Protein 7QRH (pdb70)

Solvent-accessible surface area: 18931 Å² total; per-residue (Å²): 139,45,12,0,0,19,1,6,27,69,1,6,172,54,1,129,95,0,0,56,51,2,78,116,12,132,56,62,0,0,0,0,0,0,21,9,91,71,40,105,65,6,107,91,85,76,102,185,72,153,49,36,70,88,20,0,11,69,61,30,0,71,14,4,21,72,2,0,83,71,1,18,138,51,27,66,6,108,46,9,57,9,0,6,40,1,67,90,31,9,131,137,63,45,10,0,0,0,21,0,10,50,0,1,14,0,0,8,30,12,81,19,42,83,56,9,64,11,28,0,6,0,0,8,0,0,28,5,13,157,5,120,29,0,0,10,0,29,69,67,39,6,26,100,30,110,145,126,186,21,163,25,35,85,83,10,62,27,82,52,6,176,78,25,117,98,32,13,110,32,9,13,138,18,3,27,118,74,49,7,86,0,12,12,0,11,1,56,83,28,80,40,0,64,26,14,11,66,141,74,102,52,50,31,0,64,4,52,148,107,99,45,18,0,0,18,0,6,28,68,1,6,171,55,1,137,69,0,1,57,84,1,76,120,17,134,60,54,0,0,0,0,0,3,20,9,94,68,54,124,63,4,115,88,85,65,87,185,78,150,46,38,72,80,22,1,12,68,61,24,0,75,13,4,25,68,2,0,85,70,0,20,139,49,28,65,7,108,47,9,58,8,0,6,40,0,64,85,30,8,135,130,63,49,12,0,0,0,23,0,8,50,0,3,12,0,1,16,42,18,90,25,34,71,52,19,50,6,2,2,6,0,0,6,0,0,55,1,9,121,4,122,27,0,0,2,0,9,68,53,38,1,0,51,45,113,159,79,164,22,135,66,48,120,57,14,60,63,43,40,5,177,20,97,28,91,1,8,71,76,0,1,91,28,4,49,136,28,54,10,101,2,16,0,0,11,0,49,84,12,89,43,0,78,29,11,15,67,139,73,106,52,48,44,0,83,1,70,78,180

Foldseek 3Di:
DEAEEEEELQCLVVLLVLLVLVQVDQAQYEYFYFLNPCLVVLVCPCVVHPQHFLNSLLVRLQSRLVSLVVSCVSRVAAEDQDVVVVVVSCVPGRYYYHSQNSVCVVCVPDPRGPLQTSLVSSLVVCLVVLNQEYEYAHQDAEDFDQDPVGHHAQEDELVRCPPHPPHSNSNSCSCAVSNHWYWYGHSSCSVCVVCVRVVHDDGTYIYGD/DAEAEEEEDLQCLVVLLVLLQLVQVFQAQYEYFYFLNPCLVVLVCDPVVDPQDLLNSLLVRLQSRLVSLVVSCVSRVAAEDQDVVVVVVSCVPGRYYYHSPNCVCVVVVPDPSGPLCTSLVSSLVVCLVSLHQHYEYAHQDAEFFQEPDPTDAAAEAQDCADNGDDPHRRRSLVSNAVRNHKYWYGHSSDSVQVVCVVVVHDDGTHIYDHD

Structure (mmCIF, N/CA/C/O backbone):
data_7QRH
#
_entry.id   7QRH
#
_cell.length_a   86.147
_cell.length_b   86.147
_cell.length_c   234.105
_cell.angle_alpha   90.000
_cell.angle_beta   90.000
_cell.angle_gamma   120.000
#
_symmetry.space_group_name_H-M   'P 65 2 2'
#
loop_
_entity.id
_entity.type
_entity.pdbx_description
1 polymer 'Aspartate/glutamate/uridylate kinase'
2 non-polymer 'SULFATE ION'
3 water water
#
loop_
_atom_site.group_PDB
_atom_site.id
_atom_site.type_symbol
_atom_site.label_atom_id
_atom_site.label_alt_id
_atom_site.label_comp_id
_atom_site.label_asym_id
_atom_site.label_entity_id
_atom_site.label_seq_id
_atom_site.pdbx_PDB_ins_code
_atom_site.Cartn_x
_atom_site.Cartn_y
_atom_site.Cartn_z
_atom_site.occupancy
_atom_site.B_iso_or_equiv
_atom_site.auth_seq_id
_atom_site.auth_comp_id
_atom_site.auth_asym_id
_atom_site.auth_atom_id
_atom_site.pdbx_PDB_model_num
ATOM 1 N N . PRO A 1 19 ? -11.276 16.806 -1.088 1.000 106.470 0 PRO AAA N 1
ATOM 2 C CA . PRO A 1 19 ? -11.658 16.350 -2.446 1.000 104.930 0 PRO AAA CA 1
ATOM 3 C C . PRO A 1 19 ? -13.061 16.845 -2.849 1.000 108.470 0 PRO AAA C 1
ATOM 4 O O . PRO A 1 19 ? -13.916 17.016 -1.984 1.000 114.850 0 PRO AAA O 1
ATOM 15 N N . MET A 1 20 ? -13.277 17.050 -4.146 1.000 97.380 1 MET AAA N 1
ATOM 16 C CA . MET A 1 20 ? -14.547 17.612 -4.674 1.000 94.980 1 MET AAA CA 1
ATOM 17 C C . MET A 1 20 ? -15.449 16.492 -5.202 1.000 84.070 1 MET AAA C 1
ATOM 18 O O . MET A 1 20 ? -14.942 15.554 -5.857 1.000 78.820 1 MET AAA O 1
ATOM 32 N N . HIS A 1 21 ? -16.745 16.633 -4.935 1.000 79.730 2 HIS AAA N 1
ATOM 33 C CA . HIS A 1 21 ? -17.826 15.729 -5.394 1.000 83.120 2 HIS AAA CA 1
ATOM 34 C C . HIS A 1 21 ? -18.782 16.523 -6.273 1.000 76.840 2 HIS AAA C 1
ATOM 35 O O . HIS A 1 21 ? -19.275 17.561 -5.802 1.000 75.730 2 HIS AAA O 1
ATOM 50 N N . VAL A 1 22 ? -19.060 16.027 -7.475 1.000 67.060 3 VAL AAA N 1
ATOM 51 C CA . VAL A 1 22 ? -20.062 16.643 -8.376 1.000 65.330 3 VAL AAA CA 1
ATOM 52 C C . VAL A 1 22 ? -21.400 15.930 -8.167 1.000 73.350 3 VAL AAA C 1
ATOM 53 O O . VAL A 1 22 ? -21.442 14.720 -8.346 1.000 81.820 3 VAL AAA O 1
ATOM 66 N N . ILE A 1 23 ? -22.444 16.656 -7.763 1.000 81.820 4 ILE AAA N 1
ATOM 67 C CA . ILE A 1 23 ? -23.841 16.132 -7.661 1.000 80.610 4 ILE AAA CA 1
ATOM 68 C C . ILE A 1 23 ? -24.741 16.874 -8.666 1.000 78.350 4 ILE AAA C 1
ATOM 69 O O . ILE A 1 23 ? -24.851 18.119 -8.576 1.000 70.400 4 ILE AAA O 1
ATOM 85 N N . LYS A 1 24 ? -25.391 16.124 -9.553 1.000 65.230 5 LYS AAA N 1
ATOM 86 C CA . LYS A 1 24 ? -26.356 16.630 -10.544 1.000 67.210 5 LYS AAA CA 1
ATOM 87 C C . LYS A 1 24 ? -27.782 16.378 -10.029 1.000 72.760 5 LYS AAA C 1
ATOM 88 O O . LYS A 1 24 ? -28.112 15.248 -9.681 1.000 62.540 5 LYS AAA O 1
ATOM 107 N N . ILE A 1 25 ? -28.631 17.392 -10.047 1.000 78.010 6 ILE AAA N 1
ATOM 108 C CA . ILE A 1 25 ? -30.058 17.260 -9.634 1.000 75.190 6 ILE AAA CA 1
ATOM 109 C C . ILE A 1 25 ? -30.959 17.253 -10.877 1.000 76.310 6 ILE AAA C 1
ATOM 110 O O . ILE A 1 25 ? -30.996 18.255 -11.605 1.000 77.310 6 ILE AAA O 1
ATOM 126 N N . GLY A 1 26 ? -31.641 16.127 -11.108 1.000 81.910 7 GLY AAA N 1
ATOM 127 C CA . GLY A 1 26 ? -32.605 15.932 -12.208 1.000 79.120 7 GLY AAA CA 1
ATOM 128 C C . GLY A 1 26 ? -33.823 16.837 -12.081 1.000 88.000 7 GLY AAA C 1
ATOM 129 O O . GLY A 1 26 ? -34.145 17.298 -10.930 1.000 89.790 7 GLY AAA O 1
ATOM 133 N N . GLY A 1 27 ? -34.464 17.103 -13.229 1.000 78.340 8 GLY AAA N 1
ATOM 134 C CA . GLY A 1 27 ? -35.694 17.911 -13.353 1.000 73.070 8 GLY AAA CA 1
ATOM 135 C C . GLY A 1 27 ? -36.839 17.250 -12.609 1.000 68.030 8 GLY AAA C 1
ATOM 136 O O . GLY A 1 27 ? -37.672 17.955 -12.044 1.000 75.290 8 GLY AAA O 1
ATOM 140 N N . SER A 1 28 ? -36.836 15.920 -12.562 1.000 68.650 9 SER AAA N 1
ATOM 141 C CA . SER A 1 28 ? -37.809 15.081 -11.821 1.000 74.020 9 SER AAA CA 1
ATOM 142 C C . SER A 1 28 ? -37.865 15.475 -10.336 1.000 71.730 9 SER AAA C 1
ATOM 143 O O . SER A 1 28 ? -38.875 15.181 -9.720 1.000 71.400 9 SER AAA O 1
ATOM 151 N N . LEU A 1 29 ? -36.827 16.115 -9.789 1.000 74.310 10 LEU AAA N 1
ATOM 152 C CA . LEU A 1 29 ? -36.695 16.418 -8.336 1.000 70.750 10 LEU AAA CA 1
ATOM 153 C C . LEU A 1 29 ? -36.937 17.907 -8.087 1.000 71.490 10 LEU AAA C 1
ATOM 154 O O . LEU A 1 29 ? -36.752 18.359 -6.955 1.000 68.790 10 LEU AAA O 1
ATOM 170 N N . THR A 1 30 ? -37.295 18.657 -9.117 1.000 69.580 11 THR AAA N 1
ATOM 171 C CA . THR A 1 30 ? -37.434 20.135 -9.052 1.000 76.430 11 THR AAA CA 1
ATOM 172 C C . THR A 1 30 ? -38.226 20.531 -7.801 1.000 71.810 11 THR AAA C 1
ATOM 173 O O . THR A 1 30 ? -37.741 21.417 -7.045 1.000 67.890 11 THR AAA O 1
ATOM 184 N N . PHE A 1 31 ? -39.383 19.899 -7.586 1.000 75.160 12 PHE AAA N 1
ATOM 185 C CA . PHE A 1 31 ? -40.390 20.284 -6.559 1.000 76.470 12 PHE AAA CA 1
ATOM 186 C C . PHE A 1 31 ? -40.123 19.570 -5.227 1.000 73.480 12 PHE AAA C 1
ATOM 187 O O . PHE A 1 31 ? -40.884 19.796 -4.280 1.000 89.820 12 PHE AAA O 1
ATOM 204 N N . ASN A 1 32 ? -39.057 18.772 -5.155 1.000 78.400 13 ASN AAA N 1
ATOM 205 C CA . ASN A 1 32 ? -38.587 18.173 -3.886 1.000 88.910 13 ASN AAA CA 1
ATOM 206 C C . ASN A 1 32 ? -37.099 18.478 -3.718 1.000 80.500 13 ASN AAA C 1
ATOM 207 O O . ASN A 1 32 ? -36.369 17.613 -3.260 1.000 85.570 13 ASN AAA O 1
ATOM 218 N N . SER A 1 33 ? -36.713 19.707 -4.040 1.000 81.720 14 SER AAA N 1
ATOM 219 C CA . SER A 1 33 ? -35.313 20.166 -4.142 1.000 82.330 14 SER AAA CA 1
ATOM 220 C C . SER A 1 33 ? -34.883 20.850 -2.841 1.000 89.170 14 SER AAA C 1
ATOM 221 O O . SER A 1 33 ? -33.676 20.759 -2.497 1.000 90.220 14 SER AAA O 1
ATOM 229 N N . LYS A 1 34 ? -35.800 21.570 -2.187 1.000 87.990 15 LYS AAA N 1
ATOM 230 C CA . LYS A 1 34 ? -35.471 22.327 -0.951 1.000 89.280 15 LYS AAA CA 1
ATOM 231 C C . LYS A 1 34 ? -34.921 21.346 0.091 1.000 90.380 15 LYS AAA C 1
ATOM 232 O O . LYS A 1 34 ? -33.850 21.651 0.630 1.000 91.710 15 LYS AAA O 1
ATOM 251 N N . ASN A 1 35 ? -35.590 20.210 0.329 1.000 87.170 16 ASN AAA N 1
ATOM 252 C CA . ASN A 1 35 ? -35.122 19.207 1.325 1.000 94.030 16 ASN AAA CA 1
ATOM 253 C C . ASN A 1 35 ? -33.737 18.717 0.924 1.000 92.120 16 ASN AAA C 1
ATOM 254 O O . ASN A 1 35 ? -32.848 18.822 1.772 1.000 94.740 16 ASN AAA O 1
ATOM 265 N N . LEU A 1 36 ? -33.534 18.266 -0.317 1.000 82.560 17 LEU AAA N 1
ATOM 266 C CA . LEU A 1 36 ? -32.222 17.711 -0.751 1.000 82.220 17 LEU AAA CA 1
ATOM 267 C C . LEU A 1 36 ? -31.114 18.757 -0.531 1.000 84.080 17 LEU AAA C 1
ATOM 268 O O . LEU A 1 36 ? -30.027 18.382 -0.046 1.000 83.000 17 LEU AAA O 1
ATOM 284 N N . LEU A 1 37 ? -31.381 20.022 -0.860 1.000 88.360 18 LEU AAA N 1
ATOM 285 C CA . LEU A 1 37 ? -30.387 21.122 -0.748 1.000 86.200 18 LEU AAA CA 1
ATOM 286 C C . LEU A 1 37 ? -30.082 21.404 0.732 1.000 92.130 18 LEU AAA C 1
ATOM 287 O O . LEU A 1 37 ? -28.880 21.564 1.061 1.000 87.520 18 LEU AAA O 1
ATOM 303 N N . SER A 1 38 ? -31.121 21.463 1.575 1.000 81.130 19 SER AAA N 1
ATOM 304 C CA . SER A 1 38 ? -31.037 21.578 3.058 1.000 85.000 19 SER AAA CA 1
ATOM 305 C C . SER A 1 38 ? -30.033 20.552 3.585 1.000 75.980 19 SER AAA C 1
ATOM 306 O O . SER A 1 38 ? -29.072 20.964 4.267 1.000 74.820 19 SER AAA O 1
ATOM 314 N N . LYS A 1 39 ? -30.190 19.284 3.208 1.000 85.390 20 LYS AAA N 1
ATOM 315 C CA . LYS A 1 39 ? -29.370 18.174 3.768 1.000 91.520 20 LYS AAA CA 1
ATOM 316 C C . LYS A 1 39 ? -27.928 18.279 3.249 1.000 81.610 20 LYS AAA C 1
ATOM 317 O O . LYS A 1 39 ? -27.016 17.947 4.001 1.000 102.450 20 LYS AAA O 1
ATOM 336 N N . LEU A 1 40 ? -27.703 18.745 2.028 1.000 83.450 21 LEU AAA N 1
ATOM 337 C CA . LEU A 1 40 ? -26.326 18.809 1.460 1.000 87.230 21 LEU AAA CA 1
ATOM 338 C C . LEU A 1 40 ? -25.512 19.911 2.154 1.000 83.520 21 LEU AAA C 1
ATOM 339 O O . LEU A 1 40 ? -24.286 19.723 2.325 1.000 80.160 21 LEU AAA O 1
ATOM 355 N N . ILE A 1 41 ? -26.169 21.012 2.533 1.000 77.350 22 ILE AAA N 1
ATOM 356 C CA . ILE A 1 41 ? -25.549 22.149 3.276 1.000 88.110 22 ILE AAA CA 1
ATOM 357 C C . ILE A 1 41 ? -24.961 21.613 4.596 1.000 92.340 22 ILE AAA C 1
ATOM 358 O O . ILE A 1 41 ? -23.823 21.992 4.931 1.000 88.350 22 ILE AAA O 1
ATOM 374 N N . GLU A 1 42 ? -25.678 20.710 5.279 1.000 97.600 23 GLU AAA N 1
ATOM 375 C CA . GLU A 1 42 ? -25.299 20.110 6.594 1.000 92.550 23 GLU AAA CA 1
ATOM 376 C C . GLU A 1 42 ? -23.976 19.328 6.488 1.000 96.030 23 GLU AAA C 1
ATOM 377 O O . GLU A 1 42 ? -23.273 19.249 7.501 1.000 108.740 23 GLU AAA O 1
ATOM 389 N N . LEU A 1 43 ? -23.639 18.767 5.326 1.000 83.890 24 LEU AAA N 1
ATOM 390 C CA . LEU A 1 43 ? -22.480 17.850 5.196 1.000 90.120 24 LEU AAA CA 1
ATOM 391 C C . LEU A 1 43 ? -21.197 18.677 5.176 1.000 87.560 24 LEU AAA C 1
ATOM 392 O O . LEU A 1 43 ? -21.219 19.777 4.637 1.000 99.300 24 LEU AAA O 1
ATOM 408 N N . ASN A 1 44 ? -20.117 18.148 5.739 1.000 94.970 25 ASN AAA N 1
ATOM 409 C CA . ASN A 1 44 ? -18.782 18.796 5.715 1.000 100.320 25 ASN AAA CA 1
ATOM 410 C C . ASN A 1 44 ? -18.029 18.173 4.547 1.000 100.210 25 ASN AAA C 1
ATOM 411 O O . ASN A 1 44 ? -17.019 17.498 4.785 1.000 92.240 25 ASN AAA O 1
ATOM 422 N N . LYS A 1 45 ? -18.528 18.411 3.333 1.000 105.120 26 LYS AAA N 1
ATOM 423 C CA . LYS A 1 45 ? -17.931 17.881 2.084 1.000 96.000 26 LYS AAA CA 1
ATOM 424 C C . LYS A 1 45 ? -17.915 18.987 1.027 1.000 88.170 26 LYS AAA C 1
ATOM 425 O O . LYS A 1 45 ? -18.889 19.755 0.973 1.000 82.190 26 LYS AAA O 1
ATOM 444 N N . LYS A 1 46 ? -16.860 19.037 0.217 1.000 76.750 27 LYS AAA N 1
ATOM 445 C CA . LYS A 1 46 ? -16.793 19.934 -0.961 1.000 72.490 27 LYS AAA CA 1
ATOM 446 C C . LYS A 1 46 ? -17.788 19.385 -1.999 1.000 74.370 27 LYS AAA C 1
ATOM 447 O O . LYS A 1 46 ? -17.524 18.295 -2.551 1.000 80.970 27 LYS AAA O 1
ATOM 466 N N . ILE A 1 47 ? -18.881 20.105 -2.259 1.000 70.870 28 ILE AAA N 1
ATOM 467 C CA . ILE A 1 47 ? -19.957 19.698 -3.217 1.000 71.220 28 ILE AAA CA 1
ATOM 468 C C . ILE A 1 47 ? -20.127 20.735 -4.335 1.000 68.340 28 ILE AAA C 1
ATOM 469 O O . ILE A 1 47 ? -20.310 21.980 -4.064 1.000 68.140 28 ILE AAA O 1
ATOM 485 N N . VAL A 1 48 ? -20.133 20.247 -5.563 1.000 72.410 29 VAL AAA N 1
ATOM 486 C CA . VAL A 1 48 ? -20.411 21.066 -6.779 1.000 69.750 29 VAL AAA CA 1
ATOM 487 C C . VAL A 1 48 ? -21.770 20.652 -7.325 1.000 62.870 29 VAL AAA C 1
ATOM 488 O O . VAL A 1 48 ? -21.864 19.535 -7.864 1.000 63.210 29 VAL AAA O 1
ATOM 501 N N . LEU A 1 49 ? -22.782 21.503 -7.173 1.000 63.200 30 LEU AAA N 1
ATOM 502 C CA . LEU A 1 49 ? -24.146 21.167 -7.653 1.000 68.650 30 LEU AAA CA 1
ATOM 503 C C . LEU A 1 49 ? -24.263 21.567 -9.118 1.000 69.150 30 LEU AAA C 1
ATOM 504 O O . LEU A 1 49 ? -23.983 22.733 -9.434 1.000 79.240 30 LEU AAA O 1
ATOM 520 N N . VAL A 1 50 ? -24.670 20.621 -9.952 1.000 67.500 31 VAL AAA N 1
ATOM 521 C CA . VAL A 1 50 ? -24.980 20.820 -11.396 1.000 72.140 31 VAL AAA CA 1
ATOM 522 C C . VAL A 1 50 ? -26.481 20.643 -11.610 1.000 69.830 31 VAL AAA C 1
ATOM 523 O O . VAL A 1 50 ? -27.037 19.569 -11.395 1.000 71.260 31 VAL AAA O 1
ATOM 536 N N . PRO A 1 51 ? -27.185 21.684 -12.084 1.000 60.800 32 PRO AAA N 1
ATOM 537 C CA . PRO A 1 51 ? -28.604 21.567 -12.375 1.000 62.390 32 PRO AAA CA 1
ATOM 538 C C . PRO A 1 51 ? -28.914 20.910 -13.722 1.000 64.230 32 PRO AAA C 1
ATOM 539 O O . PRO A 1 51 ? -28.106 20.977 -14.619 1.000 70.250 32 PRO AAA O 1
ATOM 550 N N . GLY A 1 52 ? -30.088 20.302 -13.816 1.000 70.760 33 GLY AAA N 1
ATOM 551 C CA . GLY A 1 52 ? -30.702 19.856 -15.080 1.000 71.590 33 GLY AAA CA 1
ATOM 552 C C . GLY A 1 52 ? -31.698 20.874 -15.621 1.000 77.310 33 GLY AAA C 1
ATOM 553 O O . GLY A 1 52 ? -31.616 22.063 -15.240 1.000 78.800 33 GLY AAA O 1
ATOM 557 N N . GLY A 1 53 ? -32.623 20.424 -16.471 1.000 77.340 34 GLY AAA N 1
ATOM 558 C CA . GLY A 1 53 ? -33.591 21.289 -17.163 1.000 75.380 34 GLY AAA CA 1
ATOM 559 C C . GLY A 1 53 ? -34.801 21.616 -16.313 1.000 71.620 34 GLY AAA C 1
ATOM 560 O O . GLY A 1 53 ? -35.783 22.167 -16.875 1.000 83.070 34 GLY AAA O 1
ATOM 564 N N . GLY A 1 54 ? -34.735 21.342 -15.006 1.000 78.280 35 GLY AAA N 1
ATOM 565 C CA . GLY A 1 54 ? -35.850 21.567 -14.059 1.000 78.490 35 GLY AAA CA 1
ATOM 566 C C . GLY A 1 54 ? -37.208 21.318 -14.715 1.000 75.110 35 GLY AAA C 1
ATOM 567 O O . GLY A 1 54 ? -37.395 20.274 -15.351 1.000 79.300 35 GLY AAA O 1
ATOM 571 N N . ASN A 1 55 ? -38.107 22.300 -14.648 1.000 76.220 36 ASN AAA N 1
ATOM 572 C CA . ASN A 1 55 ? -39.472 22.193 -15.224 1.000 71.600 36 ASN AAA CA 1
ATOM 573 C C . ASN A 1 55 ? -39.533 22.940 -16.558 1.000 76.350 36 ASN AAA C 1
ATOM 574 O O . ASN A 1 55 ? -40.646 23.340 -16.930 1.000 73.100 36 ASN AAA O 1
ATOM 585 N N . PHE A 1 56 ? -38.396 23.090 -17.260 1.000 79.570 37 PHE AAA N 1
ATOM 586 C CA . PHE A 1 56 ? -38.273 23.854 -18.535 1.000 69.770 37 PHE AAA CA 1
ATOM 587 C C . PHE A 1 56 ? -38.105 22.939 -19.744 1.000 72.550 37 PHE AAA C 1
ATOM 588 O O . PHE A 1 56 ? -38.273 23.419 -20.880 1.000 78.180 37 PHE AAA O 1
ATOM 605 N N . ALA A 1 57 ? -37.755 21.677 -19.510 1.000 78.110 38 ALA AAA N 1
ATOM 606 C CA . ALA A 1 57 ? -37.433 20.692 -20.564 1.000 78.480 38 ALA AAA CA 1
ATOM 607 C C . ALA A 1 57 ? -38.617 20.568 -21.526 1.000 70.590 38 ALA AAA C 1
ATOM 608 O O . ALA A 1 57 ? -38.386 20.647 -22.713 1.000 78.980 38 ALA AAA O 1
ATOM 615 N N . ASP A 1 58 ? -39.833 20.382 -21.029 1.000 74.300 39 ASP AAA N 1
ATOM 616 C CA . ASP A 1 58 ? -41.029 20.248 -21.899 1.000 78.570 39 ASP AAA CA 1
ATOM 617 C C . ASP A 1 58 ? -41.057 21.390 -22.927 1.000 79.750 39 ASP AAA C 1
ATOM 618 O O . ASP A 1 58 ? -41.322 21.134 -24.104 1.000 86.790 39 ASP AAA O 1
ATOM 627 N N . SER A 1 59 ? -40.734 22.600 -22.494 1.000 77.340 40 SER AAA N 1
ATOM 628 C CA . SER A 1 59 ? -40.864 23.841 -23.283 1.000 70.150 40 SER AAA CA 1
ATOM 629 C C . SER A 1 59 ? -39.847 23.850 -24.407 1.000 66.320 40 SER AAA C 1
ATOM 630 O O . SER A 1 59 ? -40.208 24.259 -25.524 1.000 70.480 40 SER AAA O 1
ATOM 638 N N . VAL A 1 60 ? -38.630 23.424 -24.113 1.000 66.310 41 VAL AAA N 1
ATOM 639 C CA . VAL A 1 60 ? -37.554 23.341 -25.135 1.000 77.850 41 VAL AAA CA 1
ATOM 640 C C . VAL A 1 60 ? -37.967 22.305 -26.177 1.000 77.170 41 VAL AAA C 1
ATOM 641 O O . VAL A 1 60 ? -37.807 22.588 -27.359 1.000 81.150 41 VAL AAA O 1
ATOM 654 N N . ARG A 1 61 ? -38.492 21.172 -25.724 1.000 79.980 42 ARG AAA N 1
ATOM 655 C CA . ARG A 1 61 ? -38.921 20.030 -26.567 1.000 79.130 42 ARG AAA CA 1
ATOM 656 C C . ARG A 1 61 ? -40.071 20.526 -27.435 1.000 81.080 42 ARG AAA C 1
ATOM 657 O O . ARG A 1 61 ? -40.127 20.171 -28.632 1.000 77.380 42 ARG AAA O 1
ATOM 678 N N . GLU A 1 62 ? -40.935 21.357 -26.857 1.000 75.410 43 GLU AAA N 1
ATOM 679 C CA . GLU A 1 62 ? -42.124 21.892 -27.566 1.000 73.800 43 GLU AAA CA 1
ATOM 680 C C . GLU A 1 62 ? -41.660 22.792 -28.721 1.000 76.310 43 GLU AAA C 1
ATOM 681 O O . GLU A 1 62 ? -42.244 22.692 -29.799 1.000 72.950 43 GLU AAA O 1
ATOM 693 N N . LEU A 1 63 ? -40.604 23.590 -28.520 1.000 69.840 44 LEU AAA N 1
ATOM 694 C CA . LEU A 1 63 ? -40.036 24.454 -29.582 1.000 68.250 44 LEU AAA CA 1
ATOM 695 C C . LEU A 1 63 ? -39.423 23.560 -30.678 1.000 76.320 44 LEU AAA C 1
ATOM 696 O O . LEU A 1 63 ? -39.713 23.789 -31.846 1.000 72.140 44 LEU AAA O 1
ATOM 712 N N . TYR A 1 64 ? -38.628 22.549 -30.325 1.000 74.840 45 TYR AAA N 1
ATOM 713 C CA . TYR A 1 64 ? -37.920 21.672 -31.300 1.000 71.150 45 TYR AAA CA 1
ATOM 714 C C . TYR A 1 64 ? -38.932 20.946 -32.193 1.000 62.870 45 TYR AAA C 1
ATOM 715 O O . TYR A 1 64 ? -38.751 20.970 -33.416 1.000 87.640 45 TYR AAA O 1
ATOM 733 N N . ASP A 1 65 ? -39.995 20.425 -31.576 1.000 79.930 46 ASP AAA N 1
ATOM 734 C CA . ASP A 1 65 ? -41.019 19.526 -32.173 1.000 75.840 46 ASP AAA CA 1
ATOM 735 C C . ASP A 1 65 ? -41.919 20.309 -33.114 1.000 79.370 46 ASP AAA C 1
ATOM 736 O O . ASP A 1 65 ? -42.297 19.736 -34.161 1.000 80.280 46 ASP AAA O 1
ATOM 745 N N . ARG A 1 66 ? -42.290 21.531 -32.720 1.000 80.820 47 ARG AAA N 1
ATOM 746 C CA . ARG A 1 66 ? -43.431 22.276 -33.320 1.000 72.760 47 ARG AAA CA 1
ATOM 747 C C . ARG A 1 66 ? -42.929 23.405 -34.220 1.000 74.950 47 ARG AAA C 1
ATOM 748 O O . ARG A 1 66 ? -43.793 24.058 -34.875 1.000 84.780 47 ARG AAA O 1
ATOM 769 N N . THR A 1 67 ? -41.613 23.649 -34.265 1.000 72.540 48 THR AAA N 1
ATOM 770 C CA . THR A 1 67 ? -41.019 24.725 -35.105 1.000 77.890 48 THR AAA CA 1
ATOM 771 C C . THR A 1 67 ? -39.663 24.330 -35.711 1.000 72.550 48 THR AAA C 1
ATOM 772 O O . THR A 1 67 ? -39.121 23.233 -35.435 1.000 82.950 48 THR AAA O 1
ATOM 783 N N . ASP A 1 68 ? -39.124 25.254 -36.497 1.000 78.690 49 ASP AAA N 1
ATOM 784 C CA . ASP A 1 68 ? -37.924 25.025 -37.332 1.000 87.790 49 ASP AAA CA 1
ATOM 785 C C . ASP A 1 68 ? -36.669 25.211 -36.490 1.000 77.820 49 ASP AAA C 1
ATOM 786 O O . ASP A 1 68 ? -35.579 25.080 -37.046 1.000 88.110 49 ASP AAA O 1
ATOM 795 N N . LEU A 1 69 ? -36.803 25.491 -35.197 1.000 83.450 50 LEU AAA N 1
ATOM 796 C CA . LEU A 1 69 ? -35.639 25.405 -34.284 1.000 71.030 50 LEU AAA CA 1
ATOM 797 C C . LEU A 1 69 ? -35.079 23.997 -34.481 1.000 76.520 50 LEU AAA C 1
ATOM 798 O O . LEU A 1 69 ? -35.910 22.984 -34.463 1.000 82.320 50 LEU AAA O 1
ATOM 814 N N . GLY A 1 70 ? -33.781 23.930 -34.763 1.000 67.300 51 GLY AAA N 1
ATOM 815 C CA . GLY A 1 70 ? -33.062 22.658 -34.966 1.000 65.180 51 GLY AAA CA 1
ATOM 816 C C . GLY A 1 70 ? -32.145 22.336 -33.795 1.000 82.960 51 GLY AAA C 1
ATOM 817 O O . GLY A 1 70 ? -32.144 23.058 -32.778 1.000 86.080 51 GLY AAA O 1
ATOM 821 N N . GLU A 1 71 ? -31.370 21.273 -33.954 1.000 89.520 52 GLU AAA N 1
ATOM 822 C CA . GLU A 1 71 ? -30.741 20.532 -32.841 1.000 81.480 52 GLU AAA CA 1
ATOM 823 C C . GLU A 1 71 ? -29.768 21.463 -32.122 1.000 82.720 52 GLU AAA C 1
ATOM 824 O O . GLU A 1 71 ? -29.715 21.426 -30.860 1.000 81.490 52 GLU AAA O 1
ATOM 836 N N . LEU A 1 72 ? -29.001 22.251 -32.864 1.000 79.020 53 LEU AAA N 1
ATOM 837 C CA . LEU A 1 72 ? -27.978 23.135 -32.247 1.000 90.100 53 LEU AAA CA 1
ATOM 838 C C . LEU A 1 72 ? -28.678 24.247 -31.454 1.000 93.910 53 LEU AAA C 1
ATOM 839 O O . LEU A 1 72 ? -28.178 24.584 -30.352 1.000 108.760 53 LEU AAA O 1
ATOM 855 N N . GLY A 1 73 ? -29.786 24.787 -31.974 1.000 89.070 54 GLY AAA N 1
ATOM 856 C CA . GLY A 1 73 ? -30.549 25.841 -31.282 1.000 93.270 54 GLY AAA CA 1
ATOM 857 C C . GLY A 1 73 ? -31.148 25.328 -29.979 1.000 77.450 54 GLY AAA C 1
ATOM 858 O O . GLY A 1 73 ? -30.959 25.960 -28.917 1.000 75.000 54 GLY AAA O 1
ATOM 862 N N . ALA A 1 74 ? -31.854 24.212 -30.074 1.000 64.320 55 ALA AAA N 1
ATOM 863 C CA . ALA A 1 74 ? -32.483 23.504 -28.948 1.000 71.770 55 ALA AAA CA 1
ATOM 864 C C . ALA A 1 74 ? -31.434 23.161 -27.883 1.000 75.360 55 ALA AAA C 1
ATOM 865 O O . ALA A 1 74 ? -31.741 23.235 -26.698 1.000 89.220 55 ALA AAA O 1
ATOM 872 N N . HIS A 1 75 ? -30.207 22.854 -28.286 1.000 85.070 56 HIS AAA N 1
ATOM 873 C CA . HIS A 1 75 ? -29.105 22.530 -27.354 1.000 77.560 56 HIS AAA CA 1
ATOM 874 C C . HIS A 1 75 ? -28.647 23.811 -26.652 1.000 82.150 56 HIS AAA C 1
ATOM 875 O O . HIS A 1 75 ? -28.430 23.759 -25.410 1.000 80.780 56 HIS AAA O 1
ATOM 890 N N . LYS A 1 76 ? -28.442 24.905 -27.395 1.000 80.380 57 LYS AAA N 1
ATOM 891 C CA . LYS A 1 76 ? -28.033 26.207 -26.799 1.000 73.430 57 LYS AAA CA 1
ATOM 892 C C . LYS A 1 76 ? -29.075 26.560 -25.734 1.000 78.980 57 LYS AAA C 1
ATOM 893 O O . LYS A 1 76 ? -28.700 26.855 -24.597 1.000 79.940 57 LYS AAA O 1
ATOM 912 N N . ILE A 1 77 ? -30.349 26.447 -26.093 1.000 70.300 58 ILE AAA N 1
ATOM 913 C CA . ILE A 1 77 ? -31.493 26.889 -25.262 1.000 67.840 58 ILE AAA CA 1
ATOM 914 C C . ILE A 1 77 ? -31.624 25.961 -24.044 1.000 74.310 58 ILE AAA C 1
ATOM 915 O O . ILE A 1 77 ? -31.856 26.473 -22.923 1.000 64.150 58 ILE AAA O 1
ATOM 931 N N . ALA A 1 78 ? -31.529 24.648 -24.243 1.000 70.920 59 ALA AAA N 1
ATOM 932 C CA . ALA A 1 78 ? -31.637 23.654 -23.149 1.000 71.240 59 ALA AAA CA 1
ATOM 933 C C . ALA A 1 78 ? -30.522 23.941 -22.145 1.000 69.220 59 ALA AAA C 1
ATOM 934 O O . ALA A 1 78 ? -30.748 23.915 -20.911 1.000 72.580 59 ALA AAA O 1
ATOM 941 N N . THR A 1 79 ? -29.358 24.271 -22.673 1.000 70.910 60 THR AAA N 1
ATOM 942 C CA . THR A 1 79 ? -28.142 24.529 -21.876 1.000 72.610 60 THR AAA CA 1
ATOM 943 C C . THR A 1 79 ? -28.405 25.688 -20.929 1.000 70.730 60 THR AAA C 1
ATOM 944 O O . THR A 1 79 ? -28.082 25.577 -19.730 1.000 78.180 60 THR AAA O 1
ATOM 955 N N . ILE A 1 80 ? -28.979 26.762 -21.458 1.000 73.180 61 ILE AAA N 1
ATOM 956 C CA . ILE A 1 80 ? -29.247 28.004 -20.683 1.000 72.080 61 ILE AAA CA 1
ATOM 957 C C . ILE A 1 80 ? -30.369 27.715 -19.679 1.000 73.850 61 ILE AAA C 1
ATOM 958 O O . ILE A 1 80 ? -30.368 28.331 -18.587 1.000 77.570 61 ILE AAA O 1
ATOM 974 N N . CYS A 1 81 ? -31.273 26.783 -19.993 1.000 71.210 62 CYS AAA N 1
ATOM 975 C CA . CYS A 1 81 ? -32.308 26.325 -19.027 1.000 70.960 62 CYS AAA CA 1
ATOM 976 C C . CYS A 1 81 ? -31.660 25.699 -17.785 1.000 65.900 62 CYS AAA C 1
ATOM 977 O O . CYS A 1 81 ? -32.261 25.826 -16.722 1.000 74.850 62 CYS AAA O 1
ATOM 985 N N . THR A 1 82 ? -30.479 25.079 -17.889 1.000 62.270 63 THR AAA N 1
ATOM 986 C CA . THR A 1 82 ? -29.813 24.544 -16.681 1.000 64.690 63 THR AAA CA 1
ATOM 987 C C . THR A 1 82 ? -29.431 25.714 -15.774 1.000 63.240 63 THR AAA C 1
ATOM 988 O O . THR A 1 82 ? -29.604 25.563 -14.548 1.000 65.420 63 THR AAA O 1
ATOM 999 N N . ASP A 1 83 ? -28.992 26.844 -16.338 1.000 61.780 64 ASP AAA N 1
ATOM 1000 C CA . ASP A 1 83 ? -28.561 28.014 -15.527 1.000 67.550 64 ASP AAA CA 1
ATOM 1001 C C . ASP A 1 83 ? -29.762 28.470 -14.699 1.000 66.410 64 ASP AAA C 1
ATOM 1002 O O . ASP A 1 83 ? -29.633 28.710 -13.495 1.000 66.500 64 ASP AAA O 1
ATOM 1011 N N . ILE A 1 84 ? -30.917 28.515 -15.330 1.000 67.080 65 ILE AAA N 1
ATOM 1012 C CA . ILE A 1 84 ? -32.160 29.012 -14.696 1.000 68.600 65 ILE AAA CA 1
ATOM 1013 C C . ILE A 1 84 ? -32.465 28.116 -13.498 1.000 68.780 65 ILE AAA C 1
ATOM 1014 O O . ILE A 1 84 ? -32.784 28.659 -12.419 1.000 65.240 65 ILE AAA O 1
ATOM 1030 N N . THR A 1 85 ? -32.460 26.801 -13.704 1.000 61.280 66 THR AAA N 1
ATOM 1031 C CA . THR A 1 85 ? -32.705 25.810 -12.634 1.000 58.920 66 THR AAA CA 1
ATOM 1032 C C . THR A 1 85 ? -31.687 26.071 -11.507 1.000 68.920 66 THR AAA C 1
ATOM 1033 O O . THR A 1 85 ? -32.081 26.098 -10.334 1.000 72.070 66 THR AAA O 1
ATOM 1044 N N . GLY A 1 86 ? -30.419 26.284 -11.865 1.000 64.750 67 GLY AAA N 1
ATOM 1045 C CA . GLY A 1 86 ? -29.362 26.665 -10.920 1.000 64.590 67 GLY AAA CA 1
ATOM 1046 C C . GLY A 1 86 ? -29.775 27.865 -10.083 1.000 69.550 67 GLY AAA C 1
ATOM 1047 O O . GLY A 1 86 ? -29.582 27.845 -8.851 1.000 71.210 67 GLY AAA O 1
ATOM 1051 N N . ILE A 1 87 ? -30.318 28.893 -10.724 1.000 64.830 68 ILE AAA N 1
ATOM 1052 C CA . ILE A 1 87 ? -30.683 30.161 -10.043 1.000 73.310 68 ILE AAA CA 1
ATOM 1053 C C . ILE A 1 87 ? -31.829 29.845 -9.066 1.000 80.170 68 ILE AAA C 1
ATOM 1054 O O . ILE A 1 87 ? -31.743 30.256 -7.888 1.000 77.820 68 ILE AAA O 1
ATOM 1070 N N . TYR A 1 88 ? -32.809 29.057 -9.509 1.000 73.070 69 TYR AAA N 1
ATOM 1071 C CA . TYR A 1 88 ? -33.881 28.509 -8.642 1.000 72.010 69 TYR AAA CA 1
ATOM 1072 C C . TYR A 1 88 ? -33.259 27.828 -7.412 1.000 73.090 69 TYR AAA C 1
ATOM 1073 O O . TYR A 1 88 ? -33.664 28.175 -6.296 1.000 73.280 69 TYR AAA O 1
ATOM 1091 N N . PHE A 1 89 ? -32.323 26.891 -7.587 1.000 65.330 70 PHE AAA N 1
ATOM 1092 C CA . PHE A 1 89 ? -31.714 26.146 -6.452 1.000 68.310 70 PHE AAA CA 1
ATOM 1093 C C . PHE A 1 89 ? -31.128 27.172 -5.462 1.000 67.090 70 PHE AAA C 1
ATOM 1094 O O . PHE A 1 89 ? -31.459 27.151 -4.277 1.000 70.140 70 PHE AAA O 1
ATOM 1111 N N . SER A 1 90 ? -30.343 28.111 -5.983 1.000 67.760 71 SER AAA N 1
ATOM 1112 C CA . SER A 1 90 ? -29.701 29.210 -5.225 1.000 79.180 71 SER AAA CA 1
ATOM 1113 C C . SER A 1 90 ? -30.742 29.977 -4.399 1.000 82.820 71 SER AAA C 1
ATOM 1114 O O . SER A 1 90 ? -30.496 30.222 -3.209 1.000 85.300 71 SER AAA O 1
ATOM 1122 N N . GLU A 1 91 ? -31.864 30.330 -5.010 1.000 79.800 72 GLU AAA N 1
ATOM 1123 C CA . GLU A 1 91 ? -32.876 31.225 -4.399 1.000 80.660 72 GLU AAA CA 1
ATOM 1124 C C . GLU A 1 91 ? -33.540 30.512 -3.221 1.000 76.280 72 GLU AAA C 1
ATOM 1125 O O . GLU A 1 91 ? -33.776 31.153 -2.220 1.000 85.430 72 GLU AAA O 1
ATOM 1137 N N . ILE A 1 92 ? -33.814 29.220 -3.318 1.000 74.770 73 ILE AAA N 1
ATOM 1138 C CA . ILE A 1 92 ? -34.557 28.500 -2.241 1.000 76.520 73 ILE AAA CA 1
ATOM 1139 C C . ILE A 1 92 ? -33.588 28.008 -1.155 1.000 74.150 73 ILE AAA C 1
ATOM 1140 O O . ILE A 1 92 ? -34.080 27.556 -0.132 1.000 93.750 73 ILE AAA O 1
ATOM 1156 N N . SER A 1 93 ? -32.272 28.050 -1.380 1.000 76.660 74 SER AAA N 1
ATOM 1157 C CA . SER A 1 93 ? -31.246 27.355 -0.555 1.000 74.790 74 SER AAA CA 1
ATOM 1158 C C . SER A 1 93 ? -30.266 28.347 0.084 1.000 82.020 74 SER AAA C 1
ATOM 1159 O O . SER A 1 93 ? -29.706 28.013 1.149 1.000 80.740 74 SER AAA O 1
ATOM 1167 N N . GLY A 1 94 ? -29.975 29.460 -0.600 1.000 71.680 75 GLY AAA N 1
ATOM 1168 C CA . GLY A 1 94 ? -28.951 30.438 -0.186 1.000 64.220 75 GLY AAA CA 1
ATOM 1169 C C . GLY A 1 94 ? -27.550 30.032 -0.608 1.000 67.810 75 GLY AAA C 1
ATOM 1170 O O . GLY A 1 94 ? -26.630 30.785 -0.321 1.000 69.930 75 GLY AAA O 1
ATOM 1174 N N . ILE A 1 95 ? -27.380 28.881 -1.266 1.000 76.260 76 ILE AAA N 1
ATOM 1175 C CA . ILE A 1 95 ? -26.073 28.453 -1.861 1.000 69.140 76 ILE AAA CA 1
ATOM 1176 C C . ILE A 1 95 ? -25.724 29.443 -2.989 1.000 77.870 76 ILE AAA C 1
ATOM 1177 O O . ILE A 1 95 ? -26.626 29.831 -3.768 1.000 74.570 76 ILE AAA O 1
ATOM 1193 N N . LYS A 1 96 ? -24.467 29.867 -3.040 1.000 74.230 77 LYS AAA N 1
ATOM 1194 C CA . LYS A 1 96 ? -23.926 30.781 -4.063 1.000 74.640 77 LYS AAA CA 1
ATOM 1195 C C . LYS A 1 96 ? -23.793 30.036 -5.401 1.000 79.220 77 LYS AAA C 1
ATOM 1196 O O . LYS A 1 96 ? -23.571 28.807 -5.386 1.000 73.670 77 LYS AAA O 1
ATOM 1215 N N . THR A 1 97 ? -23.921 30.780 -6.507 1.000 81.420 78 THR AAA N 1
ATOM 1216 C CA . THR A 1 97 ? -23.711 30.328 -7.902 1.000 73.570 78 THR AAA CA 1
ATOM 1217 C C . THR A 1 97 ? -22.348 30.832 -8.392 1.000 72.180 78 THR AAA C 1
ATOM 1218 O O . THR A 1 97 ? -21.782 31.762 -7.814 1.000 77.390 78 THR AAA O 1
ATOM 1229 N N . ALA A 1 98 ? -21.865 30.192 -9.433 1.000 69.930 79 ALA AAA N 1
ATOM 1230 C CA . ALA A 1 98 ? -20.666 30.539 -10.206 1.000 67.430 79 ALA AAA CA 1
ATOM 1231 C C . ALA A 1 98 ? -20.901 30.016 -11.622 1.000 69.390 79 ALA AAA C 1
ATOM 1232 O O . ALA A 1 98 ? -21.459 28.892 -11.764 1.000 62.470 79 ALA AAA O 1
ATOM 1239 N N . ASN A 1 99 ? -20.527 30.795 -12.632 1.000 73.200 80 ASN AAA N 1
ATOM 1240 C CA . ASN A 1 99 ? -20.703 30.397 -14.057 1.000 70.020 80 ASN AAA CA 1
ATOM 1241 C C . ASN A 1 99 ? -19.344 30.014 -14.650 1.000 64.490 80 ASN AAA C 1
ATOM 1242 O O . ASN A 1 99 ? -19.256 29.819 -15.855 1.000 73.520 80 ASN AAA O 1
ATOM 1253 N N . ASN A 1 100 ? -18.317 29.939 -13.811 1.000 68.220 81 ASN AAA N 1
ATOM 1254 C CA . ASN A 1 100 ? -16.923 29.646 -14.215 1.000 68.130 81 ASN AAA CA 1
ATOM 1255 C C . ASN A 1 100 ? -16.291 28.864 -13.060 1.000 67.910 81 ASN AAA C 1
ATOM 1256 O O . ASN A 1 100 ? -16.653 29.139 -11.925 1.000 69.240 81 ASN AAA O 1
ATOM 1267 N N . LEU A 1 101 ? -15.450 27.871 -13.345 1.000 67.920 82 LEU AAA N 1
ATOM 1268 C CA . LEU A 1 101 ? -14.899 26.984 -12.290 1.000 78.550 82 LEU AAA CA 1
ATOM 1269 C C . LEU A 1 101 ? -13.882 27.744 -11.429 1.000 75.710 82 LEU AAA C 1
ATOM 1270 O O . LEU A 1 101 ? -13.816 27.435 -10.228 1.000 74.500 82 LEU AAA O 1
ATOM 1286 N N . PHE A 1 102 ? -13.139 28.694 -12.011 1.000 75.960 83 PHE AAA N 1
ATOM 1287 C CA . PHE A 1 102 ? -12.191 29.582 -11.286 1.000 74.180 83 PHE AAA CA 1
ATOM 1288 C C . PHE A 1 102 ? -12.923 30.190 -10.085 1.000 79.790 83 PHE AAA C 1
ATOM 1289 O O . PHE A 1 102 ? -12.412 30.064 -8.975 1.000 76.370 83 PHE AAA O 1
ATOM 1306 N N . ASP A 1 103 ? -14.098 30.795 -10.281 1.000 74.950 84 ASP AAA N 1
ATOM 1307 C CA . ASP A 1 103 ? -14.821 31.459 -9.162 1.000 79.010 84 ASP AAA CA 1
ATOM 1308 C C . ASP A 1 103 ? -15.441 30.396 -8.260 1.000 79.540 84 ASP AAA C 1
ATOM 1309 O O . ASP A 1 103 ? -15.556 30.669 -7.047 1.000 80.050 84 ASP AAA O 1
ATOM 1318 N N . ALA A 1 104 ? -15.825 29.246 -8.823 1.000 69.250 85 ALA AAA N 1
ATOM 1319 C CA . ALA A 1 104 ? -16.415 28.108 -8.084 1.000 70.450 85 ALA AAA CA 1
ATOM 1320 C C . ALA A 1 104 ? -15.395 27.618 -7.053 1.000 70.230 85 ALA AAA C 1
ATOM 1321 O O . ALA A 1 104 ? -15.770 27.381 -5.891 1.000 74.350 85 ALA AAA O 1
ATOM 1328 N N . LYS A 1 105 ? -14.139 27.470 -7.463 1.000 68.660 86 LYS AAA N 1
ATOM 1329 C CA . LYS A 1 105 ? -13.051 27.031 -6.550 1.000 73.030 86 LYS AAA CA 1
ATOM 1330 C C . LYS A 1 105 ? -12.846 28.068 -5.423 1.000 76.220 86 LYS AAA C 1
ATOM 1331 O O . LYS A 1 105 ? -12.681 27.665 -4.276 1.000 74.250 86 LYS AAA O 1
ATOM 1350 N N . LYS A 1 106 ? -12.845 29.363 -5.737 1.000 77.920 87 LYS AAA N 1
ATOM 1351 C CA . LYS A 1 106 ? -12.704 30.455 -4.737 1.000 87.600 87 LYS AAA CA 1
ATOM 1352 C C . LYS A 1 106 ? -13.824 30.317 -3.700 1.000 80.130 87 LYS AAA C 1
ATOM 1353 O O . LYS A 1 106 ? -13.513 30.349 -2.516 1.000 78.840 87 LYS AAA O 1
ATOM 1372 N N . ILE A 1 107 ? -15.075 30.141 -4.133 1.000 81.450 88 ILE AAA N 1
ATOM 1373 C CA . ILE A 1 107 ? -16.239 29.960 -3.218 1.000 75.280 88 ILE AAA CA 1
ATOM 1374 C C . ILE A 1 107 ? -16.000 28.723 -2.339 1.000 82.580 88 ILE AAA C 1
ATOM 1375 O O . ILE A 1 107 ? -16.326 28.790 -1.142 1.000 87.410 88 ILE AAA O 1
ATOM 1391 N N . LEU A 1 108 ? -15.437 27.643 -2.883 1.000 83.070 89 LEU AAA N 1
ATOM 1392 C CA . LEU A 1 108 ? -15.251 26.359 -2.140 1.000 87.160 89 LEU AAA CA 1
ATOM 1393 C C . LEU A 1 108 ? -14.068 26.437 -1.166 1.000 93.860 89 LEU AAA C 1
ATOM 1394 O O . LEU A 1 108 ? -13.947 25.532 -0.318 1.000 104.370 89 LEU AAA O 1
ATOM 1410 N N . GLU A 1 109 ? -13.204 27.443 -1.273 1.000 95.020 90 GLU AAA N 1
ATOM 1411 C CA . GLU A 1 109 ? -12.060 27.558 -0.335 1.000 101.270 90 GLU AAA CA 1
ATOM 1412 C C . GLU A 1 109 ? -12.570 28.280 0.921 1.000 98.580 90 GLU AAA C 1
ATOM 1413 O O . GLU A 1 109 ? -11.780 28.429 1.850 1.000 106.370 90 GLU AAA O 1
ATOM 1425 N N . ASN A 1 110 ? -13.867 28.611 0.984 1.000 94.650 91 ASN AAA N 1
ATOM 1426 C CA . ASN A 1 110 ? -14.466 29.380 2.106 1.000 97.050 91 ASN AAA CA 1
ATOM 1427 C C . ASN A 1 110 ? -15.811 28.804 2.550 1.000 94.060 91 ASN AAA C 1
ATOM 1428 O O . ASN A 1 110 ? -16.104 28.917 3.736 1.000 103.010 91 ASN AAA O 1
ATOM 1439 N N . GLU A 1 111 ? -16.638 28.317 1.625 1.000 99.890 92 GLU AAA N 1
ATOM 1440 C CA . GLU A 1 111 ? -17.882 27.549 1.929 1.000 90.180 92 GLU AAA CA 1
ATOM 1441 C C . GLU A 1 111 ? -17.668 26.129 1.411 1.000 81.250 92 GLU AAA C 1
ATOM 1442 O O . GLU A 1 111 ? -16.617 25.892 0.781 1.000 80.140 92 GLU AAA O 1
ATOM 1454 N N . ASN A 1 112 ? -18.626 25.230 1.636 1.000 81.100 93 ASN AAA N 1
ATOM 1455 C CA . ASN A 1 112 ? -18.474 23.788 1.288 1.000 88.740 93 ASN AAA CA 1
ATOM 1456 C C . ASN A 1 112 ? -19.174 23.454 -0.038 1.000 91.780 93 ASN AAA C 1
ATOM 1457 O O . ASN A 1 112 ? -18.976 22.352 -0.569 1.000 86.350 93 ASN AAA O 1
ATOM 1468 N N . ILE A 1 113 ? -19.981 24.363 -0.568 1.000 83.870 94 ILE AAA N 1
ATOM 1469 C CA . ILE A 1 113 ? -20.965 24.002 -1.613 1.000 84.470 94 ILE AAA CA 1
ATOM 1470 C C . ILE A 1 113 ? -21.223 25.194 -2.540 1.000 81.030 94 ILE AAA C 1
ATOM 1471 O O . ILE A 1 113 ? -21.327 26.342 -2.072 1.000 76.200 94 ILE AAA O 1
ATOM 1487 N N . VAL A 1 114 ? -21.304 24.912 -3.832 1.000 86.190 95 VAL AAA N 1
ATOM 1488 C CA . VAL A 1 114 ? -21.563 25.930 -4.886 1.000 73.690 95 VAL AAA CA 1
ATOM 1489 C C . VAL A 1 114 ? -22.439 25.293 -5.959 1.000 72.770 95 VAL AAA C 1
ATOM 1490 O O . VAL A 1 114 ? -22.271 24.074 -6.223 1.000 72.820 95 VAL AAA O 1
ATOM 1503 N N . ILE A 1 115 ? -23.325 26.098 -6.547 1.000 66.750 96 ILE AAA N 1
ATOM 1504 C CA . ILE A 1 115 ? -24.129 25.735 -7.742 1.000 63.720 96 ILE AAA CA 1
ATOM 1505 C C . ILE A 1 115 ? -23.399 26.258 -8.972 1.000 68.510 96 ILE AAA C 1
ATOM 1506 O O . ILE A 1 115 ? -23.135 27.479 -9.011 1.000 69.150 96 ILE AAA O 1
ATOM 1522 N N . ILE A 1 116 ? -23.084 25.375 -9.925 1.000 67.730 97 ILE AAA N 1
ATOM 1523 C CA . ILE A 1 116 ? -22.568 25.775 -11.266 1.000 66.940 97 ILE AAA CA 1
ATOM 1524 C C . ILE A 1 116 ? -23.760 26.127 -12.154 1.000 68.400 97 ILE AAA C 1
ATOM 1525 O O . ILE A 1 116 ? -24.744 25.348 -12.214 1.000 66.690 97 ILE AAA O 1
ATOM 1541 N N . LEU A 1 117 ? -23.681 27.291 -12.781 1.000 68.640 98 LEU AAA N 1
ATOM 1542 C CA . LEU A 1 117 ? -24.520 27.685 -13.933 1.000 61.300 98 LEU AAA CA 1
ATOM 1543 C C . LEU A 1 117 ? -23.729 27.229 -15.149 1.000 58.020 98 LEU AAA C 1
ATOM 1544 O O . LEU A 1 117 ? -22.799 27.921 -15.561 1.000 70.660 98 LEU AAA O 1
ATOM 1560 N N . PRO A 1 118 ? -24.046 26.035 -15.712 1.000 61.430 99 PRO AAA N 1
ATOM 1561 C CA . PRO A 1 118 ? -23.161 25.333 -16.646 1.000 62.990 99 PRO AAA CA 1
ATOM 1562 C C . PRO A 1 118 ? -22.993 25.921 -18.057 1.000 60.960 99 PRO AAA C 1
ATOM 1563 O O . PRO A 1 118 ? -22.027 25.583 -18.723 1.000 67.330 99 PRO AAA O 1
ATOM 1574 N N . SER A 1 119 ? -23.923 26.766 -18.496 1.000 57.920 100 SER AAA N 1
ATOM 1575 C CA . SER A 1 119 ? -24.022 27.139 -19.937 1.000 61.940 100 SER AAA CA 1
ATOM 1576 C C . SER A 1 119 ? -22.709 27.781 -20.413 1.000 60.790 100 SER AAA C 1
ATOM 1577 O O . SER A 1 119 ? -22.235 27.409 -21.470 1.000 73.190 100 SER AAA O 1
ATOM 1585 N N . LYS A 1 120 ? -22.179 28.742 -19.668 1.000 66.410 101 LYS AAA N 1
ATOM 1586 C CA . LYS A 1 120 ? -20.944 29.496 -19.981 1.000 70.120 101 LYS AAA CA 1
ATOM 1587 C C . LYS A 1 120 ? -19.835 28.466 -20.279 1.000 70.330 101 LYS AAA C 1
ATOM 1588 O O . LYS A 1 120 ? -19.204 28.541 -21.348 1.000 77.290 101 LYS AAA O 1
ATOM 1607 N N . ILE A 1 121 ? -19.682 27.458 -19.427 1.000 72.480 102 ILE AAA N 1
ATOM 1608 C CA . ILE A 1 121 ? -18.624 26.419 -19.572 1.000 62.780 102 ILE AAA CA 1
ATOM 1609 C C . ILE A 1 121 ? -18.902 25.612 -20.836 1.000 72.790 102 ILE AAA C 1
ATOM 1610 O O . ILE A 1 121 ? -17.948 25.375 -21.613 1.000 68.180 102 ILE AAA O 1
ATOM 1626 N N . ILE A 1 122 ? -20.136 25.117 -20.988 1.000 68.240 103 ILE AAA N 1
ATOM 1627 C CA . ILE A 1 122 ? -20.497 24.160 -22.078 1.000 64.300 103 ILE AAA CA 1
ATOM 1628 C C . ILE A 1 122 ? -20.318 24.821 -23.450 1.000 68.900 103 ILE AAA C 1
ATOM 1629 O O . ILE A 1 122 ? -19.793 24.144 -24.340 1.000 78.770 103 ILE AAA O 1
ATOM 1645 N N . LEU A 1 123 ? -20.765 26.069 -23.607 1.000 64.740 104 LEU AAA N 1
ATOM 1646 C CA . LEU A 1 123 ? -20.710 26.814 -24.879 1.000 66.960 104 LEU AAA CA 1
ATOM 1647 C C . LEU A 1 123 ? -19.300 27.357 -25.125 1.000 69.930 104 LEU AAA C 1
ATOM 1648 O O . LEU A 1 123 ? -18.911 27.469 -26.309 1.000 73.950 104 LEU AAA O 1
ATOM 1664 N N . SER A 1 124 ? -18.607 27.767 -24.063 1.000 69.370 105 SER AAA N 1
ATOM 1665 C CA . SER A 1 124 ? -17.170 28.143 -24.102 1.000 78.310 105 SER AAA CA 1
ATOM 1666 C C . SER A 1 124 ? -16.350 27.069 -24.839 1.000 71.470 105 SER AAA C 1
ATOM 1667 O O . SER A 1 124 ? -15.674 27.423 -25.809 1.000 69.190 105 SER AAA O 1
ATOM 1675 N N . THR A 1 125 ? -16.434 25.811 -24.396 1.000 70.590 106 THR AAA N 1
ATOM 1676 C CA . THR A 1 125 ? -15.576 24.691 -24.853 1.000 74.150 106 THR AAA CA 1
ATOM 1677 C C . THR A 1 125 ? -16.154 24.074 -26.128 1.000 79.110 106 THR AAA C 1
ATOM 1678 O O . THR A 1 125 ? -15.433 24.068 -27.148 1.000 93.220 106 THR AAA O 1
ATOM 1689 N N . ASP A 1 126 ? -17.401 23.599 -26.063 1.000 72.210 107 ASP AAA N 1
ATOM 1690 C CA . ASP A 1 126 ? -18.168 23.015 -27.201 1.000 72.560 107 ASP AAA CA 1
ATOM 1691 C C . ASP A 1 126 ? -17.519 21.707 -27.670 1.000 72.700 107 ASP AAA C 1
ATOM 1692 O O . ASP A 1 126 ? -17.526 21.436 -28.873 1.000 76.900 107 ASP AAA O 1
ATOM 1701 N N . GLU A 1 127 ? -16.956 20.940 -26.743 1.000 86.630 108 GLU AAA N 1
ATOM 1702 C CA . GLU A 1 127 ? -16.036 19.809 -27.036 1.000 89.790 108 GLU AAA CA 1
ATOM 1703 C C . GLU A 1 127 ? -16.815 18.519 -27.308 1.000 94.700 108 GLU AAA C 1
ATOM 1704 O O . GLU A 1 127 ? -16.307 17.651 -28.027 1.000 111.900 108 GLU AAA O 1
ATOM 1716 N N . LEU A 1 128 ? -17.963 18.372 -26.671 1.000 100.540 109 LEU AAA N 1
ATOM 1717 C CA . LEU A 1 128 ? -18.883 17.214 -26.847 1.000 130.890 109 LEU AAA CA 1
ATOM 1718 C C . LEU A 1 128 ? -19.839 17.506 -28.010 1.000 153.960 109 LEU AAA C 1
ATOM 1719 O O . LEU A 1 128 ? -20.231 18.660 -28.198 1.000 136.760 109 LEU AAA O 1
ATOM 1735 N N . PRO A 1 129 ? -20.201 16.499 -28.847 1.000 157.030 110 PRO AAA N 1
ATOM 1736 C CA . PRO A 1 129 ? -21.184 16.699 -29.919 1.000 143.680 110 PRO AAA CA 1
ATOM 1737 C C . PRO A 1 129 ? -22.497 17.339 -29.428 1.000 130.530 110 PRO AAA C 1
ATOM 1738 O O . PRO A 1 129 ? -23.155 16.747 -28.607 1.000 121.950 110 PRO AAA O 1
ATOM 1749 N N . CYS A 1 130 ? -22.801 18.544 -29.929 1.000 128.800 111 CYS AAA N 1
ATOM 1750 C CA . CYS A 1 130 ? -23.914 19.429 -29.488 1.000 140.580 111 CYS AAA CA 1
ATOM 1751 C C . CYS A 1 130 ? -25.216 18.977 -30.163 1.000 142.410 111 CYS AAA C 1
ATOM 1752 O O . CYS A 1 130 ? -25.588 19.562 -31.214 1.000 129.090 111 CYS AAA O 1
ATOM 1760 N N . SER A 1 131 ? -25.884 17.988 -29.569 1.000 131.660 112 SER AAA N 1
ATOM 1761 C CA . SER A 1 131 ? -27.079 17.304 -30.128 1.000 132.080 112 SER AAA CA 1
ATOM 1762 C C . SER A 1 131 ? -27.886 16.715 -28.971 1.000 130.520 112 SER AAA C 1
ATOM 1763 O O . SER A 1 131 ? -27.241 16.289 -27.999 1.000 117.770 112 SER AAA O 1
ATOM 1771 N N . TRP A 1 132 ? -29.224 16.667 -29.091 1.000 147.430 113 TRP AAA N 1
ATOM 1772 C CA . TRP A 1 132 ? -30.133 15.886 -28.196 1.000 152.490 113 TRP AAA CA 1
ATOM 1773 C C . TRP A 1 132 ? -29.495 14.522 -27.933 1.000 166.580 113 TRP AAA C 1
ATOM 1774 O O . TRP A 1 132 ? -28.938 13.955 -28.882 1.000 193.650 113 TRP AAA O 1
ATOM 1795 N N . SER A 1 133 ? -29.572 14.031 -26.694 1.000 159.880 114 SER AAA N 1
ATOM 1796 C CA . SER A 1 133 ? -28.851 12.834 -26.174 1.000 155.050 114 SER AAA CA 1
ATOM 1797 C C . SER A 1 133 ? -27.430 13.225 -25.717 1.000 146.480 114 SER AAA C 1
ATOM 1798 O O . SER A 1 133 ? -26.620 12.309 -25.450 1.000 163.620 114 SER AAA O 1
ATOM 1806 N N . VAL A 1 134 ? -27.147 14.534 -25.629 1.000 111.770 115 VAL AAA N 1
ATOM 1807 C CA . VAL A 1 134 ? -26.142 15.122 -24.686 1.000 108.390 115 VAL AAA CA 1
ATOM 1808 C C . VAL A 1 134 ? -26.893 15.982 -23.659 1.000 97.760 115 VAL AAA C 1
ATOM 1809 O O . VAL A 1 134 ? -27.249 17.118 -24.004 1.000 108.650 115 VAL AAA O 1
ATOM 1822 N N . THR A 1 135 ? -27.145 15.461 -22.459 1.000 85.040 116 THR AAA N 1
ATOM 1823 C CA . THR A 1 135 ? -27.944 16.151 -21.411 1.000 97.390 116 THR AAA CA 1
ATOM 1824 C C . THR A 1 135 ? -27.043 16.562 -20.246 1.000 80.770 116 THR AAA C 1
ATOM 1825 O O . THR A 1 135 ? -25.821 16.394 -20.335 1.000 81.910 116 THR AAA O 1
ATOM 1836 N N . SER A 1 136 ? -27.659 17.135 -19.220 1.000 75.660 117 SER AAA N 1
ATOM 1837 C CA . SER A 1 136 ? -27.001 17.683 -18.009 1.000 81.390 117 SER AAA CA 1
ATOM 1838 C C . SER A 1 136 ? -26.205 16.597 -17.284 1.000 76.610 117 SER AAA C 1
ATOM 1839 O O . SER A 1 136 ? -25.236 16.966 -16.561 1.000 81.310 117 SER AAA O 1
ATOM 1847 N N . ASP A 1 137 ? -26.589 15.319 -17.446 1.000 76.050 118 ASP AAA N 1
ATOM 1848 C CA . ASP A 1 137 ? -25.796 14.170 -16.931 1.000 77.410 118 ASP AAA CA 1
ATOM 1849 C C . ASP A 1 137 ? -24.384 14.247 -17.517 1.000 82.310 118 ASP AAA C 1
ATOM 1850 O O . ASP A 1 137 ? -23.444 14.225 -16.727 1.000 76.810 118 ASP AAA O 1
ATOM 1859 N N . SER A 1 138 ? -24.251 14.361 -18.843 1.000 79.250 119 SER AAA N 1
ATOM 1860 C CA . SER A 1 138 ? -22.947 14.558 -19.530 1.000 84.400 119 SER AAA CA 1
ATOM 1861 C C . SER A 1 138 ? -22.305 15.892 -19.106 1.000 80.920 119 SER AAA C 1
ATOM 1862 O O . SER A 1 138 ? -21.082 15.913 -18.899 1.000 74.950 119 SER AAA O 1
ATOM 1870 N N . PHE A 1 139 ? -23.082 16.963 -18.951 1.000 75.750 120 PHE AAA N 1
ATOM 1871 C CA . PHE A 1 139 ? -22.553 18.271 -18.489 1.000 72.490 120 PHE AAA CA 1
ATOM 1872 C C . PHE A 1 139 ? -21.911 18.075 -17.117 1.000 74.740 120 PHE AAA C 1
ATOM 1873 O O . PHE A 1 139 ? -20.791 18.618 -16.898 1.000 72.000 120 PHE AAA O 1
ATOM 1890 N N . ALA A 1 140 ? -22.578 17.336 -16.228 1.000 64.360 121 ALA AAA N 1
ATOM 1891 C CA . ALA A 1 140 ? -22.060 17.100 -14.857 1.000 73.530 121 ALA AAA CA 1
ATOM 1892 C C . ALA A 1 140 ? -20.735 16.306 -14.930 1.000 77.740 121 ALA AAA C 1
ATOM 1893 O O . ALA A 1 140 ? -19.777 16.619 -14.172 1.000 77.800 121 ALA AAA O 1
ATOM 1900 N N . ALA A 1 141 ? -20.662 15.322 -15.829 1.000 72.420 122 ALA AAA N 1
ATOM 1901 C CA . ALA A 1 141 ? -19.488 14.437 -15.978 1.000 71.970 122 ALA AAA CA 1
ATOM 1902 C C . ALA A 1 141 ? -18.338 15.265 -16.523 1.000 74.920 122 ALA AAA C 1
ATOM 1903 O O . ALA A 1 141 ? -17.262 15.251 -15.886 1.000 73.170 122 ALA AAA O 1
ATOM 1910 N N . TYR A 1 142 ? -18.598 16.001 -17.609 1.000 69.510 123 TYR AAA N 1
ATOM 1911 C CA . TYR A 1 142 ? -17.657 16.980 -18.220 1.000 71.580 123 TYR AAA CA 1
ATOM 1912 C C . TYR A 1 142 ? -17.083 17.882 -17.125 1.000 69.770 123 TYR AAA C 1
ATOM 1913 O O . TYR A 1 142 ? -15.834 17.959 -17.013 1.000 64.520 123 TYR AAA O 1
ATOM 1931 N N . ILE A 1 143 ? -17.944 18.465 -16.286 1.000 72.690 124 ILE AAA N 1
ATOM 1932 C CA . ILE A 1 143 ? -17.529 19.411 -15.207 1.000 67.680 124 ILE AAA CA 1
ATOM 1933 C C . ILE A 1 143 ? -16.674 18.646 -14.204 1.000 76.160 124 ILE AAA C 1
ATOM 1934 O O . ILE A 1 143 ? -15.693 19.247 -13.688 1.000 70.820 124 ILE AAA O 1
ATOM 1950 N N . ALA A 1 144 ? -17.004 17.376 -13.940 1.000 77.840 125 ALA AAA N 1
ATOM 1951 C CA . ALA A 1 144 ? -16.202 16.552 -13.007 1.000 74.110 125 ALA AAA CA 1
ATOM 1952 C C . ALA A 1 144 ? -14.796 16.389 -13.607 1.000 72.970 125 ALA AAA C 1
ATOM 1953 O O . ALA A 1 144 ? -13.818 16.565 -12.878 1.000 63.970 125 ALA AAA O 1
ATOM 1960 N N . LYS A 1 145 ? -14.701 16.123 -14.908 1.000 73.150 126 LYS AAA N 1
ATOM 1961 C CA . LYS A 1 145 ? -13.397 15.962 -15.601 1.000 79.260 126 LYS AAA CA 1
ATOM 1962 C C . LYS A 1 145 ? -12.604 17.278 -15.490 1.000 78.530 126 LYS AAA C 1
ATOM 1963 O O . LYS A 1 145 ? -11.403 17.198 -15.235 1.000 76.100 126 LYS AAA O 1
ATOM 1982 N N . LEU A 1 146 ? -13.248 18.436 -15.656 1.000 74.190 127 LEU AAA N 1
ATOM 1983 C CA . LEU A 1 146 ? -12.576 19.772 -15.628 1.000 72.420 127 LEU AAA CA 1
ATOM 1984 C C . LEU A 1 146 ? -11.988 19.994 -14.244 1.000 71.690 127 LEU AAA C 1
ATOM 1985 O O . LEU A 1 146 ? -10.887 20.523 -14.151 1.000 81.950 127 LEU AAA O 1
ATOM 2001 N N . LEU A 1 147 ? -12.719 19.591 -13.216 1.000 73.900 128 LEU AAA N 1
ATOM 2002 C CA . LEU A 1 147 ? -12.329 19.755 -11.796 1.000 73.680 128 LEU AAA CA 1
ATOM 2003 C C . LEU A 1 147 ? -11.373 18.642 -11.350 1.000 77.300 128 LEU AAA C 1
ATOM 2004 O O . LEU A 1 147 ? -10.877 18.737 -10.211 1.000 79.340 128 LEU AAA O 1
ATOM 2020 N N . LYS A 1 148 ? -11.153 17.602 -12.172 1.000 87.490 129 LYS AAA N 1
ATOM 2021 C CA . LYS A 1 148 ? -10.423 16.373 -11.758 1.000 89.580 129 LYS AAA CA 1
ATOM 2022 C C . LYS A 1 148 ? -11.134 15.737 -10.548 1.000 82.910 129 LYS AAA C 1
ATOM 2023 O O . LYS A 1 148 ? -10.449 15.163 -9.707 1.000 76.640 129 LYS AAA O 1
ATOM 2042 N N . SER A 1 149 ? -12.459 15.869 -10.449 1.000 86.100 130 SER AAA N 1
ATOM 2043 C CA . SER A 1 149 ? -13.319 15.131 -9.484 1.000 80.720 130 SER AAA CA 1
ATOM 2044 C C . SER A 1 149 ? -13.380 13.662 -9.906 1.000 76.600 130 SER AAA C 1
ATOM 2045 O O . SER A 1 149 ? -13.319 13.387 -11.132 1.000 83.850 130 SER AAA O 1
ATOM 2053 N N . LYS A 1 150 ? -13.399 12.760 -8.923 1.000 88.890 131 LYS AAA N 1
ATOM 2054 C CA . LYS A 1 150 ? -13.428 11.286 -9.118 1.000 97.040 131 LYS AAA CA 1
ATOM 2055 C C . LYS A 1 150 ? -14.805 10.750 -8.718 1.000 88.810 131 LYS AAA C 1
ATOM 2056 O O . LYS A 1 150 ? -15.074 9.578 -9.041 1.000 85.470 131 LYS AAA O 1
ATOM 2075 N N . VAL A 1 151 ? -15.646 11.573 -8.083 1.000 78.950 132 VAL AAA N 1
ATOM 2076 C CA . VAL A 1 151 ? -17.032 11.188 -7.687 1.000 84.300 132 VAL AAA CA 1
ATOM 2077 C C . VAL A 1 151 ? -18.074 12.055 -8.397 1.000 79.990 132 VAL AAA C 1
ATOM 2078 O O . VAL A 1 151 ? -18.116 13.266 -8.123 1.000 82.800 132 VAL AAA O 1
ATOM 2091 N N . LEU A 1 152 ? -18.915 11.424 -9.216 1.000 75.620 133 LEU AAA N 1
ATOM 2092 C CA . LEU A 1 152 ? -20.133 12.022 -9.819 1.000 65.760 133 LEU AAA CA 1
ATOM 2093 C C . LEU A 1 152 ? -21.383 11.354 -9.234 1.000 75.190 133 LEU AAA C 1
ATOM 2094 O O . LEU A 1 152 ? -21.570 10.181 -9.496 1.000 76.240 133 LEU AAA O 1
ATOM 2110 N N . ILE A 1 153 ? -22.264 12.101 -8.571 1.000 72.590 134 ILE AAA N 1
ATOM 2111 C CA . ILE A 1 153 ? -23.595 11.592 -8.130 1.000 68.220 134 ILE AAA CA 1
ATOM 2112 C C . ILE A 1 153 ? -24.705 12.189 -9.003 1.000 68.690 134 ILE AAA C 1
ATOM 2113 O O . ILE A 1 153 ? -24.818 13.404 -9.047 1.000 69.400 134 ILE AAA O 1
ATOM 2129 N N . ILE A 1 154 ? -25.543 11.343 -9.584 1.000 67.730 135 ILE AAA N 1
ATOM 2130 C CA . ILE A 1 154 ? -26.731 11.728 -10.388 1.000 72.510 135 ILE AAA CA 1
ATOM 2131 C C . ILE A 1 154 ? -27.987 11.443 -9.563 1.000 71.880 135 ILE AAA C 1
ATOM 2132 O O . ILE A 1 154 ? -28.337 10.254 -9.348 1.000 62.530 135 ILE AAA O 1
ATOM 2148 N N . ALA A 1 155 ? -28.618 12.510 -9.087 1.000 72.760 136 ALA AAA N 1
ATOM 2149 C CA . ALA A 1 155 ? -29.812 12.434 -8.224 1.000 76.090 136 ALA AAA CA 1
ATOM 2150 C C . ALA A 1 155 ? -31.032 12.451 -9.137 1.000 68.600 136 ALA AAA C 1
ATOM 2151 O O . ALA A 1 155 ? -31.235 13.465 -9.819 1.000 75.080 136 ALA AAA O 1
ATOM 2158 N N . THR A 1 156 ? -31.805 11.368 -9.122 1.000 69.300 137 THR AAA N 1
ATOM 2159 C CA . THR A 1 156 ? -33.024 11.169 -9.946 1.000 75.300 137 THR AAA CA 1
ATOM 2160 C C . THR A 1 156 ? -34.200 10.860 -9.008 1.000 74.930 137 THR AAA C 1
ATOM 2161 O O . THR A 1 156 ? -34.007 10.963 -7.769 1.000 80.290 137 THR AAA O 1
ATOM 2172 N N . ASP A 1 157 ? -35.363 10.497 -9.557 1.000 79.070 138 ASP AAA N 1
ATOM 2173 C CA . ASP A 1 157 ? -36.626 10.350 -8.776 1.000 92.280 138 ASP AAA CA 1
ATOM 2174 C C . ASP A 1 157 ? -36.903 8.865 -8.526 1.000 81.840 138 ASP AAA C 1
ATOM 2175 O O . ASP A 1 157 ? -37.954 8.564 -7.947 1.000 84.930 138 ASP AAA O 1
ATOM 2184 N N . VAL A 1 158 ? -35.956 7.991 -8.886 1.000 81.880 139 VAL AAA N 1
ATOM 2185 C CA . VAL A 1 158 ? -36.024 6.513 -8.662 1.000 82.880 139 VAL AAA CA 1
ATOM 2186 C C . VAL A 1 158 ? -34.731 6.037 -7.987 1.000 83.070 139 VAL AAA C 1
ATOM 2187 O O . VAL A 1 158 ? -33.828 6.854 -7.797 1.000 86.300 139 VAL AAA O 1
ATOM 2200 N N . ASP A 1 159 ? -34.654 4.754 -7.626 1.000 84.900 140 ASP AAA N 1
ATOM 2201 C CA . ASP A 1 159 ? -33.599 4.186 -6.747 1.000 79.720 140 ASP AAA CA 1
ATOM 2202 C C . ASP A 1 159 ? -32.281 3.990 -7.513 1.000 81.090 140 ASP AAA C 1
ATOM 2203 O O . ASP A 1 159 ? -31.215 3.799 -6.841 1.000 72.710 140 ASP AAA O 1
ATOM 2212 N N . GLY A 1 160 ? -32.354 4.022 -8.846 1.000 67.230 141 GLY AAA N 1
ATOM 2213 C CA . GLY A 1 160 ? -31.204 3.873 -9.749 1.000 77.610 141 GLY AAA CA 1
ATOM 2214 C C . GLY A 1 160 ? -31.639 3.497 -11.163 1.000 85.220 141 GLY AAA C 1
ATOM 2215 O O . GLY A 1 160 ? -32.759 3.914 -11.582 1.000 79.880 141 GLY AAA O 1
ATOM 2219 N N . ILE A 1 161 ? -30.807 2.698 -11.849 1.000 74.520 142 ILE AAA N 1
ATOM 2220 C CA . ILE A 1 161 ? -31.085 2.146 -13.207 1.000 81.590 142 ILE AAA CA 1
ATOM 2221 C C . ILE A 1 161 ? -31.678 0.733 -13.080 1.000 85.350 142 ILE AAA C 1
ATOM 2222 O O . ILE A 1 161 ? -31.044 -0.108 -12.409 1.000 77.000 142 ILE AAA O 1
ATOM 2238 N N . TYR A 1 162 ? -32.818 0.494 -13.739 1.000 89.960 143 TYR AAA N 1
ATOM 2239 C CA . TYR A 1 162 ? -33.551 -0.798 -13.764 1.000 84.590 143 TYR AAA CA 1
ATOM 2240 C C . TYR A 1 162 ? -33.166 -1.581 -15.025 1.000 92.770 143 TYR AAA C 1
ATOM 2241 O O . TYR A 1 162 ? -32.772 -0.961 -16.040 1.000 89.540 143 TYR AAA O 1
ATOM 2259 N N . ASP A 1 163 ? -33.259 -2.909 -14.932 1.000 94.190 144 ASP AAA N 1
ATOM 2260 C CA . ASP A 1 163 ? -32.676 -3.868 -15.905 1.000 107.310 144 ASP AAA CA 1
ATOM 2261 C C . ASP A 1 163 ? -33.381 -3.725 -17.252 1.000 115.560 144 ASP AAA C 1
ATOM 2262 O O . ASP A 1 163 ? -34.586 -3.351 -17.271 1.000 101.170 144 ASP AAA O 1
ATOM 2271 N N . LYS A 1 164 ? -32.627 -3.991 -18.324 1.000 133.290 145 LYS AAA N 1
ATOM 2272 C CA . LYS A 1 164 ? -32.982 -3.677 -19.739 1.000 141.610 145 LYS AAA CA 1
ATOM 2273 C C . LYS A 1 164 ? -34.297 -4.372 -20.133 1.000 137.690 145 LYS AAA C 1
ATOM 2274 O O . LYS A 1 164 ? -35.113 -3.689 -20.786 1.000 137.230 145 LYS AAA O 1
ATOM 2293 N N . TYR A 1 165 ? -34.527 -5.637 -19.741 1.000 171.520 146 TYR AAA N 1
ATOM 2294 C CA . TYR A 1 165 ? -35.754 -6.404 -20.108 1.000 185.040 146 TYR AAA CA 1
ATOM 2295 C C . TYR A 1 165 ? -36.951 -5.792 -19.381 1.000 190.370 146 TYR AAA C 1
ATOM 2296 O O . TYR A 1 165 ? -36.771 -5.137 -18.350 1.000 149.160 146 TYR AAA O 1
ATOM 2314 N N . PRO A 1 166 ? -38.201 -6.026 -19.862 1.000 188.610 147 PRO AAA N 1
ATOM 2315 C CA . PRO A 1 166 ? -39.390 -5.419 -19.258 1.000 178.180 147 PRO AAA CA 1
ATOM 2316 C C . PRO A 1 166 ? -39.607 -6.004 -17.853 1.000 161.050 147 PRO AAA C 1
ATOM 2317 O O . PRO A 1 166 ? -39.134 -7.108 -17.602 1.000 135.930 147 PRO AAA O 1
ATOM 2328 N N . GLU A 1 167 ? -40.196 -5.209 -16.951 1.000 154.860 148 GLU AAA N 1
ATOM 2329 C CA . GLU A 1 167 ? -40.252 -5.477 -15.485 1.000 149.660 148 GLU AAA CA 1
ATOM 2330 C C . GLU A 1 167 ? -38.857 -5.851 -14.944 1.000 145.480 148 GLU AAA C 1
ATOM 2331 O O . GLU A 1 167 ? -38.776 -6.721 -14.043 1.000 113.130 148 GLU AAA O 1
ATOM 2343 N N . GLY A 1 168 ? -37.792 -5.228 -15.467 1.000 141.930 149 GLY AAA N 1
ATOM 2344 C CA . GLY A 1 168 ? -36.412 -5.428 -14.985 1.000 118.710 149 GLY AAA CA 1
ATOM 2345 C C . GLY A 1 168 ? -36.267 -4.963 -13.548 1.000 106.850 149 GLY AAA C 1
ATOM 2346 O O . GLY A 1 168 ? -37.035 -4.088 -13.146 1.000 112.560 149 GLY AAA O 1
ATOM 2350 N N . LYS A 1 169 ? -35.339 -5.559 -12.801 1.000 110.330 150 LYS AAA N 1
ATOM 2351 C CA . LYS A 1 169 ? -35.023 -5.234 -11.384 1.000 101.620 150 LYS AAA CA 1
ATOM 2352 C C . LYS A 1 169 ? -33.993 -4.080 -11.330 1.000 96.000 150 LYS AAA C 1
ATOM 2353 O O . LYS A 1 169 ? -33.409 -3.723 -12.380 1.000 98.270 150 LYS AAA O 1
ATOM 2372 N N . LEU A 1 170 ? -33.796 -3.481 -10.156 1.000 88.460 151 LEU AAA N 1
ATOM 2373 C CA . LEU A 1 170 ? -32.755 -2.456 -9.895 1.000 85.890 151 LEU AAA CA 1
ATOM 2374 C C . LEU A 1 170 ? -31.376 -3.078 -10.123 1.000 91.120 151 LEU AAA C 1
ATOM 2375 O O . LEU A 1 170 ? -31.084 -4.143 -9.544 1.000 88.750 151 LEU AAA O 1
ATOM 2391 N N . LEU A 1 171 ? -30.552 -2.464 -10.960 1.000 86.490 152 LEU AAA N 1
ATOM 2392 C CA . LEU A 1 171 ? -29.132 -2.870 -11.091 1.000 85.370 152 LEU AAA CA 1
ATOM 2393 C C . LEU A 1 171 ? -28.320 -2.103 -10.049 1.000 83.780 152 LEU AAA C 1
ATOM 2394 O O . LEU A 1 171 ? -28.341 -0.888 -10.138 1.000 92.480 152 LEU AAA O 1
ATOM 2410 N N . ASN A 1 172 ? -27.652 -2.761 -9.101 1.000 88.150 153 ASN AAA N 1
ATOM 2411 C CA . ASN A 1 172 ? -26.807 -2.068 -8.090 1.000 87.520 153 ASN AAA CA 1
ATOM 2412 C C . ASN A 1 172 ? -25.480 -1.667 -8.727 1.000 89.890 153 ASN AAA C 1
ATOM 2413 O O . ASN A 1 172 ? -24.854 -0.719 -8.225 1.000 84.480 153 ASN AAA O 1
ATOM 2424 N N . THR A 1 173 ? -25.111 -2.370 -9.800 1.000 91.630 154 THR AAA N 1
ATOM 2425 C CA . THR A 1 173 ? -23.857 -2.215 -10.573 1.000 87.980 154 THR AAA CA 1
ATOM 2426 C C . THR A 1 173 ? -24.202 -2.403 -12.043 1.000 94.500 154 THR AAA C 1
ATOM 2427 O O . THR A 1 173 ? -25.068 -3.242 -12.354 1.000 88.600 154 THR AAA O 1
ATOM 2438 N N . ILE A 1 174 ? -23.577 -1.597 -12.887 1.000 101.350 155 ILE AAA N 1
ATOM 2439 C CA . ILE A 1 174 ? -23.592 -1.747 -14.363 1.000 108.000 155 ILE AAA CA 1
ATOM 2440 C C . ILE A 1 174 ? -22.230 -1.223 -14.801 1.000 100.170 155 ILE AAA C 1
ATOM 2441 O O . ILE A 1 174 ? -21.787 -0.251 -14.185 1.000 90.740 155 ILE AAA O 1
ATOM 2457 N N . ASN A 1 175 ? -21.532 -1.920 -15.693 1.000 110.460 156 ASN AAA N 1
ATOM 2458 C CA . ASN A 1 175 ? -20.187 -1.488 -16.151 1.000 127.560 156 ASN AAA CA 1
ATOM 2459 C C . ASN A 1 175 ? -20.353 -0.855 -17.535 1.000 126.530 156 ASN AAA C 1
ATOM 2460 O O . ASN A 1 175 ? -21.364 -1.136 -18.197 1.000 128.540 156 ASN AAA O 1
ATOM 2471 N N . THR A 1 176 ? -19.409 0.005 -17.900 1.000 131.960 157 THR AAA N 1
ATOM 2472 C CA . THR A 1 176 ? -19.410 0.870 -19.107 1.000 140.180 157 THR AAA CA 1
ATOM 2473 C C . THR A 1 176 ? -19.901 0.116 -20.353 1.000 144.170 157 THR AAA C 1
ATOM 2474 O O . THR A 1 176 ? -20.743 0.693 -21.064 1.000 134.960 157 THR AAA O 1
ATOM 2485 N N . LYS A 1 177 ? -19.390 -1.095 -20.617 1.000 149.530 158 LYS AAA N 1
ATOM 2486 C CA . LYS A 1 177 ? -19.705 -1.908 -21.823 1.000 151.620 158 LYS AAA CA 1
ATOM 2487 C C . LYS A 1 177 ? -21.180 -2.359 -21.806 1.000 151.050 158 LYS AAA C 1
ATOM 2488 O O . LYS A 1 177 ? -21.805 -2.386 -22.896 1.000 133.820 158 LYS AAA O 1
ATOM 2494 N N . THR A 1 178 ? -21.725 -2.691 -20.628 1.000 148.920 159 THR AAA N 1
ATOM 2495 C CA . THR A 1 178 ? -23.092 -3.265 -20.476 1.000 138.410 159 THR AAA CA 1
ATOM 2496 C C . THR A 1 178 ? -24.124 -2.208 -20.873 1.000 141.790 159 THR AAA C 1
ATOM 2497 O O . THR A 1 178 ? -25.057 -2.554 -21.624 1.000 150.720 159 THR AAA O 1
ATOM 2508 N N . ILE A 1 179 ? -23.913 -0.964 -20.427 1.000 152.020 160 ILE AAA N 1
ATOM 2509 C CA . ILE A 1 179 ? -24.874 0.180 -20.524 1.000 170.220 160 ILE AAA CA 1
ATOM 2510 C C . ILE A 1 179 ? -25.012 0.665 -21.980 1.000 156.130 160 ILE AAA C 1
ATOM 2511 O O . ILE A 1 179 ? -25.827 1.573 -22.215 1.000 147.790 160 ILE AAA O 1
ATOM 2527 N N . LYS A 1 180 ? -24.266 0.077 -22.921 1.000 149.000 161 LYS AAA N 1
ATOM 2528 C CA . LYS A 1 180 ? -24.534 0.178 -24.383 1.000 149.790 161 LYS AAA CA 1
ATOM 2529 C C . LYS A 1 180 ? -25.882 -0.501 -24.687 1.000 147.600 161 LYS AAA C 1
ATOM 2530 O O . LYS A 1 180 ? -26.207 -1.512 -24.020 1.000 145.400 161 LYS AAA O 1
ATOM 2549 N N . G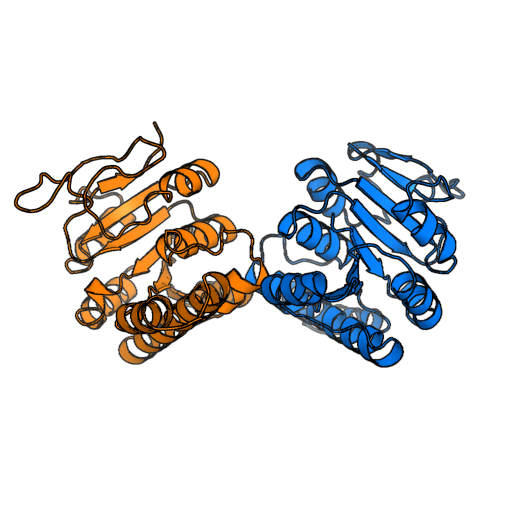LY A 1 181 ? -26.659 0.075 -25.613 1.000 150.130 162 GLY AAA N 1
ATOM 2550 C CA . GLY A 1 181 ? -27.990 -0.402 -26.046 1.000 151.200 162 GLY AAA CA 1
ATOM 2551 C C . GLY A 1 181 ? -29.067 -0.247 -24.979 1.000 163.220 162 GLY AAA C 1
ATOM 2552 O O . GLY A 1 181 ? -29.999 -1.081 -24.971 1.000 167.150 162 GLY AAA O 1
ATOM 2556 N N . PHE A 1 182 ? -28.962 0.781 -24.122 1.000 170.500 163 PHE AAA N 1
ATOM 2557 C CA . PHE A 1 182 ? -29.955 1.136 -23.064 1.000 166.790 163 PHE AAA CA 1
ATOM 2558 C C . PHE A 1 182 ? -30.760 2.379 -23.486 1.000 163.650 163 PHE AAA C 1
ATOM 2559 O O . PHE A 1 182 ? -30.169 3.485 -23.593 1.000 130.730 163 PHE AAA O 1
ATOM 2576 N N . THR A 1 183 ? -32.076 2.211 -23.695 1.000 165.350 164 THR AAA N 1
ATOM 2577 C CA . THR A 1 183 ? -33.029 3.291 -24.075 1.000 169.000 164 THR AAA CA 1
ATOM 2578 C C . THR A 1 183 ? -32.815 4.496 -23.149 1.000 174.450 164 THR AAA C 1
ATOM 2579 O O . THR A 1 183 ? -32.678 5.612 -23.669 1.000 185.370 164 THR AAA O 1
ATOM 2584 N N . SER A 1 184 ? -32.767 4.260 -21.834 1.000 168.110 165 SER AAA N 1
ATOM 2585 C CA . SER A 1 184 ? -32.815 5.300 -20.773 1.000 166.350 165 SER AAA CA 1
ATOM 2586 C C . SER A 1 184 ? -31.403 5.716 -20.324 1.000 169.930 165 SER AAA C 1
ATOM 2587 O O . SER A 1 184 ? -31.186 5.775 -19.090 1.000 159.650 165 SER AAA O 1
ATOM 2595 N N . VAL A 1 185 ? -30.476 6.028 -21.245 1.000 164.890 166 VAL AAA N 1
ATOM 2596 C CA . VAL A 1 185 ? -29.058 6.371 -20.886 1.000 167.230 166 VAL AAA CA 1
ATOM 2597 C C . VAL A 1 185 ? -28.474 7.402 -21.870 1.000 159.170 166 VAL AAA C 1
ATOM 2598 O O . VAL A 1 185 ? -28.776 7.305 -23.073 1.000 145.550 166 VAL AAA O 1
ATOM 2611 N N . ASP A 1 186 ? -27.638 8.323 -21.358 1.000 156.570 167 ASP AAA N 1
ATOM 2612 C CA . ASP A 1 186 ? -27.132 9.533 -22.070 1.000 157.530 167 ASP AAA CA 1
ATOM 2613 C C . ASP A 1 186 ? -26.184 9.136 -23.208 1.000 154.010 167 ASP AAA C 1
ATOM 2614 O O . ASP A 1 186 ? -25.983 9.988 -24.082 1.000 167.170 167 ASP AAA O 1
ATOM 2623 N N . LYS A 1 187 ? -25.560 7.953 -23.170 1.000 141.590 168 LYS AAA N 1
ATOM 2624 C CA . LYS A 1 187 ? -24.837 7.348 -24.327 1.000 137.710 168 LYS AAA CA 1
ATOM 2625 C C . LYS A 1 187 ? -23.517 8.099 -24.579 1.000 128.390 168 LYS AAA C 1
ATOM 2626 O O . LYS A 1 187 ? -22.597 7.463 -25.119 1.000 124.290 168 LYS AAA O 1
ATOM 2645 N N . HIS A 1 188 ? -23.406 9.383 -24.222 1.000 127.670 169 HIS AAA N 1
ATOM 2646 C CA . HIS A 1 188 ? -22.122 10.139 -24.143 1.000 127.610 169 HIS AAA CA 1
ATOM 2647 C C . HIS A 1 188 ? -21.464 9.921 -22.775 1.000 109.230 169 HIS AAA C 1
ATOM 2648 O O . HIS A 1 188 ? -20.226 10.011 -22.661 1.000 118.500 169 HIS AAA O 1
ATOM 2663 N N . LEU A 1 189 ? -22.296 9.644 -21.779 1.000 108.330 170 LEU AAA N 1
ATOM 2664 C CA . LEU A 1 189 ? -21.916 9.630 -20.339 1.000 109.200 170 LEU AAA CA 1
ATOM 2665 C C . LEU A 1 189 ? -20.882 8.529 -20.068 1.000 107.630 170 LEU AAA C 1
ATOM 2666 O O . LEU A 1 189 ? -19.865 8.814 -19.427 1.000 90.580 170 LEU AAA O 1
ATOM 2682 N N . PRO A 1 190 ? -21.085 7.256 -20.521 1.000 107.250 171 PRO AAA N 1
ATOM 2683 C CA . PRO A 1 190 ? -20.146 6.174 -20.196 1.000 106.130 171 PRO AAA CA 1
ATOM 2684 C C . PRO A 1 190 ? -18.715 6.424 -20.722 1.000 95.660 171 PRO AAA C 1
ATOM 2685 O O . PRO A 1 190 ? -17.747 6.099 -20.031 1.000 87.160 171 PRO AAA O 1
ATOM 2696 N N . LYS A 1 191 ? -18.594 7.056 -21.892 1.000 95.440 172 LYS AAA N 1
ATOM 2697 C CA . LYS A 1 191 ? -17.272 7.416 -22.471 1.000 112.090 172 LYS AAA CA 1
ATOM 2698 C C . LYS A 1 191 ? -16.524 8.294 -21.462 1.000 111.900 172 LYS AAA C 1
ATOM 2699 O O . LYS A 1 191 ? -15.338 7.998 -21.196 1.000 110.470 172 LYS AAA O 1
ATOM 2718 N N . LEU A 1 192 ? -17.190 9.309 -20.898 1.000 112.870 173 LEU AAA N 1
ATOM 2719 C CA . LEU A 1 192 ? -16.549 10.268 -19.957 1.000 101.850 173 LEU AAA CA 1
ATOM 2720 C C . LEU A 1 192 ? -16.186 9.551 -18.649 1.000 104.190 173 LEU AAA C 1
ATOM 2721 O O . LEU A 1 192 ? -15.025 9.771 -18.161 1.000 107.930 173 LEU AAA O 1
ATOM 2737 N N . ILE A 1 193 ? -17.108 8.724 -18.122 1.000 101.140 174 ILE AAA N 1
ATOM 2738 C CA . ILE A 1 193 ? -16.943 8.043 -16.804 1.000 107.250 174 ILE AAA CA 1
ATOM 2739 C C . ILE A 1 193 ? -15.676 7.198 -16.877 1.000 101.560 174 ILE AAA C 1
ATOM 2740 O O . ILE A 1 193 ? -14.827 7.334 -15.943 1.000 87.860 174 ILE AAA O 1
ATOM 2756 N N . SER A 1 194 ? -15.576 6.381 -17.938 1.000 87.240 175 SER AAA N 1
ATOM 2757 C CA . SER A 1 194 ? -14.453 5.431 -18.177 1.000 109.260 175 SER AAA CA 1
ATOM 2758 C C . SER A 1 194 ? -13.171 6.231 -18.428 1.000 104.890 175 SER AAA C 1
ATOM 2759 O O . SER A 1 194 ? -12.209 6.077 -17.617 1.000 101.760 175 SER AAA O 1
ATOM 2767 N N . GLU A 1 195 ? -13.191 7.071 -19.473 1.000 101.630 176 GLU AAA N 1
ATOM 2768 C CA . GLU A 1 195 ? -12.053 7.904 -19.943 1.000 105.420 176 GLU AAA CA 1
ATOM 2769 C C . GLU A 1 195 ? -11.407 8.600 -18.739 1.000 113.040 176 GLU AAA C 1
ATOM 2770 O O . GLU A 1 195 ? -10.163 8.570 -18.662 1.000 106.580 176 GLU AAA O 1
ATOM 2782 N N . TYR A 1 196 ? -12.193 9.174 -17.817 1.000 102.920 177 TYR AAA N 1
ATOM 2783 C CA . TYR A 1 196 ? -11.629 10.090 -16.789 1.000 102.640 177 TYR AAA CA 1
ATOM 2784 C C . TYR A 1 196 ? -11.704 9.467 -15.403 1.000 97.860 177 TYR AAA C 1
ATOM 2785 O O . TYR A 1 196 ? -11.407 10.219 -14.444 1.000 97.220 177 TYR AAA O 1
ATOM 2803 N N . GLY A 1 197 ? -11.952 8.157 -15.306 1.000 94.990 178 GLY AAA N 1
ATOM 2804 C CA . GLY A 1 197 ? -11.787 7.418 -14.037 1.000 97.600 178 GLY AAA CA 1
ATOM 2805 C C . GLY A 1 197 ? -12.688 7.973 -12.940 1.000 94.180 178 GLY AAA C 1
ATOM 2806 O O . GLY A 1 197 ? -12.204 8.202 -11.802 1.000 108.180 178 GLY AAA O 1
ATOM 2810 N N . ILE A 1 198 ? -13.963 8.190 -13.274 1.000 88.590 179 ILE AAA N 1
ATOM 2811 C CA . ILE A 1 198 ? -14.974 8.782 -12.353 1.000 95.800 179 ILE AAA CA 1
ATOM 2812 C C . ILE A 1 198 ? -15.864 7.663 -11.800 1.000 78.310 179 ILE AAA C 1
ATOM 2813 O O . ILE A 1 198 ? -16.442 6.901 -12.589 1.000 71.880 179 ILE AAA O 1
ATOM 2829 N N . GLU A 1 199 ? -15.980 7.607 -10.477 1.000 78.940 180 GLU AAA N 1
ATOM 2830 C CA . GLU A 1 199 ? -16.997 6.794 -9.767 1.000 86.780 180 GLU AAA CA 1
ATOM 2831 C C . GLU A 1 199 ? -18.344 7.505 -9.943 1.000 87.850 180 GLU AAA C 1
ATOM 2832 O O . GLU A 1 199 ? -18.475 8.641 -9.475 1.000 78.980 180 GLU AAA O 1
ATOM 2844 N N . CYS A 1 200 ? -19.307 6.853 -10.577 1.000 84.840 181 CYS AAA N 1
ATOM 2845 C CA . CYS A 1 200 ? -20.648 7.417 -10.839 1.000 80.130 181 CYS AAA CA 1
ATOM 2846 C C . CYS A 1 200 ? -21.750 6.638 -10.100 1.000 69.390 181 CYS AAA C 1
ATOM 2847 O O . CYS A 1 200 ? -21.777 5.424 -10.161 1.000 77.850 181 CYS AAA O 1
ATOM 2855 N N . PHE A 1 201 ? -22.635 7.356 -9.426 1.000 76.810 182 PHE AAA N 1
ATOM 2856 C CA . PHE A 1 201 ? -23.739 6.849 -8.577 1.000 78.750 182 PHE AAA CA 1
ATOM 2857 C C . PHE A 1 201 ? -25.055 7.430 -9.081 1.000 75.090 182 PHE AAA C 1
ATOM 2858 O O . PHE A 1 201 ? -25.127 8.634 -9.221 1.000 73.480 182 PHE AAA O 1
ATOM 2875 N N . VAL A 1 202 ? -26.048 6.583 -9.319 1.000 71.760 183 VAL AAA N 1
ATOM 2876 C CA . VAL A 1 202 ? -27.437 7.014 -9.621 1.000 68.310 183 VAL AAA CA 1
ATOM 2877 C C . VAL A 1 202 ? -28.295 6.634 -8.421 1.000 67.570 183 VAL AAA C 1
ATOM 2878 O O . VAL A 1 202 ? -28.383 5.450 -8.104 1.000 73.580 183 VAL AAA O 1
ATOM 2891 N N . VAL A 1 203 ? -28.880 7.628 -7.772 1.000 74.110 184 VAL AAA N 1
ATOM 2892 C CA . VAL A 1 203 ? -29.479 7.508 -6.416 1.000 66.960 184 VAL AAA CA 1
ATOM 2893 C C . VAL A 1 203 ? -30.769 8.315 -6.438 1.000 75.980 184 VAL AAA C 1
ATOM 2894 O O . VAL A 1 203 ? -30.902 9.222 -7.299 1.000 71.630 184 VAL AAA O 1
ATOM 2907 N N . ASN A 1 204 ? -31.671 7.977 -5.527 1.000 77.530 185 ASN AAA N 1
ATOM 2908 C CA . ASN A 1 204 ? -32.982 8.633 -5.371 1.000 73.650 185 ASN AAA CA 1
ATOM 2909 C C . ASN A 1 204 ? -32.794 9.892 -4.523 1.000 75.920 185 ASN AAA C 1
ATOM 2910 O O . ASN A 1 204 ? -32.620 9.767 -3.286 1.000 75.600 185 ASN AAA O 1
ATOM 2921 N N . GLY A 1 205 ? -32.905 11.061 -5.165 1.000 75.990 186 GLY AAA N 1
ATOM 2922 C CA . GLY A 1 205 ? -32.777 12.384 -4.529 1.000 78.100 186 GLY AAA CA 1
ATOM 2923 C C . GLY A 1 205 ? -33.932 12.710 -3.596 1.000 80.040 186 GLY AAA C 1
ATOM 2924 O O . GLY A 1 205 ? -33.777 13.665 -2.779 1.000 73.020 186 GLY AAA O 1
ATOM 2928 N N . ASN A 1 206 ? -35.031 11.951 -3.690 1.000 76.200 187 ASN AAA N 1
ATOM 2929 C CA . ASN A 1 206 ? -36.152 12.041 -2.724 1.000 77.730 187 ASN AAA CA 1
ATOM 2930 C C . ASN A 1 206 ? -35.703 11.473 -1.377 1.000 75.820 187 ASN AAA C 1
ATOM 2931 O O . ASN A 1 206 ? -36.479 11.607 -0.465 1.000 73.910 187 ASN AAA O 1
ATOM 2942 N N . HIS A 1 207 ? -34.534 10.815 -1.295 1.000 77.750 188 HIS AAA N 1
ATOM 2943 C CA . HIS A 1 207 ? -33.965 10.197 -0.065 1.000 78.220 188 HIS AAA CA 1
ATOM 2944 C C . HIS A 1 207 ? -32.567 10.771 0.154 1.000 78.770 188 HIS AAA C 1
ATOM 2945 O O . HIS A 1 207 ? -31.548 10.101 -0.030 1.000 73.730 188 HIS AAA O 1
ATOM 2960 N N . PRO A 1 208 ? -32.504 12.045 0.590 1.000 78.180 189 PRO AAA N 1
ATOM 2961 C CA . PRO A 1 208 ? -31.241 12.736 0.823 1.000 83.810 189 PRO AAA CA 1
ATOM 2962 C C . PRO A 1 208 ? -30.202 11.994 1.662 1.000 83.530 189 PRO AAA C 1
ATOM 2963 O O . PRO A 1 208 ? -29.031 12.248 1.483 1.000 93.380 189 PRO AAA O 1
ATOM 2974 N N . GLU A 1 209 ? -30.660 11.151 2.585 1.000 89.210 190 GLU AAA N 1
ATOM 2975 C CA . GLU A 1 209 ? -29.773 10.373 3.488 1.000 88.650 190 GLU AAA CA 1
ATOM 2976 C C . GLU A 1 209 ? -28.843 9.500 2.624 1.000 81.230 190 GLU AAA C 1
ATOM 2977 O O . GLU A 1 209 ? -27.646 9.321 2.970 1.000 91.760 190 GLU AAA O 1
ATOM 2989 N N . ARG A 1 210 ? -29.347 8.998 1.504 1.000 74.920 191 ARG AAA N 1
ATOM 2990 C CA . ARG A 1 210 ? -28.578 8.075 0.644 1.000 75.850 191 ARG AAA CA 1
ATOM 2991 C C . ARG A 1 210 ? -27.350 8.838 0.120 1.000 83.830 191 ARG AAA C 1
ATOM 2992 O O . ARG A 1 210 ? -26.243 8.238 0.063 1.000 80.730 191 ARG AAA O 1
ATOM 3013 N N . ILE A 1 211 ? -27.518 10.125 -0.213 1.000 74.580 192 ILE AAA N 1
ATOM 3014 C CA . ILE A 1 211 ? -26.429 10.960 -0.794 1.000 75.010 192 ILE AAA CA 1
ATOM 3015 C C . ILE A 1 211 ? -25.432 11.308 0.330 1.000 75.830 192 ILE AAA C 1
ATOM 3016 O O . ILE A 1 211 ? -24.205 11.107 0.114 1.000 74.230 192 ILE AAA O 1
ATOM 3032 N N . LYS A 1 212 ? -25.912 11.724 1.511 1.000 71.990 193 LYS AAA N 1
ATOM 3033 C CA . LYS A 1 212 ? -25.061 11.769 2.741 1.000 79.340 193 LYS AAA CA 1
ATOM 3034 C C . LYS A 1 212 ? -24.188 10.499 2.847 1.000 82.730 193 LYS AAA C 1
ATOM 3035 O O . LYS A 1 212 ? -22.961 10.647 3.100 1.000 84.670 193 LYS AAA O 1
ATOM 3054 N N . ASN A 1 213 ? -24.785 9.308 2.673 1.000 77.580 194 ASN AAA N 1
ATOM 3055 C CA . ASN A 1 213 ? -24.097 7.999 2.841 1.000 75.750 194 ASN AAA CA 1
ATOM 3056 C C . ASN A 1 213 ? -23.065 7.806 1.730 1.000 72.130 194 ASN AAA C 1
ATOM 3057 O O . ASN A 1 213 ? -21.912 7.456 2.054 1.000 83.690 194 ASN AAA O 1
ATOM 3068 N N . ILE A 1 214 ? -23.416 8.066 0.476 1.000 67.900 195 ILE AAA N 1
ATOM 3069 C CA . ILE A 1 214 ? -22.409 7.958 -0.618 1.000 70.880 195 ILE AAA CA 1
ATOM 3070 C C . ILE A 1 214 ? -21.174 8.798 -0.252 1.000 81.370 195 ILE AAA C 1
ATOM 3071 O O . ILE A 1 214 ? -20.055 8.299 -0.417 1.000 75.900 195 ILE AAA O 1
ATOM 3087 N N . LEU A 1 215 ? -21.380 10.037 0.212 1.000 89.590 196 LEU AAA N 1
ATOM 3088 C CA . LEU A 1 215 ? -20.304 11.025 0.479 1.000 84.950 196 LEU AAA CA 1
ATOM 3089 C C . LEU A 1 215 ? -19.500 10.629 1.721 1.000 92.560 196 LEU AAA C 1
ATOM 3090 O O . LEU A 1 215 ? -18.300 10.968 1.750 1.000 85.990 196 LEU AAA O 1
ATOM 3106 N N . ASN A 1 216 ? -20.120 9.941 2.690 1.000 91.110 197 ASN AAA N 1
ATOM 3107 C CA . ASN A 1 216 ? -19.450 9.464 3.932 1.000 82.800 197 ASN AAA CA 1
ATOM 3108 C C . ASN A 1 216 ? -18.948 8.030 3.748 1.000 82.560 197 ASN AAA C 1
ATOM 3109 O O . ASN A 1 216 ? -18.586 7.432 4.759 1.000 82.090 197 ASN AAA O 1
ATOM 3120 N N . ASP A 1 217 ? -18.930 7.520 2.505 1.000 85.360 198 ASP AAA N 1
ATOM 3121 C CA . ASP A 1 217 ? -18.502 6.147 2.112 1.000 88.680 198 ASP AAA CA 1
ATOM 3122 C C . ASP A 1 217 ? -19.223 5.090 2.955 1.000 86.620 198 ASP AAA C 1
ATOM 3123 O O . ASP A 1 217 ? -18.554 4.187 3.475 1.000 93.210 198 ASP AAA O 1
ATOM 3132 N N . VAL A 1 218 ? -20.541 5.222 3.075 1.000 84.340 199 VAL AAA N 1
ATOM 3133 C CA . VAL A 1 218 ? -21.465 4.297 3.785 1.000 75.480 199 VAL AAA CA 1
ATOM 3134 C C . VAL A 1 218 ? -22.352 3.662 2.712 1.000 74.650 199 VAL AAA C 1
ATOM 3135 O O . VAL A 1 218 ? -22.763 4.377 1.766 1.000 76.020 199 VAL AAA O 1
ATOM 3148 N N . SER A 1 219 ? -22.562 2.347 2.773 1.000 75.830 200 SER AAA N 1
ATOM 3149 C CA . SER A 1 219 ? -23.349 1.640 1.732 1.000 76.940 200 SER AAA CA 1
ATOM 3150 C C . SER A 1 219 ? -24.789 2.161 1.772 1.000 74.200 200 SER AAA C 1
ATOM 3151 O O . SER A 1 219 ? -25.287 2.546 2.849 1.000 68.250 200 SER AAA O 1
ATOM 3159 N N . ASP A 1 220 ? -25.448 2.185 0.625 1.000 65.480 201 ASP AAA N 1
ATOM 3160 C CA . ASP A 1 220 ? -26.907 2.449 0.579 1.000 72.970 201 ASP AAA CA 1
ATOM 3161 C C . ASP A 1 220 ? -27.452 1.927 -0.755 1.000 73.570 201 ASP AAA C 1
ATOM 3162 O O . ASP A 1 220 ? -26.710 1.228 -1.462 1.000 77.930 201 ASP AAA O 1
ATOM 3171 N N . THR A 1 221 ? -28.703 2.249 -1.079 1.000 78.730 202 THR AAA N 1
ATOM 3172 C CA . THR A 1 221 ? -29.347 1.793 -2.328 1.000 78.920 202 THR AAA CA 1
ATOM 3173 C C . THR A 1 221 ? -29.053 2.801 -3.430 1.000 71.730 202 THR AAA C 1
ATOM 3174 O O . THR A 1 221 ? -29.347 4.008 -3.263 1.000 92.640 202 THR AAA O 1
ATOM 3185 N N . TYR A 1 222 ? -28.549 2.286 -4.538 1.000 69.410 203 TYR AAA N 1
ATOM 3186 C CA . TYR A 1 222 ? -28.199 3.058 -5.749 1.000 71.440 203 TYR AAA CA 1
ATOM 3187 C C . TYR A 1 222 ? -27.606 2.095 -6.775 1.000 73.140 203 TYR AAA C 1
ATOM 3188 O O . TYR A 1 222 ? -27.423 0.924 -6.497 1.000 84.390 203 TYR AAA O 1
ATOM 3206 N N . THR A 1 223 ? -27.353 2.625 -7.958 1.000 79.590 204 THR AAA N 1
ATOM 3207 C CA . THR A 1 223 ? -26.593 1.999 -9.056 1.000 84.190 204 THR AAA CA 1
ATOM 3208 C C . THR A 1 223 ? -25.222 2.668 -9.143 1.000 83.720 204 THR AAA C 1
ATOM 3209 O O . THR A 1 223 ? -25.191 3.923 -9.193 1.000 75.720 204 THR AAA O 1
ATOM 3220 N N . LYS A 1 224 ? -24.154 1.869 -9.101 1.000 85.150 205 LYS AAA N 1
ATOM 3221 C CA . LYS A 1 224 ? -22.770 2.350 -9.334 1.000 92.630 205 LYS AAA CA 1
ATOM 3222 C C . LYS A 1 224 ? -22.454 1.985 -10.787 1.000 84.320 205 LYS AAA C 1
ATOM 3223 O O . LYS A 1 224 ? -22.716 0.850 -11.192 1.000 81.200 205 LYS AAA O 1
ATOM 3242 N N . ILE A 1 225 ? -21.995 2.963 -11.566 1.000 92.970 206 ILE AAA N 1
ATOM 3243 C CA . ILE A 1 225 ? -21.523 2.779 -12.965 1.000 98.490 206 ILE AAA CA 1
ATOM 3244 C C . ILE A 1 225 ? -19.997 2.834 -12.945 1.000 92.620 206 ILE AAA C 1
ATOM 3245 O O . ILE A 1 225 ? -19.436 3.909 -12.665 1.000 94.630 206 ILE AAA O 1
ATOM 3261 N N . THR A 1 226 ? -19.360 1.701 -13.239 1.000 114.940 207 THR AAA N 1
ATOM 3262 C CA . THR A 1 226 ? -17.901 1.476 -13.067 1.000 116.030 207 THR AAA CA 1
ATOM 3263 C C . THR A 1 226 ? -17.275 1.086 -14.420 1.000 119.980 207 THR AAA C 1
ATOM 3264 O O . THR A 1 226 ? -18.045 0.868 -15.371 1.000 120.620 207 THR AAA O 1
ATOM 3275 N N . LEU A 1 227 ? -15.939 1.066 -14.532 1.000 134.780 208 LEU AAA N 1
ATOM 3276 C CA . LEU A 1 227 ? -15.221 0.581 -15.751 1.000 128.930 208 LEU AAA CA 1
ATOM 3277 C C . LEU A 1 227 ? -15.367 -0.953 -15.833 1.000 126.800 208 LEU AAA C 1
ATOM 3278 O O . LEU A 1 227 ? -15.829 -1.533 -16.833 1.000 121.520 208 LEU AAA O 1
ATOM 3294 N N . GLY B 1 18 ? -13.792 22.721 -43.865 1.000 102.640 -1 GLY BBB N 1
ATOM 3295 C CA . GLY B 1 18 ? -12.322 22.969 -43.825 1.000 112.240 -1 GLY BBB CA 1
ATOM 3296 C C . GLY B 1 18 ? -11.699 22.394 -42.550 1.000 124.400 -1 GLY BBB C 1
ATOM 3297 O O . GLY B 1 18 ? -12.406 21.810 -41.725 1.000 116.340 -1 GLY BBB O 1
ATOM 3301 N N . PRO B 1 19 ? -10.352 22.456 -42.396 1.000 114.550 0 PRO BBB N 1
ATOM 3302 C CA . PRO B 1 19 ? -9.690 22.310 -41.095 1.000 101.740 0 PRO BBB CA 1
ATOM 3303 C C . PRO B 1 19 ? -9.315 23.675 -40.493 1.000 104.090 0 PRO BBB C 1
ATOM 3304 O O . PRO B 1 19 ? -9.076 24.643 -41.248 1.000 86.570 0 PRO BBB O 1
ATOM 3315 N N . MET B 1 20 ? -9.251 23.750 -39.161 1.000 89.470 1 MET BBB N 1
ATOM 3316 C CA . MET B 1 20 ? -9.013 25.028 -38.445 1.000 85.400 1 MET BBB CA 1
ATOM 3317 C C . MET B 1 20 ? -7.545 25.157 -38.017 1.000 80.660 1 MET BBB C 1
ATOM 3318 O O . MET B 1 20 ? -6.975 24.167 -37.568 1.000 72.580 1 MET BBB O 1
ATOM 3332 N N . HIS B 1 21 ? -6.987 26.364 -38.147 1.000 75.890 2 HIS BBB N 1
ATOM 3333 C CA . HIS B 1 21 ? -5.611 26.751 -37.743 1.000 77.720 2 HIS BBB CA 1
ATOM 3334 C C . HIS B 1 21 ? -5.690 27.841 -36.675 1.000 73.160 2 HIS BBB C 1
ATOM 3335 O O . HIS B 1 21 ? -6.368 28.838 -36.925 1.000 68.190 2 HIS BBB O 1
ATOM 3350 N N . VAL B 1 22 ? -5.017 27.650 -35.543 1.000 69.150 3 VAL BBB N 1
ATOM 3351 C CA . VAL B 1 22 ? -4.955 28.649 -34.443 1.000 66.520 3 VAL BBB CA 1
ATOM 3352 C C . VAL B 1 22 ? -3.681 29.478 -34.614 1.000 65.600 3 VAL BBB C 1
ATOM 3353 O O . VAL B 1 22 ? -2.590 28.900 -34.653 1.000 67.890 3 VAL BBB O 1
ATOM 3366 N N . ILE B 1 23 ? -3.829 30.786 -34.774 1.000 65.100 4 ILE BBB N 1
ATOM 3367 C CA . ILE B 1 23 ? -2.698 31.760 -34.794 1.000 64.230 4 ILE BBB CA 1
ATOM 3368 C C . ILE B 1 23 ? -2.783 32.668 -33.564 1.000 65.230 4 ILE BBB C 1
ATOM 3369 O O . ILE B 1 23 ? -3.810 33.329 -33.390 1.000 62.270 4 ILE BBB O 1
ATOM 3385 N N . LYS B 1 24 ? -1.715 32.688 -32.760 1.000 60.860 5 LYS BBB N 1
ATOM 3386 C CA . LYS B 1 24 ? -1.571 33.551 -31.582 1.000 58.290 5 LYS BBB CA 1
ATOM 3387 C C . LYS B 1 24 ? -0.721 34.765 -31.962 1.000 64.400 5 LYS BBB C 1
ATOM 3388 O O . LYS B 1 24 ? 0.390 34.586 -32.487 1.000 61.760 5 LYS BBB O 1
ATOM 3407 N N . ILE B 1 25 ? -1.211 35.972 -31.676 1.000 62.100 6 ILE BBB N 1
ATOM 3408 C CA . ILE B 1 25 ? -0.458 37.212 -32.000 1.000 69.680 6 ILE BBB CA 1
ATOM 3409 C C . ILE B 1 25 ? 0.128 37.799 -30.715 1.000 66.470 6 ILE BBB C 1
ATOM 3410 O O . ILE B 1 25 ? -0.641 38.224 -29.846 1.000 82.980 6 ILE BBB O 1
ATOM 3426 N N . GLY B 1 26 ? 1.456 37.811 -30.622 1.000 66.300 7 GLY BBB N 1
ATOM 3427 C CA . GLY B 1 26 ? 2.204 38.384 -29.489 1.000 68.330 7 GLY BBB CA 1
ATOM 3428 C C . GLY B 1 26 ? 2.018 39.879 -29.336 1.000 68.500 7 GLY BBB C 1
ATOM 3429 O O . GLY B 1 26 ? 1.644 40.592 -30.328 1.000 82.000 7 GLY BBB O 1
ATOM 3433 N N . GLY B 1 27 ? 2.237 40.334 -28.109 1.000 66.540 8 GLY BBB N 1
ATOM 3434 C CA . GLY B 1 27 ? 2.191 41.745 -27.696 1.000 63.150 8 GLY BBB CA 1
ATOM 3435 C C . GLY B 1 27 ? 3.276 42.546 -28.387 1.000 61.990 8 GLY BBB C 1
ATOM 3436 O O . GLY B 1 27 ? 3.045 43.709 -28.679 1.000 68.510 8 GLY BBB O 1
ATOM 3440 N N . SER B 1 28 ? 4.393 41.908 -28.703 1.000 67.430 9 SER BBB N 1
ATOM 3441 C CA . SER B 1 28 ? 5.530 42.500 -29.444 1.000 67.150 9 SER BBB CA 1
ATOM 3442 C C . SER B 1 28 ? 5.073 43.002 -30.819 1.000 68.880 9 SER BBB C 1
ATOM 3443 O O . SER B 1 28 ? 5.788 43.843 -31.377 1.000 73.980 9 SER BBB O 1
ATOM 3451 N N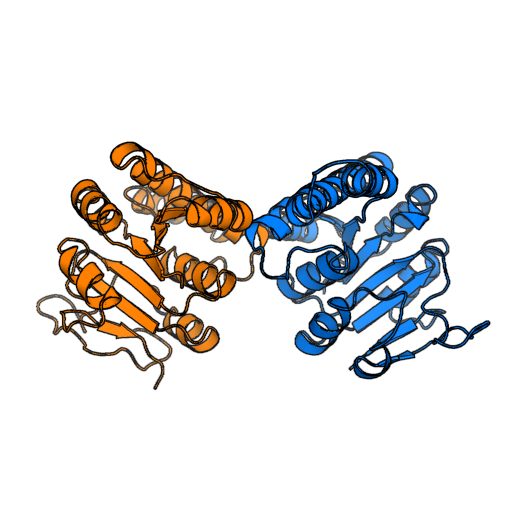 . LEU B 1 29 ? 3.954 42.496 -31.351 1.000 67.350 10 LEU BBB N 1
ATOM 3452 C CA . LEU B 1 29 ? 3.459 42.797 -32.721 1.000 69.710 10 LEU BBB CA 1
ATOM 3453 C C . LEU B 1 29 ? 2.299 43.790 -32.670 1.000 65.540 10 LEU BBB C 1
ATOM 3454 O O . LEU B 1 29 ? 1.714 44.066 -33.748 1.000 64.460 10 LEU BBB O 1
ATOM 3470 N N . THR B 1 30 ? 1.959 44.285 -31.484 1.000 65.160 11 THR BBB N 1
ATOM 3471 C CA . THR B 1 30 ? 0.761 45.146 -31.251 1.000 74.540 11 THR BBB CA 1
ATOM 3472 C C . THR B 1 30 ? 0.708 46.268 -32.305 1.000 71.400 11 THR BBB C 1
ATOM 3473 O O . THR B 1 30 ? -0.336 46.448 -32.931 1.000 76.700 11 THR BBB O 1
ATOM 3484 N N . PHE B 1 31 ? 1.818 46.963 -32.510 1.000 72.520 12 PHE BBB N 1
ATOM 3485 C CA . PHE B 1 31 ? 1.929 48.187 -33.338 1.000 74.000 12 PHE BBB CA 1
ATOM 3486 C C . PHE B 1 31 ? 2.335 47.850 -34.784 1.000 80.170 12 PHE BBB C 1
ATOM 3487 O O . PHE B 1 31 ? 2.655 48.779 -35.573 1.000 73.530 12 PHE BBB O 1
ATOM 3504 N N . ASN B 1 32 ? 2.319 46.574 -35.158 1.000 77.830 13 ASN BBB N 1
ATOM 3505 C CA . ASN B 1 32 ? 2.462 46.153 -36.581 1.000 76.490 13 ASN BBB CA 1
ATOM 3506 C C . ASN B 1 32 ? 1.412 45.086 -36.862 1.000 67.780 13 ASN BBB C 1
ATOM 3507 O O . ASN B 1 32 ? 1.708 44.150 -37.577 1.000 77.460 13 ASN BBB O 1
ATOM 3518 N N . SER B 1 33 ? 0.227 45.269 -36.300 1.000 67.590 14 SER BBB N 1
ATOM 3519 C CA . SER B 1 33 ? -0.874 44.289 -36.271 1.000 73.600 14 SER BBB CA 1
ATOM 3520 C C . SER B 1 33 ? -1.814 44.542 -37.445 1.000 69.890 14 SER BBB C 1
ATOM 3521 O O . SER B 1 33 ? -2.370 43.568 -37.936 1.000 75.630 14 SER BBB O 1
ATOM 3529 N N . LYS B 1 34 ? -2.015 45.803 -37.839 1.000 79.510 15 LYS BBB N 1
ATOM 3530 C CA . LYS B 1 34 ? -2.863 46.156 -39.007 1.000 85.130 15 LYS BBB CA 1
ATOM 3531 C C . LYS B 1 34 ? -2.367 45.386 -40.237 1.000 80.070 15 LYS BBB C 1
ATOM 3532 O O . LYS B 1 34 ? -3.191 44.706 -40.862 1.000 73.100 15 LYS BBB O 1
ATOM 3551 N N . ASN B 1 35 ? -1.063 45.473 -40.527 1.000 77.430 16 ASN BBB N 1
ATOM 3552 C CA . ASN B 1 35 ? -0.391 44.826 -41.689 1.000 80.560 16 ASN BBB CA 1
ATOM 3553 C C . ASN B 1 35 ? -0.708 43.313 -41.617 1.000 75.230 16 ASN BBB C 1
ATOM 3554 O O . ASN B 1 35 ? -1.373 42.760 -42.540 1.000 81.120 16 ASN BBB O 1
ATOM 3565 N N . LEU B 1 36 ? -0.337 42.678 -40.502 1.000 76.890 17 LEU BBB N 1
ATOM 3566 C CA . LEU B 1 36 ? -0.494 41.216 -40.293 1.000 74.210 17 LEU BBB CA 1
ATOM 3567 C C . LEU B 1 36 ? -1.955 40.799 -40.489 1.000 69.640 17 LEU BBB C 1
ATOM 3568 O O . LEU B 1 36 ? -2.212 39.765 -41.111 1.000 77.060 17 LEU BBB O 1
ATOM 3584 N N . LEU B 1 37 ? -2.891 41.562 -39.944 1.000 73.850 18 LEU BBB N 1
ATOM 3585 C CA . LEU B 1 37 ? -4.330 41.200 -39.946 1.000 81.950 18 LEU BBB CA 1
ATOM 3586 C C . LEU B 1 37 ? -4.892 41.338 -41.361 1.000 76.500 18 LEU BBB C 1
ATOM 3587 O O . LEU B 1 37 ? -5.647 40.433 -41.758 1.000 71.220 18 LEU BBB O 1
ATOM 3603 N N . SER B 1 38 ? -4.522 42.414 -42.066 1.000 76.390 19 SER BBB N 1
ATOM 3604 C CA . SER B 1 38 ? -4.829 42.662 -43.503 1.000 80.190 19 SER BBB CA 1
ATOM 3605 C C . SER B 1 38 ? -4.455 41.410 -44.307 1.000 81.980 19 SER BBB C 1
ATOM 3606 O O . SER B 1 38 ? -5.320 40.865 -45.000 1.000 87.190 19 SER BBB O 1
ATOM 3614 N N . LYS B 1 39 ? -3.240 40.889 -44.123 1.000 81.510 20 LYS BBB N 1
ATOM 3615 C CA . LYS B 1 39 ? -2.740 39.763 -44.954 1.000 86.070 20 LYS BBB CA 1
ATOM 3616 C C . LYS B 1 39 ? -3.451 38.464 -44.567 1.000 75.430 20 LYS BBB C 1
ATOM 3617 O O . LYS B 1 39 ? -3.671 37.637 -45.473 1.000 75.490 20 LYS BBB O 1
ATOM 3636 N N . LEU B 1 40 ? -3.837 38.281 -43.304 1.000 74.300 21 LEU BBB N 1
ATOM 3637 C CA . LEU B 1 40 ? -4.466 36.998 -42.869 1.000 86.610 21 LEU BBB CA 1
ATOM 3638 C C . LEU B 1 40 ? -5.876 36.894 -43.436 1.000 81.360 21 LEU BBB C 1
ATOM 3639 O O . LEU B 1 40 ? -6.294 35.759 -43.735 1.000 76.410 21 LEU BBB O 1
ATOM 3655 N N . ILE B 1 41 ? -6.570 38.037 -43.553 1.000 94.060 22 ILE BBB N 1
ATOM 3656 C CA . ILE B 1 41 ? -7.943 38.147 -44.136 1.000 92.470 22 ILE BBB CA 1
ATOM 3657 C C . ILE B 1 41 ? -7.915 37.569 -45.560 1.000 84.570 22 ILE BBB C 1
ATOM 3658 O O . ILE B 1 41 ? -8.816 36.779 -45.889 1.000 78.800 22 ILE BBB O 1
ATOM 3674 N N . GLU B 1 42 ? -6.878 37.912 -46.329 1.000 79.260 23 GLU BBB N 1
ATOM 3675 C CA . GLU B 1 42 ? -6.698 37.531 -47.760 1.000 92.120 23 GLU BBB CA 1
ATOM 3676 C C . GLU B 1 42 ? -6.621 36.008 -47.926 1.000 92.250 23 GLU BBB C 1
ATOM 3677 O O . GLU B 1 42 ? -7.023 35.542 -49.000 1.000 99.930 23 GLU BBB O 1
ATOM 3689 N N . LEU B 1 43 ? -6.155 35.258 -46.920 1.000 88.890 24 LEU BBB N 1
ATOM 3690 C CA . LEU B 1 43 ? -5.880 33.804 -47.073 1.000 94.330 24 LEU BBB CA 1
ATOM 3691 C C . LEU B 1 43 ? -7.188 33.033 -47.102 1.000 86.420 24 LEU BBB C 1
ATOM 3692 O O . LEU B 1 43 ? -8.102 33.467 -46.429 1.000 78.760 24 LEU BBB O 1
ATOM 3708 N N . ASN B 1 44 ? -7.246 31.946 -47.876 1.000 98.870 25 ASN BBB N 1
ATOM 3709 C CA . ASN B 1 44 ? -8.484 31.143 -48.044 1.000 97.180 25 ASN BBB CA 1
ATOM 3710 C C . ASN B 1 44 ? -8.391 29.967 -47.080 1.000 98.910 25 ASN BBB C 1
ATOM 3711 O O . ASN B 1 44 ? -8.286 28.814 -47.554 1.000 92.930 25 ASN BBB O 1
ATOM 3722 N N . LYS B 1 45 ? -8.345 30.253 -45.776 1.000 100.670 26 LYS BBB N 1
ATOM 3723 C CA . LYS B 1 45 ? -8.069 29.227 -44.723 1.000 91.230 26 LYS BBB CA 1
ATOM 3724 C C . LYS B 1 45 ? -8.934 29.536 -43.493 1.000 80.420 26 LYS BBB C 1
ATOM 3725 O O . LYS B 1 45 ? -9.144 30.707 -43.201 1.000 82.760 26 LYS BBB O 1
ATOM 3744 N N . LYS B 1 46 ? -9.425 28.518 -42.799 1.000 78.310 27 LYS BBB N 1
ATOM 3745 C CA . LYS B 1 46 ? -10.145 28.686 -41.517 1.000 84.140 27 LYS BBB CA 1
ATOM 3746 C C . LYS B 1 46 ? -9.091 29.064 -40.467 1.000 87.830 27 LYS BBB C 1
ATOM 3747 O O . LYS B 1 46 ? -8.219 28.214 -40.149 1.000 91.600 27 LYS BBB O 1
ATOM 3766 N N . ILE B 1 47 ? -9.136 30.308 -39.980 1.000 75.000 28 ILE BBB N 1
ATOM 3767 C CA . ILE B 1 47 ? -8.135 30.877 -39.024 1.000 66.970 28 ILE BBB CA 1
ATOM 3768 C C . ILE B 1 47 ? -8.822 31.352 -37.737 1.000 69.300 28 ILE BBB C 1
ATOM 3769 O O . ILE B 1 47 ? -9.807 32.142 -37.798 1.000 69.820 28 ILE BBB O 1
ATOM 3785 N N . VAL B 1 48 ? -8.310 30.894 -36.603 1.000 71.730 29 VAL BBB N 1
ATOM 3786 C CA . VAL B 1 48 ? -8.761 31.314 -35.246 1.000 62.310 29 VAL BBB CA 1
ATOM 3787 C C . VAL B 1 48 ? -7.658 32.150 -34.614 1.000 65.170 29 VAL BBB C 1
ATOM 3788 O O . VAL B 1 48 ? -6.619 31.581 -34.245 1.000 73.010 29 VAL BBB O 1
ATOM 3801 N N . LEU B 1 49 ? -7.865 33.452 -34.510 1.000 60.770 30 LEU BBB N 1
ATOM 3802 C CA . LEU B 1 49 ? -6.869 34.363 -33.907 1.000 59.580 30 LEU BBB CA 1
ATOM 3803 C C . LEU B 1 49 ? -7.045 34.372 -32.400 1.000 60.360 30 LEU BBB C 1
ATOM 3804 O O . LEU B 1 49 ? -8.148 34.669 -31.940 1.000 67.080 30 LEU BBB O 1
ATOM 3820 N N . VAL B 1 50 ? -5.950 34.120 -31.678 1.000 67.570 31 VAL BBB N 1
ATOM 3821 C CA . VAL B 1 50 ? -5.864 34.237 -30.196 1.000 61.220 31 VAL BBB CA 1
ATOM 3822 C C . VAL B 1 50 ? -4.929 35.385 -29.848 1.000 60.210 31 VAL BBB C 1
ATOM 3823 O O . VAL B 1 50 ? -3.749 35.361 -30.167 1.000 65.270 31 VAL BBB O 1
ATOM 3836 N N . PRO B 1 51 ? -5.415 36.402 -29.117 1.000 69.360 32 PRO BBB N 1
ATOM 3837 C CA . PRO B 1 51 ? -4.576 37.535 -28.739 1.000 66.790 32 PRO BBB CA 1
ATOM 3838 C C . PRO B 1 51 ? -3.715 37.262 -27.507 1.000 67.270 32 PRO BBB C 1
ATOM 3839 O O . PRO B 1 51 ? -4.074 36.452 -26.700 1.000 65.440 32 PRO BBB O 1
ATOM 3850 N N . GLY B 1 52 ? -2.613 38.000 -27.407 1.000 67.500 33 GLY BBB N 1
ATOM 3851 C CA . GLY B 1 52 ? -1.770 38.106 -26.207 1.000 62.810 33 GLY BBB CA 1
ATOM 3852 C C . GLY B 1 52 ? -2.132 39.326 -25.381 1.000 67.830 33 GLY BBB C 1
ATOM 3853 O O . GLY B 1 52 ? -3.247 39.875 -25.550 1.000 70.190 33 GLY BBB O 1
ATOM 3857 N N . GLY B 1 53 ? -1.238 39.729 -24.476 1.000 67.490 34 GLY BBB N 1
ATOM 3858 C CA . GLY B 1 53 ? -1.475 40.864 -23.557 1.000 73.160 34 GLY BBB CA 1
ATOM 3859 C C . GLY B 1 53 ? -1.212 42.219 -24.206 1.000 66.930 34 GLY BBB C 1
ATOM 3860 O O . GLY B 1 53 ? -1.108 43.195 -23.465 1.000 67.920 34 GLY BBB O 1
ATOM 3864 N N . GLY B 1 54 ? -1.082 42.265 -25.539 1.000 74.860 35 GLY BBB N 1
ATOM 3865 C CA . GLY B 1 54 ? -0.798 43.484 -26.322 1.000 69.170 35 GLY BBB CA 1
ATOM 3866 C C . GLY B 1 54 ? 0.148 44.385 -25.565 1.000 76.340 35 GLY BBB C 1
ATOM 3867 O O . GLY B 1 54 ? 1.170 43.874 -25.105 1.000 91.800 35 GLY BBB O 1
ATOM 3871 N N . ASN B 1 55 ? -0.233 45.648 -25.328 1.000 76.760 36 ASN BBB N 1
ATOM 3872 C CA . ASN B 1 55 ? 0.641 46.626 -24.629 1.000 78.360 36 ASN BBB CA 1
ATOM 3873 C C . ASN B 1 55 ? 0.212 46.773 -23.155 1.000 65.780 36 ASN BBB C 1
ATOM 3874 O O . ASN B 1 55 ? 0.483 47.840 -22.583 1.000 70.290 36 ASN BBB O 1
ATOM 3885 N N . PHE B 1 56 ? -0.430 45.760 -22.568 1.000 69.930 37 PHE BBB N 1
ATOM 3886 C CA . PHE B 1 56 ? -1.013 45.788 -21.200 1.000 70.630 37 PHE BBB CA 1
ATOM 3887 C C . PHE B 1 56 ? -0.202 44.928 -20.227 1.000 81.660 37 PHE BBB C 1
ATOM 3888 O O . PHE B 1 56 ? -0.417 45.062 -19.017 1.000 83.780 37 PHE BBB O 1
ATOM 3905 N N . ALA B 1 57 ? 0.654 44.046 -20.742 1.000 90.890 38 ALA BBB N 1
ATOM 3906 C CA . ALA B 1 57 ? 1.420 43.062 -19.942 1.000 89.000 38 ALA BBB CA 1
ATOM 3907 C C . ALA B 1 57 ? 2.246 43.791 -18.885 1.000 72.590 38 ALA BBB C 1
ATOM 3908 O O . ALA B 1 57 ? 2.170 43.403 -17.730 1.000 79.340 38 ALA BBB O 1
ATOM 3915 N N . ASP B 1 58 ? 2.990 44.819 -19.266 1.000 67.140 39 ASP BBB N 1
ATOM 3916 C CA . ASP B 1 58 ? 3.845 45.575 -18.315 1.000 79.120 39 ASP BBB CA 1
ATOM 3917 C C . ASP B 1 58 ? 2.999 45.986 -17.098 1.000 75.980 39 ASP BBB C 1
ATOM 3918 O O . ASP B 1 58 ? 3.477 45.867 -15.974 1.000 95.580 39 ASP BBB O 1
ATOM 3927 N N . SER B 1 59 ? 1.766 46.412 -17.327 1.000 71.850 40 SER BBB N 1
ATOM 3928 C CA . SER B 1 59 ? 0.872 47.003 -16.317 1.000 67.840 40 SER BBB CA 1
ATOM 3929 C C . SER B 1 59 ? 0.420 45.933 -15.324 1.000 77.110 40 SER BBB C 1
ATOM 3930 O O . SER B 1 59 ? 0.345 46.226 -14.111 1.000 73.760 40 SER BBB O 1
ATOM 3938 N N . VAL B 1 60 ? 0.085 44.754 -15.823 1.000 67.810 41 VAL BBB N 1
ATOM 3939 C CA . VAL B 1 60 ? -0.295 43.605 -14.959 1.000 80.130 41 VAL BBB CA 1
ATOM 3940 C C . VAL B 1 60 ? 0.907 43.237 -14.083 1.000 75.090 41 VAL BBB C 1
ATOM 3941 O O . VAL B 1 60 ? 0.701 43.010 -12.901 1.000 83.780 41 VAL BBB O 1
ATOM 3954 N N . ARG B 1 61 ? 2.098 43.206 -14.678 1.000 80.040 42 ARG BBB N 1
ATOM 3955 C CA . ARG B 1 61 ? 3.373 42.822 -14.034 1.000 93.220 42 ARG BBB CA 1
ATOM 3956 C C . ARG B 1 61 ? 3.650 43.876 -12.964 1.000 88.840 42 ARG BBB C 1
ATOM 3957 O O . ARG B 1 61 ? 4.089 43.512 -11.858 1.000 99.940 42 ARG BBB O 1
ATOM 3978 N N . GLU B 1 62 ? 3.352 45.131 -13.283 1.000 78.110 43 GLU BBB N 1
ATOM 3979 C CA . GLU B 1 62 ? 3.614 46.265 -12.376 1.000 85.270 43 GLU BBB CA 1
ATOM 3980 C C . GLU B 1 62 ? 2.723 46.108 -11.133 1.000 83.750 43 GLU BBB C 1
ATOM 3981 O O . GLU B 1 62 ? 3.249 46.353 -10.026 1.000 82.890 43 GLU BBB O 1
ATOM 3993 N N . LEU B 1 63 ? 1.466 45.672 -11.287 1.000 70.240 44 LEU BBB N 1
ATOM 3994 C CA . LEU B 1 63 ? 0.547 45.464 -10.130 1.000 73.540 44 LEU BBB CA 1
ATOM 3995 C C . LEU B 1 63 ? 1.074 44.307 -9.274 1.000 78.300 44 LEU BBB C 1
ATOM 3996 O O . LEU B 1 63 ? 1.153 44.493 -8.038 1.000 87.650 44 LEU BBB O 1
ATOM 4012 N N . TYR B 1 64 ? 1.446 43.180 -9.891 1.000 73.880 45 TYR BBB N 1
ATOM 4013 C CA . TYR B 1 64 ? 1.902 41.958 -9.182 1.000 80.690 45 TYR BBB CA 1
ATOM 4014 C C . TYR B 1 64 ? 3.123 42.283 -8.319 1.000 72.450 45 TYR BBB C 1
ATOM 4015 O O . TYR B 1 64 ? 3.152 41.900 -7.137 1.000 92.340 45 TYR BBB O 1
ATOM 4033 N N . ASP B 1 65 ? 4.065 43.013 -8.910 1.000 76.630 46 ASP BBB N 1
ATOM 4034 C CA . ASP B 1 65 ? 5.430 43.263 -8.392 1.000 83.370 46 ASP BBB CA 1
ATOM 4035 C C . ASP B 1 65 ? 5.374 44.280 -7.255 1.000 93.550 46 ASP BBB C 1
ATOM 4036 O O . ASP B 1 65 ? 6.162 44.113 -6.309 1.000 121.580 46 ASP BBB O 1
ATOM 4045 N N . ARG B 1 66 ? 4.492 45.275 -7.354 1.000 85.580 47 ARG BBB N 1
ATOM 4046 C CA . ARG B 1 66 ? 4.454 46.459 -6.458 1.000 73.640 47 ARG BBB CA 1
ATOM 4047 C C . ARG B 1 66 ? 3.390 46.314 -5.357 1.000 80.950 47 ARG BBB C 1
ATOM 4048 O O . ARG B 1 66 ? 3.399 47.188 -4.480 1.000 90.640 47 ARG BBB O 1
ATOM 4069 N N . THR B 1 67 ? 2.521 45.288 -5.378 1.000 76.520 48 THR BBB N 1
ATOM 4070 C CA . THR B 1 67 ? 1.380 45.162 -4.418 1.000 81.980 48 THR BBB CA 1
ATOM 4071 C C . THR B 1 67 ? 0.994 43.709 -4.091 1.000 85.650 48 THR BBB C 1
ATOM 4072 O O . THR B 1 67 ? 1.546 42.744 -4.703 1.000 89.900 48 THR BBB O 1
ATOM 4083 N N . ASP B 1 68 ? 0.008 43.571 -3.199 1.000 78.010 49 ASP BBB N 1
ATOM 4084 C CA . ASP B 1 68 ? -0.476 42.274 -2.659 1.000 80.500 49 ASP BBB CA 1
ATOM 4085 C C . ASP B 1 68 ? -1.354 41.553 -3.678 1.000 85.670 49 ASP BBB C 1
ATOM 4086 O O . ASP B 1 68 ? -1.993 40.537 -3.300 1.000 80.050 49 ASP BBB O 1
ATOM 4095 N N . LEU B 1 69 ? -1.477 42.063 -4.903 1.000 91.380 50 LEU BBB N 1
ATOM 4096 C CA . LEU B 1 69 ? -2.111 41.251 -5.963 1.000 78.420 50 LEU BBB CA 1
ATOM 4097 C C . LEU B 1 69 ? -1.305 39.958 -5.998 1.000 80.950 50 LEU BBB C 1
ATOM 4098 O O . LEU B 1 69 ? -0.004 40.043 -5.972 1.000 84.590 50 LEU BBB O 1
ATOM 4114 N N . GLY B 1 70 ? -2.033 38.840 -5.912 1.000 82.280 51 GLY BBB N 1
ATOM 4115 C CA . GLY B 1 70 ? -1.482 37.473 -5.905 1.000 81.080 51 GLY BBB CA 1
ATOM 4116 C C . GLY B 1 70 ? -1.558 36.831 -7.274 1.000 92.920 51 GLY BBB C 1
ATOM 4117 O O . GLY B 1 70 ? -2.195 37.395 -8.190 1.000 96.030 51 GLY BBB O 1
ATOM 4121 N N . GLU B 1 71 ? -0.961 35.656 -7.398 1.000 94.430 52 GLU BBB N 1
ATOM 4122 C CA . GLU B 1 71 ? -0.800 34.937 -8.676 1.000 88.990 52 GLU BBB CA 1
ATOM 4123 C C . GLU B 1 71 ? -2.175 34.703 -9.325 1.000 92.340 52 GLU BBB C 1
ATOM 4124 O O . GLU B 1 71 ? -2.283 34.870 -10.565 1.000 91.250 52 GLU BBB O 1
ATOM 4136 N N . LEU B 1 72 ? -3.185 34.313 -8.549 1.000 81.870 53 LEU BBB N 1
ATOM 4137 C CA . LEU B 1 72 ? -4.529 34.017 -9.108 1.000 88.620 53 LEU BBB CA 1
ATOM 4138 C C . LEU B 1 72 ? -5.181 35.315 -9.615 1.000 88.750 53 LEU BBB C 1
ATOM 4139 O O . LEU B 1 72 ? -5.819 35.264 -10.688 1.000 87.880 53 LEU BBB O 1
ATOM 4155 N N . GLY B 1 73 ? -5.016 36.429 -8.898 1.000 76.560 54 GLY BBB N 1
ATOM 4156 C CA . GLY B 1 73 ? -5.529 37.752 -9.300 1.000 80.810 54 GLY BBB CA 1
ATOM 4157 C C . GLY B 1 73 ? -4.892 38.218 -10.608 1.000 81.020 54 GLY BBB C 1
ATOM 4158 O O . GLY B 1 73 ? -5.631 38.546 -11.564 1.000 67.770 54 GLY BBB O 1
ATOM 4162 N N . ALA B 1 74 ? -3.567 38.217 -10.649 1.000 66.190 55 ALA BBB N 1
ATOM 4163 C CA . ALA B 1 74 ? -2.744 38.569 -11.818 1.000 73.610 55 ALA BBB CA 1
ATOM 4164 C C . ALA B 1 74 ? -3.126 37.688 -13.015 1.000 75.830 55 ALA BBB C 1
ATOM 4165 O O . ALA B 1 74 ? -3.137 38.188 -14.133 1.000 89.790 55 ALA BBB O 1
ATOM 4172 N N . HIS B 1 75 ? -3.488 36.432 -12.794 1.000 70.310 56 HIS BBB N 1
ATOM 4173 C CA . HIS B 1 75 ? -3.891 35.513 -13.889 1.000 72.470 56 HIS BBB CA 1
ATOM 4174 C C . HIS B 1 75 ? -5.281 35.911 -14.412 1.000 79.280 56 HIS BBB C 1
ATOM 4175 O O . HIS B 1 75 ? -5.468 35.938 -15.655 1.000 71.440 56 HIS BBB O 1
ATOM 4190 N N . LYS B 1 76 ? -6.234 36.162 -13.503 1.000 76.120 57 LYS BBB N 1
ATOM 4191 C CA . LYS B 1 76 ? -7.593 36.593 -13.895 1.000 72.750 57 LYS BBB CA 1
ATOM 4192 C C . LYS B 1 76 ? -7.445 37.865 -14.753 1.000 72.280 57 LYS BBB C 1
ATOM 4193 O O . LYS B 1 76 ? -8.006 37.919 -15.841 1.000 75.990 57 LYS BBB O 1
ATOM 4212 N N . ILE B 1 77 ? -6.644 38.814 -14.283 1.000 69.330 58 ILE BBB N 1
ATOM 4213 C CA . ILE B 1 77 ? -6.454 40.160 -14.890 1.000 78.440 58 ILE BBB CA 1
ATOM 4214 C C . ILE B 1 77 ? -5.723 40.013 -16.235 1.000 78.980 58 ILE BBB C 1
ATOM 4215 O O . ILE B 1 77 ? -6.141 40.685 -17.204 1.000 69.780 58 ILE BBB O 1
ATOM 4231 N N . ALA B 1 78 ? -4.654 39.208 -16.286 1.000 77.630 59 ALA BBB N 1
ATOM 4232 C CA . ALA B 1 78 ? -3.849 39.013 -17.515 1.000 76.550 59 ALA BBB CA 1
ATOM 4233 C C . ALA B 1 78 ? -4.783 38.436 -18.576 1.000 67.160 59 ALA BBB C 1
ATOM 4234 O O . ALA B 1 78 ? -4.755 38.851 -19.751 1.000 69.940 59 ALA BBB O 1
ATOM 4241 N N . THR B 1 79 ? -5.628 37.528 -18.136 1.000 68.390 60 THR BBB N 1
ATOM 4242 C CA . THR B 1 79 ? -6.558 36.784 -19.011 1.000 71.080 60 THR BBB CA 1
ATOM 4243 C C . THR B 1 79 ? -7.491 37.778 -19.695 1.000 75.570 60 THR BBB C 1
ATOM 4244 O O . THR B 1 79 ? -7.668 37.678 -20.923 1.000 72.150 60 THR BBB O 1
ATOM 4255 N N . ILE B 1 80 ? -8.041 38.708 -18.918 1.000 69.960 61 ILE BBB N 1
ATOM 4256 C CA . ILE B 1 80 ? -9.022 39.700 -19.415 1.000 66.760 61 ILE BBB CA 1
ATOM 4257 C C . ILE B 1 80 ? -8.281 40.691 -20.320 1.000 72.880 61 ILE BBB C 1
ATOM 4258 O O . ILE B 1 80 ? -8.901 41.172 -21.277 1.000 71.210 61 ILE BBB O 1
ATOM 4274 N N . CYS B 1 81 ? -6.992 40.927 -20.087 1.000 69.560 62 CYS BBB N 1
ATOM 4275 C CA . CYS B 1 81 ? -6.151 41.747 -20.994 1.000 70.140 62 CYS BBB CA 1
ATOM 4276 C C . CYS B 1 81 ? -6.072 41.114 -22.386 1.000 68.750 62 CYS BBB C 1
ATOM 4277 O O . CYS B 1 81 ? -5.967 41.860 -23.367 1.000 71.410 62 CYS BBB O 1
ATOM 4285 N N . THR B 1 82 ? -6.131 39.793 -22.511 1.000 63.520 63 THR BBB N 1
ATOM 4286 C CA . THR B 1 82 ? -6.129 39.198 -23.862 1.000 64.330 63 THR BBB CA 1
ATOM 4287 C C . THR B 1 82 ? -7.423 39.588 -24.587 1.000 62.510 63 THR BBB C 1
ATOM 4288 O O . THR B 1 82 ? -7.326 39.887 -25.814 1.000 62.140 63 THR BBB O 1
ATOM 4299 N N . ASP B 1 83 ? -8.562 39.636 -23.887 1.000 62.200 64 ASP BBB N 1
ATOM 4300 C CA . ASP B 1 83 ? -9.858 40.006 -24.514 1.000 65.220 64 ASP BBB CA 1
ATOM 4301 C C . ASP B 1 83 ? -9.715 41.409 -25.106 1.000 67.420 64 ASP BBB C 1
ATOM 4302 O O . ASP B 1 83 ? -10.069 41.624 -26.283 1.000 63.070 64 ASP BBB O 1
ATOM 4311 N N . ILE B 1 84 ? -9.105 42.296 -24.339 1.000 63.510 65 ILE BBB N 1
ATOM 4312 C CA . ILE B 1 84 ? -8.937 43.716 -24.706 1.000 66.830 65 ILE BBB CA 1
ATOM 4313 C C . ILE B 1 84 ? -8.180 43.765 -26.029 1.000 69.230 65 ILE BBB C 1
ATOM 4314 O O . ILE B 1 84 ? -8.602 44.515 -26.940 1.000 71.340 65 ILE BBB O 1
ATOM 4330 N N . THR B 1 85 ? -7.039 43.086 -26.077 1.000 66.750 66 THR BBB N 1
ATOM 4331 C CA . THR B 1 85 ? -6.172 43.054 -27.271 1.000 67.460 66 THR BBB CA 1
ATOM 4332 C C . THR B 1 85 ? -7.020 42.526 -28.428 1.000 65.210 66 THR BBB C 1
ATOM 4333 O O . THR B 1 85 ? -6.969 43.109 -29.514 1.000 69.600 66 THR BBB O 1
ATOM 4344 N N . GLY B 1 86 ? -7.784 41.472 -28.181 1.000 58.330 67 GLY BBB N 1
ATOM 4345 C CA . GLY B 1 86 ? -8.732 40.921 -29.168 1.000 72.010 67 GLY BBB CA 1
ATOM 4346 C C . GLY B 1 86 ? -9.625 42.014 -29.738 1.000 66.120 67 GLY BBB C 1
ATOM 4347 O O . GLY B 1 86 ? -9.818 42.056 -30.960 1.000 73.150 67 GLY BBB O 1
ATOM 4351 N N . ILE B 1 87 ? -10.177 42.855 -28.876 1.000 65.560 68 ILE BBB N 1
ATOM 4352 C CA . ILE B 1 87 ? -11.158 43.897 -29.266 1.000 67.120 68 ILE BBB CA 1
ATOM 4353 C C . ILE B 1 87 ? -10.404 44.901 -30.133 1.000 67.950 68 ILE BBB C 1
ATOM 4354 O O . ILE B 1 87 ? -10.913 45.250 -31.232 1.000 73.990 68 ILE BBB O 1
ATOM 4370 N N . TYR B 1 88 ? -9.204 45.290 -29.709 1.000 57.320 69 TYR BBB N 1
ATOM 4371 C CA . TYR B 1 88 ? -8.284 46.118 -30.541 1.000 70.610 69 TYR BBB CA 1
ATOM 4372 C C . TYR B 1 88 ? -8.121 45.490 -31.942 1.000 65.040 69 TYR BBB C 1
ATOM 4373 O O . TYR B 1 88 ? -8.325 46.184 -32.912 1.000 85.190 69 TYR BBB O 1
ATOM 4391 N N . PHE B 1 89 ? -7.776 44.208 -32.046 1.000 69.570 70 PHE BBB N 1
ATOM 4392 C CA . PHE B 1 89 ? -7.552 43.514 -33.346 1.000 72.300 70 PHE BBB CA 1
ATOM 4393 C C . PHE B 1 89 ? -8.808 43.687 -34.196 1.000 66.730 70 PHE BBB C 1
ATOM 4394 O O . PHE B 1 89 ? -8.734 44.190 -35.337 1.000 66.630 70 PHE BBB O 1
ATOM 4411 N N . SER B 1 90 ? -9.953 43.342 -33.614 1.000 69.420 71 SER BBB N 1
ATOM 4412 C CA . SER B 1 90 ? -11.297 43.457 -34.239 1.000 66.470 71 SER BBB CA 1
ATOM 4413 C C . SER B 1 90 ? -11.516 44.873 -34.798 1.000 74.750 71 SER BBB C 1
ATOM 4414 O O . SER B 1 90 ? -11.925 44.995 -35.944 1.000 80.310 71 SER BBB O 1
ATOM 4422 N N . GLU B 1 91 ? -11.203 45.902 -34.019 1.000 69.170 72 GLU BBB N 1
ATOM 4423 C CA . GLU B 1 91 ? -11.533 47.307 -34.338 1.000 73.150 72 GLU BBB CA 1
ATOM 4424 C C . GLU B 1 91 ? -10.713 47.744 -35.546 1.000 78.750 72 GLU BBB C 1
ATOM 4425 O O . GLU B 1 91 ? -11.279 48.420 -36.409 1.000 81.320 72 GLU BBB O 1
ATOM 4437 N N . ILE B 1 92 ? -9.435 47.375 -35.615 1.000 78.880 73 ILE BBB N 1
ATOM 4438 C CA . ILE B 1 92 ? -8.541 47.865 -36.701 1.000 70.630 73 ILE BBB CA 1
ATOM 4439 C C . ILE B 1 92 ? -8.683 47.008 -37.966 1.000 67.200 73 ILE BBB C 1
ATOM 4440 O O . ILE B 1 92 ? -8.172 47.442 -38.983 1.000 75.830 73 ILE BBB O 1
ATOM 4456 N N . SER B 1 93 ? -9.352 45.859 -37.910 1.000 72.960 74 SER BBB N 1
ATOM 4457 C CA . SER B 1 93 ? -9.349 44.821 -38.972 1.000 74.090 74 SER BBB CA 1
ATOM 4458 C C . SER B 1 93 ? -10.758 44.558 -39.519 1.000 71.060 74 SER BBB C 1
ATOM 4459 O O . SER B 1 93 ? -10.863 44.115 -40.676 1.000 80.720 74 SER BBB O 1
ATOM 4467 N N . GLY B 1 94 ? -11.782 44.675 -38.678 1.000 67.200 75 GLY BBB N 1
ATOM 4468 C CA . GLY B 1 94 ? -13.174 44.324 -39.013 1.000 59.740 75 GLY BBB CA 1
ATOM 4469 C C . GLY B 1 94 ? -13.462 42.849 -38.802 1.000 70.860 75 GLY BBB C 1
ATOM 4470 O O . GLY B 1 94 ? -14.648 42.445 -39.015 1.000 65.300 75 GLY BBB O 1
ATOM 4474 N N . ILE B 1 95 ? -12.460 42.055 -38.382 1.000 72.010 76 ILE BBB N 1
ATOM 4475 C CA . ILE B 1 95 ? -12.667 40.615 -38.034 1.000 66.480 76 ILE BBB CA 1
ATOM 4476 C C . ILE B 1 95 ? -13.592 40.542 -36.819 1.000 67.190 76 ILE BBB C 1
ATOM 4477 O O . ILE B 1 95 ? -13.421 41.342 -35.902 1.000 76.520 76 ILE BBB O 1
ATOM 4493 N N . LYS B 1 96 ? -14.573 39.642 -36.854 1.000 72.270 77 LYS BBB N 1
ATOM 4494 C CA . LYS B 1 96 ? -15.561 39.437 -35.778 1.000 68.960 77 LYS BBB CA 1
ATOM 4495 C C . LYS B 1 96 ? -14.883 38.740 -34.597 1.000 79.960 77 LYS BBB C 1
ATOM 4496 O O . LYS B 1 96 ? -13.919 37.993 -34.845 1.000 76.750 77 LYS BBB O 1
ATOM 4515 N N . THR B 1 97 ? -15.404 38.984 -33.387 1.000 71.880 78 THR BBB N 1
ATOM 4516 C CA . THR B 1 97 ? -14.980 38.364 -32.121 1.000 69.980 78 THR BBB CA 1
ATOM 4517 C C . THR B 1 97 ? -16.032 37.354 -31.675 1.000 78.940 78 THR BBB C 1
ATOM 4518 O O . THR B 1 97 ? -17.143 37.393 -32.179 1.000 75.030 78 THR BBB O 1
ATOM 4529 N N . ALA B 1 98 ? -15.643 36.505 -30.725 1.000 75.020 79 ALA BBB N 1
ATOM 4530 C CA . ALA B 1 98 ? -16.444 35.431 -30.123 1.000 71.290 79 ALA BBB CA 1
ATOM 4531 C C . ALA B 1 98 ? -15.760 35.090 -28.804 1.000 70.200 79 ALA BBB C 1
ATOM 4532 O O . ALA B 1 98 ? -14.523 35.024 -28.804 1.000 71.200 79 ALA BBB O 1
ATOM 4539 N N . ASN B 1 99 ? -16.526 34.962 -27.717 1.000 66.860 80 ASN BBB N 1
ATOM 4540 C CA . ASN B 1 99 ? -15.973 34.684 -26.370 1.000 65.850 80 ASN BBB CA 1
ATOM 4541 C C . ASN B 1 99 ? -16.280 33.233 -26.008 1.000 66.430 80 ASN BBB C 1
ATOM 4542 O O . ASN B 1 99 ? -16.038 32.864 -24.862 1.000 74.440 80 ASN BBB O 1
ATOM 4553 N N . ASN B 1 100 ? -16.825 32.469 -26.960 1.000 64.470 81 ASN BBB N 1
ATOM 4554 C CA . ASN B 1 100 ? -17.194 31.047 -26.773 1.000 60.360 81 ASN BBB CA 1
ATOM 4555 C C . ASN B 1 100 ? -16.965 30.347 -28.117 1.000 80.390 81 ASN BBB C 1
ATOM 4556 O O . ASN B 1 100 ? -17.122 31.031 -29.171 1.000 68.860 81 ASN BBB O 1
ATOM 4567 N N . LEU B 1 101 ? -16.531 29.076 -28.101 1.000 70.950 82 LEU BBB N 1
ATOM 4568 C CA . LEU B 1 101 ? -16.118 28.402 -29.348 1.000 77.160 82 LEU BBB CA 1
ATOM 4569 C C . LEU B 1 101 ? -17.352 28.037 -30.177 1.000 75.140 82 LEU BBB C 1
ATOM 4570 O O . LEU B 1 101 ? -17.260 28.054 -31.432 1.000 78.020 82 LEU BBB O 1
ATOM 4586 N N . PHE B 1 102 ? -18.470 27.761 -29.509 1.000 79.520 83 PHE BBB N 1
ATOM 4587 C CA . PHE B 1 102 ? -19.784 27.529 -30.157 1.000 75.340 83 PHE BBB CA 1
ATOM 4588 C C . PHE B 1 102 ? -20.074 28.661 -31.162 1.000 75.320 83 PHE BBB C 1
ATOM 4589 O O . PHE B 1 102 ? -20.337 28.370 -32.332 1.000 86.170 83 PHE BBB O 1
ATOM 4606 N N . ASP B 1 103 ? -19.986 29.924 -30.745 1.000 73.210 84 ASP BBB N 1
ATOM 4607 C CA . ASP B 1 103 ? -20.303 31.073 -31.636 1.000 85.220 84 ASP BBB CA 1
ATOM 4608 C C . ASP B 1 103 ? -19.166 31.254 -32.650 1.000 84.040 84 ASP BBB C 1
ATOM 4609 O O . ASP B 1 103 ? -19.444 31.709 -33.777 1.000 90.880 84 ASP BBB O 1
ATOM 4618 N N . ALA B 1 104 ? -17.932 30.917 -32.263 1.000 84.900 85 ALA BBB N 1
ATOM 4619 C CA . ALA B 1 104 ? -16.727 31.004 -33.124 1.000 80.090 85 ALA BBB CA 1
ATOM 4620 C C . ALA B 1 104 ? -16.919 30.088 -34.342 1.000 79.470 85 ALA BBB C 1
ATOM 4621 O O . ALA B 1 104 ? -16.635 30.511 -35.472 1.000 80.240 85 ALA BBB O 1
ATOM 4628 N N . LYS B 1 105 ? -17.402 28.873 -34.122 1.000 77.930 86 LYS BBB N 1
ATOM 4629 C CA . LYS B 1 105 ? -17.662 27.907 -35.214 1.000 73.230 86 LYS BBB CA 1
ATOM 4630 C C . LYS B 1 105 ? -18.744 28.442 -36.164 1.000 75.850 86 LYS BBB C 1
ATOM 4631 O O . LYS B 1 105 ? -18.541 28.344 -37.385 1.000 79.110 86 LYS BBB O 1
ATOM 4650 N N . LYS B 1 106 ? -19.829 29.010 -35.634 1.000 83.240 87 LYS BBB N 1
ATOM 4651 C CA . LYS B 1 106 ? -20.903 29.635 -36.450 1.000 89.000 87 LYS BBB CA 1
ATOM 4652 C C . LYS B 1 106 ? -20.287 30.723 -37.338 1.000 83.180 87 LYS BBB C 1
ATOM 4653 O O . LYS B 1 106 ? -20.577 30.740 -38.536 1.000 89.750 87 LYS BBB O 1
ATOM 4672 N N . ILE B 1 107 ? -19.448 31.599 -36.793 1.000 77.680 88 ILE BBB N 1
ATOM 4673 C CA . ILE B 1 107 ? -18.815 32.686 -37.601 1.000 75.500 88 ILE BBB CA 1
ATOM 4674 C C . ILE B 1 107 ? -17.962 32.064 -38.717 1.000 81.000 88 ILE BBB C 1
ATOM 4675 O O . ILE B 1 107 ? -17.925 32.622 -39.833 1.000 83.690 88 ILE BBB O 1
ATOM 4691 N N . LEU B 1 108 ? -17.296 30.940 -38.452 1.000 89.420 89 LEU BBB N 1
ATOM 4692 C CA . LEU B 1 108 ? -16.351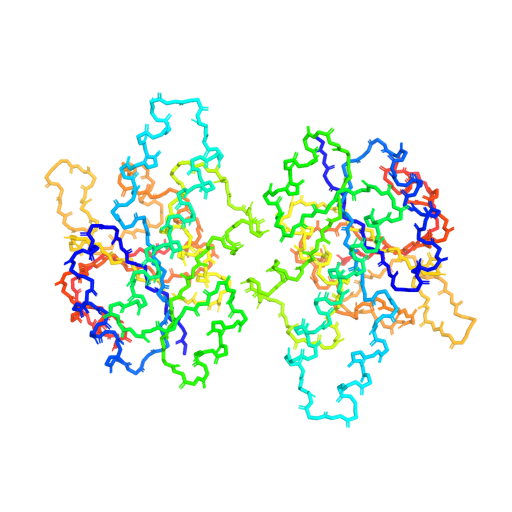 30.318 -39.425 1.000 86.350 89 LEU BBB CA 1
ATOM 4693 C C . LEU B 1 108 ? -17.101 29.534 -40.507 1.000 89.110 89 LEU BBB C 1
ATOM 4694 O O . LEU B 1 108 ? -16.481 29.159 -41.500 1.000 81.430 89 LEU BBB O 1
ATOM 4710 N N . GLU B 1 109 ? -18.393 29.277 -40.327 1.000 92.360 90 GLU BBB N 1
ATOM 4711 C CA . GLU B 1 109 ? -19.180 28.566 -41.358 1.000 92.410 90 GLU BBB CA 1
ATOM 4712 C C . GLU B 1 109 ? -19.642 29.608 -42.396 1.000 88.160 90 GLU BBB C 1
ATOM 4713 O O . GLU B 1 109 ? -20.287 29.217 -43.348 1.000 106.900 90 GLU BBB O 1
ATOM 4725 N N . ASN B 1 110 ? -19.244 30.871 -42.261 1.000 83.100 91 ASN BBB N 1
ATOM 4726 C CA . ASN B 1 110 ? -19.696 31.988 -43.129 1.000 85.700 91 ASN BBB CA 1
ATOM 4727 C C . ASN B 1 110 ? -18.550 32.923 -43.507 1.000 92.090 91 ASN BBB C 1
ATOM 4728 O O . ASN B 1 110 ? -18.575 33.437 -44.641 1.000 107.320 91 ASN BBB O 1
ATOM 4739 N N . GLU B 1 111 ? -17.633 33.212 -42.578 1.000 97.070 92 GLU BBB N 1
ATOM 4740 C CA . GLU B 1 111 ? -16.364 33.930 -42.880 1.000 96.100 92 GLU BBB CA 1
ATOM 4741 C C . GLU B 1 111 ? -15.226 32.940 -42.660 1.000 82.990 92 GLU BBB C 1
ATOM 4742 O O . GLU B 1 111 ? -15.513 31.824 -42.188 1.000 86.620 92 GLU BBB O 1
ATOM 4754 N N . ASN B 1 112 ? -13.996 33.339 -42.974 1.000 84.070 93 ASN BBB N 1
ATOM 4755 C CA . ASN B 1 112 ? -12.805 32.450 -42.896 1.000 91.960 93 ASN BBB CA 1
ATOM 4756 C C . ASN B 1 112 ? -12.032 32.644 -41.583 1.000 93.210 93 ASN BBB C 1
ATOM 4757 O O . ASN B 1 112 ? -11.145 31.829 -41.286 1.000 93.880 93 ASN BBB O 1
ATOM 4768 N N . ILE B 1 113 ? -12.339 33.691 -40.822 1.000 89.840 94 ILE BBB N 1
ATOM 4769 C CA . ILE B 1 113 ? -11.429 34.159 -39.755 1.000 75.530 94 ILE BBB CA 1
ATOM 4770 C C . ILE B 1 113 ? -12.233 34.793 -38.614 1.000 86.770 94 ILE BBB C 1
ATOM 4771 O O . ILE B 1 113 ? -13.197 35.522 -38.867 1.000 95.020 94 ILE BBB O 1
ATOM 4787 N N . VAL B 1 114 ? -11.847 34.476 -37.385 1.000 85.350 95 VAL BBB N 1
ATOM 4788 C CA . VAL B 1 114 ? -12.488 34.985 -36.150 1.000 73.420 95 VAL BBB CA 1
ATOM 4789 C C . VAL B 1 114 ? -11.406 35.220 -35.090 1.000 71.800 95 VAL BBB C 1
ATOM 4790 O O . VAL B 1 114 ? -10.435 34.473 -35.093 1.000 72.450 95 VAL BBB O 1
ATOM 4803 N N . ILE B 1 115 ? -11.594 36.245 -34.254 1.000 73.110 96 ILE BBB N 1
ATOM 4804 C CA . ILE B 1 115 ? -10.787 36.560 -33.046 1.000 65.160 96 ILE BBB CA 1
ATOM 4805 C C . ILE B 1 115 ? -11.514 35.966 -31.844 1.000 70.990 96 ILE BBB C 1
ATOM 4806 O O . ILE B 1 115 ? -12.708 36.289 -31.654 1.000 69.370 96 ILE BBB O 1
ATOM 4822 N N . ILE B 1 116 ? -10.837 35.103 -31.085 1.000 73.400 97 ILE BBB N 1
ATOM 4823 C CA . ILE B 1 116 ? -11.327 34.599 -29.765 1.000 69.870 97 ILE BBB CA 1
ATOM 4824 C C . ILE B 1 116 ? -10.953 35.619 -28.685 1.000 68.960 97 ILE BBB C 1
ATOM 4825 O O . ILE B 1 116 ? -9.800 36.087 -28.646 1.000 64.650 97 ILE BBB O 1
ATOM 4841 N N . LEU B 1 117 ? -11.935 35.968 -27.867 1.000 74.070 98 LEU BBB N 1
ATOM 4842 C CA . LEU B 1 117 ? -11.754 36.662 -26.579 1.000 68.640 98 LEU BBB CA 1
ATOM 4843 C C . LEU B 1 117 ? -11.634 35.546 -25.540 1.000 65.620 98 LEU BBB C 1
ATOM 4844 O O . LEU B 1 117 ? -12.631 34.969 -25.119 1.000 82.040 98 LEU BBB O 1
ATOM 4860 N N . PRO B 1 118 ? -10.399 35.167 -25.139 1.000 66.890 99 PRO BBB N 1
ATOM 4861 C CA . PRO B 1 118 ? -10.145 33.895 -24.452 1.000 63.840 99 PRO BBB CA 1
ATOM 4862 C C . PRO B 1 118 ? -10.599 33.777 -22.994 1.000 60.910 99 PRO BBB C 1
ATOM 4863 O O . PRO B 1 118 ? -10.731 32.690 -22.519 1.000 76.550 99 PRO BBB O 1
ATOM 4874 N N . SER B 1 119 ? -10.796 34.895 -22.318 1.000 64.470 100 SER BBB N 1
ATOM 4875 C CA . SER B 1 119 ? -11.010 34.977 -20.852 1.000 70.520 100 SER BBB CA 1
ATOM 4876 C C . SER B 1 119 ? -12.135 34.021 -20.402 1.000 67.960 100 SER BBB C 1
ATOM 4877 O O . SER B 1 119 ? -11.909 33.200 -19.502 1.000 71.280 100 SER BBB O 1
ATOM 4885 N N . LYS B 1 120 ? -13.307 34.137 -21.013 1.000 64.300 101 LYS BBB N 1
ATOM 4886 C CA . LYS B 1 120 ? -14.533 33.374 -20.676 1.000 65.760 101 LYS BBB CA 1
ATOM 4887 C C . LYS B 1 120 ? -14.148 31.886 -20.727 1.000 78.420 101 LYS BBB C 1
ATOM 4888 O O . LYS B 1 120 ? -14.394 31.168 -19.734 1.000 76.680 101 LYS BBB O 1
ATOM 4907 N N . ILE B 1 121 ? -13.466 31.451 -21.797 1.000 69.660 102 ILE BBB N 1
ATOM 4908 C CA . ILE B 1 121 ? -13.086 30.025 -21.990 1.000 61.190 102 ILE BBB CA 1
ATOM 4909 C C . ILE B 1 121 ? -12.111 29.604 -20.895 1.000 70.730 102 ILE BBB C 1
ATOM 4910 O O . ILE B 1 121 ? -12.310 28.516 -20.283 1.000 77.830 102 ILE BBB O 1
ATOM 4926 N N . ILE B 1 122 ? -11.068 30.399 -20.683 1.000 65.370 103 ILE BBB N 1
ATOM 4927 C CA . ILE B 1 122 ? -9.946 30.002 -19.776 1.000 63.890 103 ILE BBB CA 1
ATOM 4928 C C . ILE B 1 122 ? -10.416 29.920 -18.323 1.000 65.650 103 ILE BBB C 1
ATOM 4929 O O . ILE B 1 122 ? -9.981 28.992 -17.623 1.000 64.360 103 ILE BBB O 1
ATOM 4945 N N . LEU B 1 123 ? -11.232 30.873 -17.883 1.000 67.310 104 LEU BBB N 1
ATOM 4946 C CA . LEU B 1 123 ? -11.727 30.950 -16.485 1.000 70.000 104 LEU BBB CA 1
ATOM 4947 C C . LEU B 1 123 ? -12.899 29.977 -16.294 1.000 72.990 104 LEU BBB C 1
ATOM 4948 O O . LEU B 1 123 ? -13.08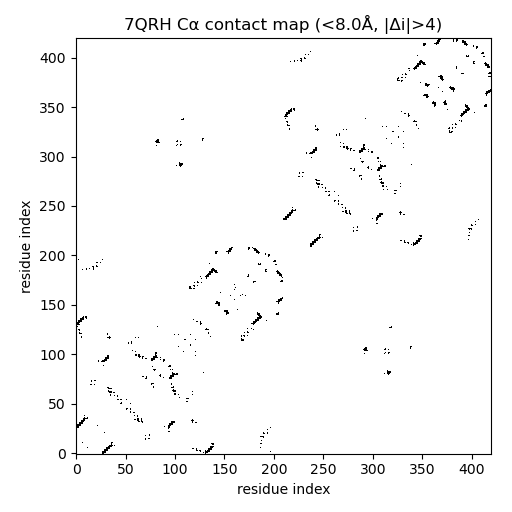5 29.501 -15.159 1.000 74.600 104 LEU BBB O 1
ATOM 4964 N N . SER B 1 124 ? -13.700 29.760 -17.336 1.000 66.040 105 SER BBB N 1
ATOM 4965 C CA . SER B 1 124 ? -14.772 28.729 -17.358 1.000 78.500 105 SER BBB CA 1
ATOM 4966 C C . SER B 1 124 ? -14.197 27.368 -16.926 1.000 70.220 105 SER BBB C 1
ATOM 4967 O O . SER B 1 124 ? -14.746 26.759 -15.994 1.000 69.780 105 SER BBB O 1
ATOM 4975 N N . THR B 1 125 ? -13.126 26.924 -17.575 1.000 59.600 106 THR BBB N 1
ATOM 4976 C CA . THR B 1 125 ? -12.586 25.551 -17.456 1.000 75.150 106 THR BBB CA 1
ATOM 4977 C C . THR B 1 125 ? -11.620 25.500 -16.267 1.000 74.040 106 THR BBB C 1
ATOM 4978 O O . THR B 1 125 ? -11.850 24.683 -15.368 1.000 76.800 106 THR BBB O 1
ATOM 4989 N N . ASP B 1 126 ? -10.612 26.368 -16.266 1.000 68.240 107 ASP BBB N 1
ATOM 4990 C CA . ASP B 1 126 ? -9.603 26.540 -15.191 1.000 72.010 107 ASP BBB CA 1
ATOM 4991 C C . ASP B 1 126 ? -8.743 25.285 -15.086 1.000 67.710 107 ASP BBB C 1
ATOM 4992 O O . ASP B 1 126 ? -8.328 24.944 -13.981 1.000 76.530 107 ASP BBB O 1
ATOM 5001 N N . GLU B 1 127 ? -8.485 24.629 -16.204 1.000 71.680 108 GLU BBB N 1
ATOM 5002 C CA . GLU B 1 127 ? -7.759 23.334 -16.273 1.000 81.400 108 GLU BBB CA 1
ATOM 5003 C C . GLU B 1 127 ? -6.243 23.561 -16.303 1.000 79.970 108 GLU BBB C 1
ATOM 5004 O O . GLU B 1 127 ? -5.500 22.588 -16.111 1.000 92.210 108 GLU BBB O 1
ATOM 5016 N N . LEU B 1 128 ? -5.792 24.763 -16.660 1.000 96.170 109 LEU BBB N 1
ATOM 5017 C CA . LEU B 1 128 ? -4.349 25.115 -16.739 1.000 102.180 109 LEU BBB CA 1
ATOM 5018 C C . LEU B 1 128 ? -3.882 25.624 -15.375 1.000 112.840 109 LEU BBB C 1
ATOM 5019 O O . LEU B 1 128 ? -4.651 26.269 -14.653 1.000 106.840 109 LEU BBB O 1
ATOM 5035 N N . PRO B 1 129 ? -2.612 25.355 -14.979 1.000 114.090 110 PRO BBB N 1
ATOM 5036 C CA . PRO B 1 129 ? -1.960 26.104 -13.898 1.000 107.330 110 PRO BBB CA 1
ATOM 5037 C C . PRO B 1 129 ? -2.138 27.628 -14.038 1.000 123.420 110 PRO BBB C 1
ATOM 5038 O O . PRO B 1 129 ? -1.731 28.188 -15.062 1.000 118.520 110 PRO BBB O 1
ATOM 5049 N N . CYS B 1 130 ? -2.773 28.256 -13.033 1.000 115.490 111 CYS BBB N 1
ATOM 5050 C CA . CYS B 1 130 ? -2.949 29.732 -12.885 1.000 103.740 111 CYS BBB CA 1
ATOM 5051 C C . CYS B 1 130 ? -1.619 30.337 -12.409 1.000 113.130 111 CYS BBB C 1
ATOM 5052 O O . CYS B 1 130 ? -1.462 30.575 -11.183 1.000 107.890 111 CYS BBB O 1
ATOM 5060 N N . SER B 1 131 ? -0.699 30.579 -13.348 1.000 107.980 112 SER BBB N 1
ATOM 5061 C CA . SER B 1 131 ? 0.771 30.614 -13.123 1.000 115.940 112 SER BBB CA 1
ATOM 5062 C C . SER B 1 131 ? 1.391 31.566 -14.146 1.000 118.410 112 SER BBB C 1
ATOM 5063 O O . SER B 1 131 ? 0.879 31.583 -15.283 1.000 112.480 112 SER BBB O 1
ATOM 5071 N N . TRP B 1 132 ? 2.456 32.283 -13.759 1.000 116.440 113 TRP BBB N 1
ATOM 5072 C CA . TRP B 1 132 ? 3.072 33.384 -14.553 1.000 128.930 113 TRP BBB CA 1
ATOM 5073 C C . TRP B 1 132 ? 3.837 32.855 -15.780 1.000 127.890 113 TRP BBB C 1
ATOM 5074 O O . TRP B 1 132 ? 4.059 33.677 -16.704 1.000 105.320 113 TRP BBB O 1
ATOM 5095 N N . SER B 1 133 ? 4.224 31.572 -15.801 1.000 126.530 114 SER BBB N 1
ATOM 5096 C CA . SER B 1 133 ? 4.929 30.925 -16.942 1.000 129.060 114 SER BBB CA 1
ATOM 5097 C C . SER B 1 133 ? 3.923 30.224 -17.870 1.000 126.620 114 SER BBB C 1
ATOM 5098 O O . SER B 1 133 ? 4.396 29.443 -18.745 1.000 121.480 114 SER BBB O 1
ATOM 5106 N N . VAL B 1 134 ? 2.609 30.436 -17.658 1.000 107.650 115 VAL BBB N 1
ATOM 5107 C CA . VAL B 1 134 ? 1.508 30.020 -18.579 1.000 98.200 115 VAL BBB CA 1
ATOM 5108 C C . VAL B 1 134 ? 0.767 31.266 -19.082 1.000 86.620 115 VAL BBB C 1
ATOM 5109 O O . VAL B 1 134 ? -0.048 31.812 -18.330 1.000 82.860 115 VAL BBB O 1
ATOM 5122 N N . THR B 1 135 ? 1.022 31.691 -20.325 1.000 85.840 116 THR BBB N 1
ATOM 5123 C CA . THR B 1 135 ? 0.407 32.902 -20.943 1.000 85.340 116 THR BBB CA 1
ATOM 5124 C C . THR B 1 135 ? -0.474 32.488 -22.126 1.000 72.980 116 THR BBB C 1
ATOM 5125 O O . THR B 1 135 ? -0.825 31.313 -22.216 1.000 80.690 116 THR BBB O 1
ATOM 5136 N N . SER B 1 136 ? -0.817 33.444 -22.995 1.000 69.940 117 SER BBB N 1
ATOM 5137 C CA . SER B 1 136 ? -1.688 33.278 -24.178 1.000 70.340 117 SER BBB CA 1
ATOM 5138 C C . SER B 1 136 ? -1.137 32.220 -25.134 1.000 72.400 117 SER BBB C 1
ATOM 5139 O O . SER B 1 136 ? -1.970 31.652 -25.868 1.000 77.740 117 SER BBB O 1
ATOM 5147 N N . ASP B 1 137 ? 0.182 31.962 -25.139 1.000 66.700 118 ASP BBB N 1
ATOM 5148 C CA . ASP B 1 137 ? 0.772 30.835 -25.920 1.000 71.840 118 ASP BBB CA 1
ATOM 5149 C C . ASP B 1 137 ? 0.090 29.527 -25.495 1.000 68.950 118 ASP BBB C 1
ATOM 5150 O O . ASP B 1 137 ? -0.397 28.790 -26.366 1.000 61.750 118 ASP BBB O 1
ATOM 5159 N N . SER B 1 138 ? 0.018 29.261 -24.185 1.000 66.330 119 SER BBB N 1
ATOM 5160 C CA . SER B 1 138 ? -0.679 28.076 -23.625 1.000 62.940 119 SER BBB CA 1
ATOM 5161 C C . SER B 1 138 ? -2.185 28.186 -23.874 1.000 62.350 119 SER BBB C 1
ATOM 5162 O O . SER B 1 138 ? -2.810 27.157 -24.206 1.000 65.870 119 SER BBB O 1
ATOM 5170 N N . PHE B 1 139 ? -2.761 29.385 -23.749 1.000 63.920 120 PHE BBB N 1
ATOM 5171 C CA . PHE B 1 139 ? -4.207 29.596 -24.002 1.000 62.980 120 PHE BBB CA 1
ATOM 5172 C C . PHE B 1 139 ? -4.498 29.215 -25.452 1.000 65.330 120 PHE BBB C 1
ATOM 5173 O O . PHE B 1 139 ? -5.537 28.573 -25.722 1.000 65.240 120 PHE BBB O 1
ATOM 5190 N N . ALA B 1 140 ? -3.610 29.590 -26.369 1.000 57.820 121 ALA BBB N 1
ATOM 5191 C CA . ALA B 1 140 ? -3.807 29.318 -27.807 1.000 57.540 121 ALA BBB CA 1
ATOM 5192 C C . ALA B 1 140 ? -3.775 27.799 -28.030 1.000 63.360 121 ALA BBB C 1
ATOM 5193 O O . ALA B 1 140 ? -4.618 27.279 -28.807 1.000 68.000 121 ALA BBB O 1
ATOM 5200 N N . ALA B 1 141 ? -2.883 27.093 -27.336 1.000 64.630 122 ALA BBB N 1
ATOM 5201 C CA . ALA B 1 141 ? -2.709 25.626 -27.481 1.000 63.840 122 ALA BBB CA 1
ATOM 5202 C C . ALA B 1 141 ? -3.953 24.947 -26.932 1.000 59.260 122 ALA BBB C 1
ATOM 5203 O O . ALA B 1 141 ? -4.548 24.156 -27.664 1.000 68.750 122 ALA BBB O 1
ATOM 5210 N N . TYR B 1 142 ? -4.358 25.327 -25.717 1.000 65.590 123 TYR BBB N 1
ATOM 5211 C CA . TYR B 1 142 ? -5.626 24.881 -25.079 1.000 67.420 123 TYR BBB CA 1
ATOM 5212 C C . TYR B 1 142 ? -6.796 25.036 -26.072 1.000 67.580 123 TYR BBB C 1
ATOM 5213 O O . TYR B 1 142 ? -7.514 24.037 -26.324 1.000 71.450 123 TYR BBB O 1
ATOM 5231 N N . ILE B 1 143 ? -6.945 26.220 -26.685 1.000 68.090 124 ILE BBB N 1
ATOM 5232 C CA . ILE B 1 143 ? -8.061 26.526 -27.636 1.000 68.620 124 ILE BBB CA 1
ATOM 5233 C C . ILE B 1 143 ? -7.916 25.612 -28.863 1.000 73.480 124 ILE BBB C 1
ATOM 5234 O O . ILE B 1 143 ? -8.967 25.154 -29.398 1.000 77.330 124 ILE BBB O 1
ATOM 5250 N N . ALA B 1 144 ? -6.681 25.336 -29.288 1.000 58.480 125 ALA BBB N 1
ATOM 5251 C CA . ALA B 1 144 ? -6.447 24.450 -30.441 1.000 66.230 125 ALA BBB CA 1
ATOM 5252 C C . ALA B 1 144 ? -6.958 23.060 -30.080 1.000 65.470 125 ALA BBB C 1
ATOM 5253 O O . ALA B 1 144 ? -7.653 22.444 -30.919 1.000 74.410 125 ALA BBB O 1
ATOM 5260 N N . LYS B 1 145 ? -6.657 22.601 -28.867 1.000 66.060 126 LYS BBB N 1
ATOM 5261 C CA . LYS B 1 145 ? -7.103 21.270 -28.383 1.000 70.230 126 LYS BBB CA 1
ATOM 5262 C C . LYS B 1 145 ? -8.625 21.232 -28.411 1.000 70.300 126 LYS BBB C 1
ATOM 5263 O O . LYS B 1 145 ? -9.130 20.226 -28.907 1.000 76.340 126 LYS BBB O 1
ATOM 5282 N N . LEU B 1 146 ? -9.305 22.281 -27.911 1.000 71.100 127 LEU BBB N 1
ATOM 5283 C CA . LEU B 1 146 ? -10.796 22.320 -27.819 1.000 72.490 127 LEU BBB CA 1
ATOM 5284 C C . LEU B 1 146 ? -11.395 22.219 -29.226 1.000 68.040 127 LEU BBB C 1
ATOM 5285 O O . LEU B 1 146 ? -12.397 21.543 -29.388 1.000 77.200 127 LEU BBB O 1
ATOM 5301 N N . LEU B 1 147 ? -10.784 22.873 -30.197 1.000 56.960 128 LEU BBB N 1
ATOM 5302 C CA . LEU B 1 147 ? -11.252 22.894 -31.599 1.000 65.820 128 LEU BBB CA 1
ATOM 5303 C C . LEU B 1 147 ? -10.795 21.640 -32.380 1.000 66.840 128 LEU BBB C 1
ATOM 5304 O O . LEU B 1 147 ? -11.207 21.493 -33.543 1.000 69.250 128 LEU BBB O 1
ATOM 5320 N N . LYS B 1 148 ? -9.960 20.775 -31.792 1.000 80.290 129 LYS BBB N 1
ATOM 5321 C CA . LYS B 1 148 ? -9.313 19.647 -32.524 1.000 83.210 129 LYS BBB CA 1
ATOM 5322 C C . LYS B 1 148 ? -8.523 20.205 -33.717 1.000 73.140 129 LYS BBB C 1
ATOM 5323 O O . LYS B 1 148 ? -8.439 19.523 -34.732 1.000 85.840 129 LYS BBB O 1
ATOM 5342 N N . SER B 1 149 ? -7.985 21.422 -33.607 1.000 69.300 130 SER BBB N 1
ATOM 5343 C CA . SER B 1 149 ? -6.990 21.990 -34.550 1.000 65.240 130 SER BBB CA 1
ATOM 5344 C C . SER B 1 149 ? -5.659 21.244 -34.344 1.000 73.800 130 SER BBB C 1
ATOM 5345 O O . SER B 1 149 ? -5.350 20.826 -33.191 1.000 81.970 130 SER BBB O 1
ATOM 5353 N N . LYS B 1 150 ? -4.934 21.017 -35.434 1.000 78.210 131 LYS BBB N 1
ATOM 5354 C CA . LYS B 1 150 ? -3.658 20.257 -35.455 1.000 87.860 131 LYS BBB CA 1
ATOM 5355 C C . LYS B 1 150 ? -2.505 21.235 -35.659 1.000 79.640 131 LYS BBB C 1
ATOM 5356 O O . LYS B 1 150 ? -1.355 20.824 -35.481 1.000 104.870 131 LYS BBB O 1
ATOM 5375 N N . VAL B 1 151 ? -2.820 22.488 -35.970 1.000 69.480 132 VAL BBB N 1
ATOM 5376 C CA . VAL B 1 151 ? -1.827 23.546 -36.285 1.000 70.030 132 VAL BBB CA 1
ATOM 5377 C C . VAL B 1 151 ? -1.984 24.714 -35.310 1.000 68.660 132 VAL BBB C 1
ATOM 5378 O O . VAL B 1 151 ? -3.029 25.372 -35.344 1.000 72.050 132 VAL BBB O 1
ATOM 5391 N N . LEU B 1 152 ? -0.932 24.990 -34.536 1.000 68.420 133 LEU BBB N 1
ATOM 5392 C CA . LEU B 1 152 ? -0.772 26.220 -33.728 1.000 61.260 133 LEU BBB CA 1
ATOM 5393 C C . LEU B 1 152 ? 0.373 27.056 -34.289 1.000 64.310 133 LEU BBB C 1
ATOM 5394 O O . LEU B 1 152 ? 1.515 26.587 -34.221 1.000 66.340 133 LEU BBB O 1
ATOM 5410 N N . ILE B 1 153 ? 0.101 28.278 -34.747 1.000 63.110 134 ILE BBB N 1
ATOM 5411 C CA . ILE B 1 153 ? 1.172 29.223 -35.164 1.000 62.780 134 ILE BBB CA 1
ATOM 5412 C C . ILE B 1 153 ? 1.278 30.341 -34.124 1.000 65.710 134 ILE BBB C 1
ATOM 5413 O O . ILE B 1 153 ? 0.297 31.024 -33.888 1.000 70.060 134 ILE BBB O 1
ATOM 5429 N N . ILE B 1 154 ? 2.486 30.563 -33.610 1.000 61.890 135 ILE BBB N 1
ATOM 5430 C CA . ILE B 1 154 ? 2.816 31.638 -32.651 1.000 62.330 135 ILE BBB CA 1
ATOM 5431 C C . ILE B 1 154 ? 3.583 32.727 -33.384 1.000 65.630 135 ILE BBB C 1
ATOM 5432 O O . ILE B 1 154 ? 4.750 32.508 -33.729 1.000 69.390 135 ILE BBB O 1
ATOM 5448 N N . ALA B 1 155 ? 2.926 33.857 -33.615 1.000 65.320 136 ALA BBB N 1
ATOM 5449 C CA . ALA B 1 155 ? 3.501 35.016 -34.318 1.000 59.540 136 ALA BBB CA 1
ATOM 5450 C C . ALA B 1 155 ? 4.194 35.905 -33.281 1.000 61.400 136 ALA BBB C 1
ATOM 5451 O O . ALA B 1 155 ? 3.506 36.420 -32.355 1.000 59.070 136 ALA BBB O 1
ATOM 5458 N N . THR B 1 156 ? 5.503 36.096 -33.453 1.000 61.060 137 THR BBB N 1
ATOM 5459 C CA . THR B 1 156 ? 6.375 36.899 -32.557 1.000 64.420 137 THR BBB CA 1
ATOM 5460 C C . THR B 1 156 ? 7.102 37.942 -33.407 1.000 68.520 137 THR BBB C 1
ATOM 5461 O O . THR B 1 156 ? 6.778 38.033 -34.614 1.000 64.630 137 THR BBB O 1
ATOM 5472 N N . ASP B 1 157 ? 8.027 38.707 -32.815 1.000 70.210 138 ASP BBB N 1
ATOM 5473 C CA . ASP B 1 157 ? 8.674 39.870 -33.486 1.000 75.250 138 ASP BBB CA 1
ATOM 5474 C C . ASP B 1 157 ? 10.058 39.471 -34.013 1.000 80.060 138 ASP BBB C 1
ATOM 5475 O O . ASP B 1 157 ? 10.730 40.353 -34.541 1.000 82.500 138 ASP BBB O 1
ATOM 5484 N N . VAL B 1 158 ? 10.434 38.188 -33.924 1.000 71.170 139 VAL BBB N 1
ATOM 5485 C CA . VAL B 1 158 ? 11.742 37.645 -34.403 1.000 64.100 139 VAL BBB CA 1
ATOM 5486 C C . VAL B 1 158 ? 11.479 36.388 -35.258 1.000 67.740 139 VAL BBB C 1
ATOM 5487 O O . VAL B 1 158 ? 10.278 35.967 -35.333 1.000 70.760 139 VAL BBB O 1
ATOM 5500 N N . ASP B 1 159 ? 12.521 35.794 -35.862 1.000 60.890 140 ASP BBB N 1
ATOM 5501 C CA . ASP B 1 159 ? 12.376 34.752 -36.927 1.000 60.960 140 ASP BBB CA 1
ATOM 5502 C C . ASP B 1 159 ? 11.979 33.385 -36.345 1.000 61.550 140 ASP BBB C 1
ATOM 5503 O O . ASP B 1 159 ? 11.478 32.532 -37.094 1.000 64.520 140 ASP BBB O 1
ATOM 5512 N N . GLY B 1 160 ? 12.156 33.202 -35.044 1.000 61.350 141 GLY BBB N 1
ATOM 5513 C CA . GLY B 1 160 ? 11.704 32.024 -34.273 1.000 58.470 141 GLY BBB CA 1
ATOM 5514 C C . GLY B 1 160 ? 12.316 32.058 -32.876 1.000 58.130 141 GLY BBB C 1
ATOM 5515 O O . GLY B 1 160 ? 12.356 33.127 -32.280 1.000 64.220 141 GLY BBB O 1
ATOM 5519 N N . ILE B 1 161 ? 12.772 30.925 -32.362 1.000 64.110 142 ILE BBB N 1
ATOM 5520 C CA . ILE B 1 161 ? 13.419 30.794 -31.030 1.000 66.690 142 ILE BBB CA 1
ATOM 5521 C C . ILE B 1 161 ? 14.936 30.737 -31.241 1.000 65.660 142 ILE BBB C 1
ATOM 5522 O O . ILE B 1 161 ? 15.418 29.845 -32.002 1.000 69.040 142 ILE BBB O 1
ATOM 5538 N N . TYR B 1 162 ? 15.654 31.616 -30.536 1.000 63.750 143 TYR BBB N 1
ATOM 5539 C CA . TYR B 1 162 ? 17.130 31.741 -30.551 1.000 69.620 143 TYR BBB CA 1
ATOM 5540 C C . TYR B 1 162 ? 17.677 31.033 -29.311 1.000 67.140 143 TYR BBB C 1
ATOM 5541 O O . TYR B 1 162 ? 16.918 30.868 -28.350 1.000 65.890 143 TYR BBB O 1
ATOM 5559 N N . ASP B 1 163 ? 18.939 30.592 -29.343 1.000 66.790 144 ASP BBB N 1
ATOM 5560 C CA . ASP B 1 163 ? 19.574 29.899 -28.185 1.000 69.590 144 ASP BBB CA 1
ATOM 5561 C C . ASP B 1 163 ? 19.758 30.919 -27.056 1.000 76.250 144 ASP BBB C 1
ATOM 5562 O O . ASP B 1 163 ? 19.499 30.562 -25.897 1.000 80.890 144 ASP BBB O 1
ATOM 5571 N N . LYS B 1 164 ? 20.172 32.145 -27.404 1.000 79.810 145 LYS BBB N 1
ATOM 5572 C CA . LYS B 1 164 ? 20.535 33.208 -26.438 1.000 73.360 145 LYS BBB CA 1
ATOM 5573 C C . LYS B 1 164 ? 20.425 34.584 -27.094 1.000 77.020 145 LYS BBB C 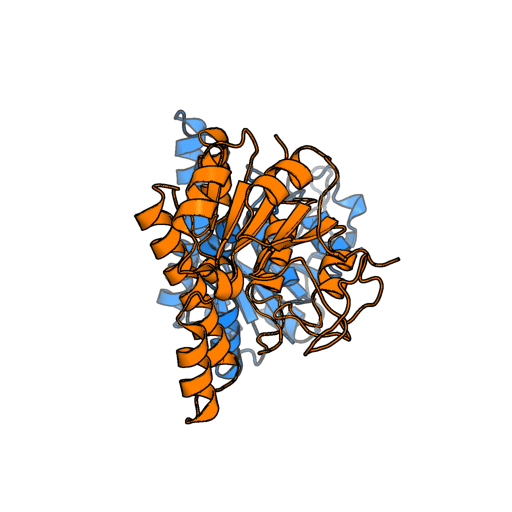1
ATOM 5574 O O . LYS B 1 164 ? 20.048 34.675 -28.256 1.000 73.500 145 LYS BBB O 1
ATOM 5593 N N . TYR B 1 165 ? 20.735 35.606 -26.302 1.000 88.160 146 TYR BBB N 1
ATOM 5594 C CA . TYR B 1 165 ? 20.871 37.028 -26.683 1.000 91.520 146 TYR BBB CA 1
ATOM 5595 C C . TYR B 1 165 ? 22.147 37.559 -26.027 1.000 93.510 146 TYR BBB C 1
ATOM 5596 O O . TYR B 1 165 ? 22.505 37.116 -24.937 1.000 90.150 146 TYR BBB O 1
ATOM 5614 N N . PRO B 1 166 ? 22.919 38.468 -26.675 1.000 92.930 147 PRO BBB N 1
ATOM 5615 C CA . PRO B 1 166 ? 22.640 38.918 -28.041 1.000 77.380 147 PRO BBB CA 1
ATOM 5616 C C . PRO B 1 166 ? 23.259 37.908 -29.012 1.000 77.530 147 PRO BBB C 1
ATOM 5617 O O . PRO B 1 166 ? 23.897 37.020 -28.537 1.000 71.250 147 PRO BBB O 1
ATOM 5628 N N . GLU B 1 167 ? 23.110 38.115 -30.327 1.000 79.530 148 GLU BBB N 1
ATOM 5629 C CA . GLU B 1 167 ? 23.849 37.370 -31.380 1.000 77.450 148 GLU BBB CA 1
ATOM 5630 C C . GLU B 1 167 ? 23.666 35.856 -31.201 1.000 71.980 148 GLU BBB C 1
ATOM 5631 O O . GLU B 1 167 ? 24.615 35.104 -31.467 1.000 79.700 148 GLU BBB O 1
ATOM 5643 N N . GLY B 1 168 ? 22.476 35.418 -30.790 1.000 74.800 149 GLY BBB N 1
ATOM 5644 C CA . GLY B 1 168 ? 22.110 33.997 -30.751 1.000 69.950 149 GLY BBB CA 1
ATOM 5645 C C . GLY B 1 168 ? 21.949 33.435 -32.160 1.000 78.430 149 GLY BBB C 1
ATOM 5646 O O . GLY B 1 168 ? 21.942 34.221 -33.145 1.000 71.730 149 GLY BBB O 1
ATOM 5650 N N . LYS B 1 169 ? 21.756 32.114 -32.253 1.000 70.890 150 LYS BBB N 1
ATOM 5651 C CA . LYS B 1 169 ? 21.508 31.374 -33.522 1.000 69.830 150 LYS BBB CA 1
ATOM 5652 C C . LYS B 1 169 ? 20.041 30.917 -33.522 1.000 72.110 150 LYS BBB C 1
ATOM 5653 O O . LYS B 1 169 ? 19.530 30.475 -32.436 1.000 70.150 150 LYS BBB O 1
ATOM 5672 N N . LEU B 1 170 ? 19.366 31.035 -34.668 1.000 69.960 151 LEU BBB N 1
ATOM 5673 C CA . LEU B 1 170 ? 17.952 30.590 -34.841 1.000 69.830 151 LEU BBB CA 1
ATOM 5674 C C . LEU B 1 170 ? 17.897 29.053 -34.756 1.000 60.280 151 LEU BBB C 1
ATOM 5675 O O . LEU B 1 170 ? 18.573 28.362 -35.526 1.000 62.660 151 LEU BBB O 1
ATOM 5691 N N . LEU B 1 171 ? 17.089 28.512 -33.873 1.000 62.740 152 LEU BBB N 1
ATOM 5692 C CA . LEU B 1 171 ? 16.969 27.044 -33.746 1.000 62.880 152 LEU BBB CA 1
ATOM 5693 C C . LEU B 1 171 ? 15.901 26.529 -34.719 1.000 68.060 152 LEU BBB C 1
ATOM 5694 O O . LEU B 1 171 ? 14.834 27.177 -34.906 1.000 60.510 152 LEU BBB O 1
ATOM 5710 N N . ASN B 1 172 ? 16.143 25.326 -35.246 1.000 65.140 153 ASN BBB N 1
ATOM 5711 C CA . ASN B 1 172 ? 15.254 24.688 -36.236 1.000 61.990 153 ASN BBB CA 1
ATOM 5712 C C . ASN B 1 172 ? 14.012 24.131 -35.516 1.000 60.400 153 ASN BBB C 1
ATOM 5713 O O . ASN B 1 172 ? 12.866 24.480 -35.921 1.000 73.500 153 ASN BBB O 1
ATOM 5724 N N . THR B 1 173 ? 14.214 23.269 -34.524 1.000 64.700 154 THR BBB N 1
ATOM 5725 C CA . THR B 1 173 ? 13.154 22.444 -33.872 1.000 65.720 154 THR BBB CA 1
ATOM 5726 C C . THR B 1 173 ? 13.496 22.325 -32.392 1.000 68.230 154 THR BBB C 1
ATOM 5727 O O . THR B 1 173 ? 14.662 22.090 -32.058 1.000 79.340 154 THR BBB O 1
ATOM 5738 N N . ILE B 1 174 ? 12.512 22.615 -31.556 1.000 73.930 155 ILE BBB N 1
ATOM 5739 C CA . ILE B 1 174 ? 12.558 22.401 -30.089 1.000 71.810 155 ILE BBB CA 1
ATOM 5740 C C . ILE B 1 174 ? 11.930 21.039 -29.853 1.000 71.750 155 ILE BBB C 1
ATOM 5741 O O . ILE B 1 174 ? 10.714 20.914 -30.160 1.000 69.020 155 ILE BBB O 1
ATOM 5757 N N . ASN B 1 175 ? 12.744 20.080 -29.387 1.000 74.280 156 ASN BBB N 1
ATOM 5758 C CA . ASN B 1 175 ? 12.363 18.651 -29.220 1.000 77.770 156 ASN BBB CA 1
ATOM 5759 C C . ASN B 1 175 ? 12.415 18.240 -27.741 1.000 74.720 156 ASN BBB C 1
ATOM 5760 O O . ASN B 1 175 ? 12.112 17.052 -27.479 1.000 77.520 156 ASN BBB O 1
ATOM 5771 N N . THR B 1 176 ? 12.668 19.179 -26.813 1.000 74.620 157 THR BBB N 1
ATOM 5772 C CA . THR B 1 176 ? 12.643 18.928 -25.339 1.000 83.130 157 THR BBB CA 1
ATOM 5773 C C . THR B 1 176 ? 11.315 19.388 -24.722 1.000 86.550 157 THR BBB C 1
ATOM 5774 O O . THR B 1 176 ? 10.595 20.174 -25.370 1.000 92.690 157 THR BBB O 1
ATOM 5785 N N . LYS B 1 177 ? 10.999 18.883 -23.521 1.000 102.140 158 LYS BBB N 1
ATOM 5786 C CA . LYS B 1 177 ? 9.753 19.178 -22.764 1.000 104.080 158 LYS BBB CA 1
ATOM 5787 C C . LYS B 1 177 ? 9.724 20.664 -22.354 1.000 98.260 158 LYS BBB C 1
ATOM 5788 O O . LYS B 1 177 ? 8.622 21.250 -22.342 1.000 114.350 158 LYS BBB O 1
ATOM 5794 N N . THR B 1 178 ? 10.873 21.272 -22.030 1.000 105.850 159 THR BBB N 1
ATOM 5795 C CA . THR B 1 178 ? 11.005 22.735 -21.760 1.000 99.890 159 THR BBB CA 1
ATOM 5796 C C . THR B 1 178 ? 11.831 23.402 -22.867 1.000 92.080 159 THR BBB C 1
ATOM 5797 O O . THR B 1 178 ? 12.625 22.684 -23.525 1.000 99.040 159 THR BBB O 1
ATOM 5808 N N . ILE B 1 179 ? 11.632 24.719 -23.050 1.000 88.620 160 ILE BBB N 1
ATOM 5809 C CA . ILE B 1 179 ? 12.415 25.612 -23.960 1.000 90.470 160 ILE BBB CA 1
ATOM 5810 C C . ILE B 1 179 ? 13.593 26.182 -23.156 1.000 92.560 160 ILE BBB C 1
ATOM 5811 O O . ILE B 1 179 ? 13.353 27.009 -22.217 1.000 89.450 160 ILE BBB O 1
ATOM 5827 N N . LYS B 1 180 ? 14.816 25.789 -23.518 1.000 99.750 161 LYS BBB N 1
ATOM 5828 C CA . LYS B 1 180 ? 16.045 26.191 -22.786 1.000 112.200 161 LYS BBB CA 1
ATOM 5829 C C . LYS B 1 180 ? 16.373 27.649 -23.160 1.000 107.800 161 LYS BBB C 1
ATOM 5830 O O . LYS B 1 180 ? 16.633 28.448 -22.213 1.000 99.980 161 LYS BBB O 1
ATOM 5849 N N . GLY B 1 181 ? 16.312 27.997 -24.457 1.000 93.670 162 GLY BBB N 1
ATOM 5850 C CA . GLY B 1 181 ? 16.887 29.243 -25.024 1.000 101.100 162 GLY BBB CA 1
ATOM 5851 C C . GLY B 1 181 ? 16.167 30.562 -24.692 1.000 99.640 162 GLY BBB C 1
ATOM 5852 O O . GLY B 1 181 ? 15.528 30.682 -23.627 1.000 101.310 162 GLY BBB O 1
ATOM 5856 N N . PHE B 1 182 ? 16.335 31.558 -25.572 1.000 94.390 163 PHE BBB N 1
ATOM 5857 C CA . PHE B 1 182 ? 15.864 32.964 -25.441 1.000 91.830 163 PHE BBB CA 1
ATOM 5858 C C . PHE B 1 182 ? 14.667 33.230 -26.374 1.000 86.940 163 PHE BBB C 1
ATOM 5859 O O . PHE B 1 182 ? 14.799 33.176 -27.620 1.000 82.530 163 PHE BBB O 1
ATOM 5876 N N . THR B 1 183 ? 13.522 33.566 -25.775 1.000 86.020 164 THR BBB N 1
ATOM 5877 C CA . THR B 1 183 ? 12.199 33.744 -26.449 1.000 84.080 164 THR BBB CA 1
ATOM 5878 C C . THR B 1 183 ? 11.163 34.240 -25.428 1.000 73.630 164 THR BBB C 1
ATOM 5879 O O . THR B 1 183 ? 11.355 33.993 -24.228 1.000 80.760 164 THR BBB O 1
ATOM 5890 N N . SER B 1 184 ? 10.087 34.868 -25.909 1.000 82.470 165 SER BBB N 1
ATOM 5891 C CA . SER B 1 184 ? 8.856 35.223 -25.146 1.000 84.450 165 SER BBB CA 1
ATOM 5892 C C . SER B 1 1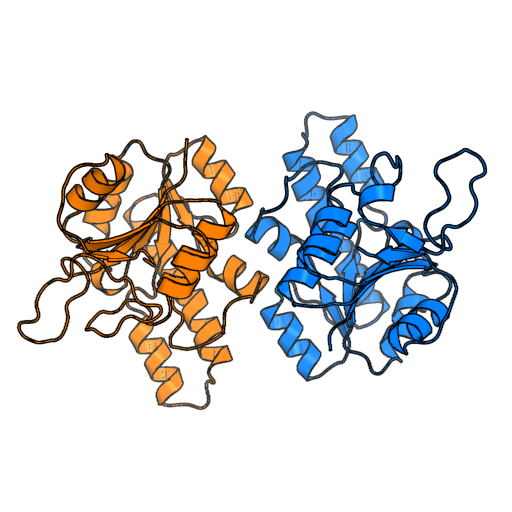84 ? 7.944 33.989 -24.950 1.000 82.860 165 SER BBB C 1
ATOM 5893 O O . SER B 1 184 ? 7.026 34.074 -24.144 1.000 90.760 165 SER BBB O 1
ATOM 5901 N N . VAL B 1 185 ? 8.175 32.891 -25.680 1.000 82.840 166 VAL BBB N 1
ATOM 5902 C CA . VAL B 1 185 ? 7.299 31.681 -25.665 1.000 85.070 166 VAL BBB CA 1
ATOM 5903 C C . VAL B 1 185 ? 7.354 31.024 -24.277 1.000 79.600 166 VAL BBB C 1
ATOM 5904 O O . VAL B 1 185 ? 8.456 30.949 -23.701 1.000 83.510 166 VAL BBB O 1
ATOM 5917 N N . ASP B 1 186 ? 6.196 30.549 -23.784 1.000 80.830 167 ASP BBB N 1
ATOM 5918 C CA . ASP B 1 186 ? 6.035 29.819 -22.490 1.000 77.990 167 ASP BBB CA 1
ATOM 5919 C C . ASP B 1 186 ? 6.995 28.627 -22.477 1.000 78.160 167 ASP BBB C 1
ATOM 5920 O O . ASP B 1 186 ? 6.933 27.823 -23.431 1.000 80.240 167 ASP BBB O 1
ATOM 5929 N N . LYS B 1 187 ? 7.828 28.523 -21.439 1.000 82.310 168 LYS BBB N 1
ATOM 5930 C CA . LYS B 1 187 ? 8.878 27.480 -21.283 1.000 89.910 168 LYS BBB CA 1
ATOM 5931 C C . LYS B 1 187 ? 8.232 26.090 -21.318 1.000 90.480 168 LYS BBB C 1
ATOM 5932 O O . LYS B 1 187 ? 8.917 25.156 -21.787 1.000 86.040 168 LYS BBB O 1
ATOM 5951 N N . HIS B 1 188 ? 6.978 25.948 -20.853 1.000 85.260 169 HIS BBB N 1
ATOM 5952 C CA . HIS B 1 188 ? 6.348 24.613 -20.631 1.000 95.420 169 HIS BBB CA 1
ATOM 5953 C C . HIS B 1 188 ? 5.379 24.308 -21.772 1.000 81.410 169 HIS BBB C 1
ATOM 5954 O O . HIS B 1 188 ? 4.685 23.278 -21.675 1.000 87.310 169 HIS BBB O 1
ATOM 5969 N N . LEU B 1 189 ? 5.369 25.125 -22.833 1.000 77.130 170 LEU BBB N 1
ATOM 5970 C CA . LEU B 1 189 ? 4.449 24.944 -23.990 1.000 81.440 170 LEU BBB CA 1
ATOM 5971 C C . LEU B 1 189 ? 4.650 23.585 -24.661 1.000 75.220 170 LEU BBB C 1
ATOM 5972 O O . LEU B 1 189 ? 3.651 23.004 -25.055 1.000 76.740 170 LEU BBB O 1
ATOM 5988 N N . PRO B 1 190 ? 5.886 23.045 -24.869 1.000 81.130 171 PRO BBB N 1
ATOM 5989 C CA . PRO B 1 190 ? 6.058 21.738 -25.523 1.000 83.000 171 PRO BBB CA 1
ATOM 5990 C C . PRO B 1 190 ? 5.299 20.571 -24.862 1.000 76.160 171 PRO BBB C 1
ATOM 5991 O O . PRO B 1 190 ? 4.819 19.725 -25.579 1.000 82.460 171 PRO BBB O 1
ATOM 6002 N N . LYS B 1 191 ? 5.127 20.573 -23.545 1.000 67.990 172 LYS BBB N 1
ATOM 6003 C CA . LYS B 1 191 ? 4.292 19.553 -22.852 1.000 81.100 172 LYS BBB CA 1
ATOM 6004 C C . LYS B 1 191 ? 2.864 19.583 -23.413 1.000 76.630 172 LYS BBB C 1
ATOM 6005 O O . LYS B 1 191 ? 2.304 18.504 -23.696 1.000 84.910 172 LYS BBB O 1
ATOM 6024 N N . LEU B 1 192 ? 2.285 20.762 -23.600 1.000 70.720 173 LEU BBB N 1
ATOM 6025 C CA . LEU B 1 192 ? 0.889 20.889 -24.131 1.000 70.160 173 LEU BBB CA 1
ATOM 6026 C C . LEU B 1 192 ? 0.846 20.479 -25.608 1.000 76.450 173 LEU BBB C 1
ATOM 6027 O O . LEU B 1 192 ? -0.102 19.776 -26.015 1.000 72.770 173 LEU BBB O 1
ATOM 6043 N N . ILE B 1 193 ? 1.851 20.879 -26.387 1.000 70.940 174 ILE BBB N 1
ATOM 6044 C CA . ILE B 1 193 ? 1.937 20.581 -27.838 1.000 75.510 174 ILE BBB CA 1
ATOM 6045 C C . ILE B 1 193 ? 1.903 19.060 -28.023 1.000 77.700 174 ILE BBB C 1
ATOM 6046 O O . ILE B 1 193 ? 1.144 18.579 -28.896 1.000 82.900 174 ILE BBB O 1
ATOM 6062 N N . SER B 1 194 ? 2.744 18.358 -27.256 1.000 77.670 175 SER BBB N 1
ATOM 6063 C CA . SER B 1 194 ? 2.875 16.879 -27.177 1.000 84.700 175 SER BBB CA 1
ATOM 6064 C C . SER B 1 194 ? 1.546 16.245 -26.740 1.000 78.590 175 SER BBB C 1
ATOM 6065 O O . SER B 1 194 ? 1.006 15.454 -27.529 1.000 76.360 175 SER BBB O 1
ATOM 6073 N N . GLU B 1 195 ? 1.048 16.594 -25.541 1.000 71.960 176 GLU BBB N 1
ATOM 6074 C CA . GLU B 1 195 ? -0.253 16.112 -24.982 1.000 86.940 176 GLU BBB CA 1
ATOM 6075 C C . GLU B 1 195 ? -1.341 16.201 -26.071 1.000 95.960 176 GLU BBB C 1
ATOM 6076 O O . GLU B 1 195 ? -2.111 15.238 -26.223 1.000 98.080 176 GLU BBB O 1
ATOM 6088 N N . TYR B 1 196 ? -1.384 17.297 -26.839 1.000 79.530 177 TYR BBB N 1
ATOM 6089 C CA . TYR B 1 196 ? -2.509 17.614 -27.755 1.000 84.360 177 TYR BBB CA 1
ATOM 6090 C C . TYR B 1 196 ? -2.261 17.118 -29.184 1.000 82.770 177 TYR BBB C 1
ATOM 6091 O O . TYR B 1 196 ? -3.184 17.232 -29.989 1.000 76.020 177 TYR BBB O 1
ATOM 6109 N N . GLY B 1 197 ? -1.053 16.626 -29.499 1.000 77.770 178 GLY BBB N 1
ATOM 6110 C CA . GLY B 1 197 ? -0.700 16.148 -30.846 1.000 66.790 178 GLY BBB CA 1
ATOM 6111 C C . GLY B 1 197 ? -0.804 17.274 -31.857 1.000 74.160 178 GLY BBB C 1
ATOM 6112 O O . GLY B 1 197 ? -1.357 17.033 -32.932 1.000 87.820 178 GLY BBB O 1
ATOM 6116 N N . ILE B 1 198 ? -0.272 18.457 -31.526 1.000 77.220 179 ILE BBB N 1
ATOM 6117 C CA . ILE B 1 198 ? -0.398 19.702 -32.343 1.000 83.510 179 ILE BBB CA 1
ATOM 6118 C C . ILE B 1 198 ? 0.939 20.009 -33.017 1.000 68.470 179 ILE BBB C 1
ATOM 6119 O O . ILE B 1 198 ? 1.957 19.965 -32.353 1.000 75.260 179 ILE BBB O 1
ATOM 6135 N N . GLU B 1 199 ? 0.906 20.386 -34.287 1.000 69.920 180 GLU BBB N 1
ATOM 6136 C CA . GLU B 1 199 ? 2.066 20.955 -35.007 1.000 72.220 180 GLU BBB CA 1
ATOM 6137 C C . GLU B 1 199 ? 2.194 22.426 -34.612 1.000 70.070 180 GLU BBB C 1
ATOM 6138 O O . GLU B 1 199 ? 1.236 23.177 -34.831 1.000 81.520 180 GLU BBB O 1
ATOM 6150 N N . CYS B 1 200 ? 3.320 22.835 -34.047 1.000 62.950 181 CYS BBB N 1
ATOM 6151 C CA . CYS B 1 200 ? 3.527 24.226 -33.583 1.000 64.040 181 CYS BBB CA 1
ATOM 6152 C C . CYS B 1 200 ? 4.692 24.919 -34.309 1.000 65.460 181 CYS BBB C 1
ATOM 6153 O O . CYS B 1 200 ? 5.764 24.327 -34.413 1.000 62.690 181 CYS BBB O 1
ATOM 6161 N N . PHE B 1 201 ? 4.470 26.156 -34.754 1.000 67.180 182 PHE BBB N 1
ATOM 6162 C CA . PHE B 1 201 ? 5.428 26.997 -35.511 1.000 63.890 182 PHE BBB CA 1
ATOM 6163 C C . PHE B 1 201 ? 5.593 28.344 -34.819 1.000 65.370 182 PHE BBB C 1
ATOM 6164 O O . PHE B 1 201 ? 4.563 28.948 -34.499 1.000 64.070 182 PHE BBB O 1
ATOM 6181 N N . VAL B 1 202 ? 6.832 28.809 -34.641 1.000 59.060 183 VAL BBB N 1
ATOM 6182 C CA . VAL B 1 202 ? 7.116 30.165 -34.109 1.000 53.820 183 VAL BBB CA 1
ATOM 6183 C C . VAL B 1 202 ? 7.750 30.944 -35.254 1.000 63.810 183 VAL BBB C 1
ATOM 6184 O O . VAL B 1 202 ? 8.815 30.538 -35.761 1.000 71.490 183 VAL BBB O 1
ATOM 6197 N N . VAL B 1 203 ? 7.102 32.033 -35.644 1.000 64.070 184 VAL BBB N 1
ATOM 6198 C CA . VAL B 1 203 ? 7.350 32.696 -36.948 1.000 61.200 184 VAL BBB CA 1
ATOM 6199 C C . VAL B 1 203 ? 7.329 34.199 -36.684 1.000 61.500 184 VAL BBB C 1
ATOM 6200 O O . VAL B 1 203 ? 6.731 34.598 -35.667 1.000 69.280 184 VAL BBB O 1
ATOM 6213 N N . ASN B 1 204 ? 8.000 34.968 -37.537 1.000 58.430 185 ASN BBB N 1
ATOM 6214 C CA . ASN B 1 204 ? 8.041 36.447 -37.474 1.000 57.360 185 ASN BBB CA 1
ATOM 6215 C C . ASN B 1 204 ? 6.749 37.025 -38.099 1.000 65.140 185 ASN BBB C 1
ATOM 6216 O O . ASN B 1 204 ? 6.597 37.014 -39.352 1.000 66.490 185 ASN BBB O 1
ATOM 6227 N N . GLY B 1 205 ? 5.861 37.541 -37.252 1.000 59.270 186 GLY BBB N 1
ATOM 6228 C CA . GLY B 1 205 ? 4.575 38.148 -37.630 1.000 63.890 186 GLY BBB CA 1
ATOM 6229 C C . GLY B 1 205 ? 4.744 39.495 -38.317 1.000 61.490 186 GLY BBB C 1
ATOM 6230 O O . GLY B 1 205 ? 3.768 39.972 -38.915 1.000 69.260 186 GLY BBB O 1
ATOM 6234 N N . ASN B 1 206 ? 5.947 40.061 -38.301 1.000 60.490 187 ASN BBB N 1
ATOM 6235 C CA . ASN B 1 206 ? 6.279 41.232 -39.155 1.000 64.700 187 ASN BBB CA 1
ATOM 6236 C C . ASN B 1 206 ? 6.277 40.820 -40.627 1.000 62.560 187 ASN BBB C 1
ATOM 6237 O O . ASN B 1 206 ? 6.312 41.724 -41.435 1.000 71.300 187 ASN BBB O 1
ATOM 6248 N N . HIS B 1 207 ? 6.300 39.517 -40.950 1.000 71.460 188 HIS BBB N 1
ATOM 6249 C CA . HIS B 1 207 ? 6.441 38.972 -42.332 1.000 60.810 188 HIS BBB CA 1
ATOM 6250 C C . HIS B 1 207 ? 5.297 38.009 -42.603 1.000 64.480 188 HIS BBB C 1
ATOM 6251 O O . HIS B 1 207 ? 5.489 36.804 -42.684 1.000 68.220 188 HIS BBB O 1
ATOM 6266 N N . PRO B 1 208 ? 4.059 38.535 -42.723 1.000 71.400 189 PRO BBB N 1
ATOM 6267 C CA . PRO B 1 208 ? 2.860 37.715 -42.912 1.000 63.670 189 PRO BBB CA 1
ATOM 6268 C C . PRO B 1 208 ? 2.907 36.634 -43.998 1.000 64.510 189 PRO BBB C 1
ATOM 6269 O O . PRO B 1 208 ? 2.164 35.684 -43.922 1.000 69.480 189 PRO BBB O 1
ATOM 6280 N N . GLU B 1 209 ? 3.729 36.831 -45.024 1.000 69.370 190 GLU BBB N 1
ATOM 6281 C CA . GLU B 1 209 ? 3.884 35.861 -46.140 1.000 74.400 190 GLU BBB CA 1
ATOM 6282 C C . GLU B 1 209 ? 4.366 34.519 -45.534 1.000 70.850 190 GLU BBB C 1
ATOM 6283 O O . GLU B 1 209 ? 3.979 33.429 -46.045 1.000 67.210 190 GLU BBB O 1
ATOM 6295 N N . ARG B 1 210 ? 5.144 34.569 -44.443 1.000 61.740 191 ARG BBB N 1
ATOM 6296 C CA . ARG B 1 210 ? 5.691 33.349 -43.782 1.000 61.000 191 ARG BBB CA 1
ATOM 6297 C C . ARG B 1 210 ? 4.537 32.464 -43.302 1.000 62.800 191 ARG BBB C 1
ATOM 6298 O O . ARG B 1 210 ? 4.580 31.239 -43.512 1.000 66.600 191 ARG BBB O 1
ATOM 6319 N N . ILE B 1 211 ? 3.480 33.086 -42.783 1.000 68.770 192 ILE BBB N 1
ATOM 6320 C CA . ILE B 1 211 ? 2.277 32.385 -42.245 1.000 66.590 192 ILE BBB CA 1
ATOM 6321 C C . ILE B 1 211 ? 1.479 31.811 -43.419 1.000 65.800 192 ILE BBB C 1
ATOM 6322 O O . ILE B 1 211 ? 1.168 30.593 -43.386 1.000 68.260 192 ILE BBB O 1
ATOM 6338 N N . LYS B 1 212 ? 1.224 32.605 -44.460 1.000 71.060 193 LYS BBB N 1
ATOM 6339 C CA . LYS B 1 212 ? 0.683 32.073 -45.741 1.000 74.030 193 LYS BBB CA 1
ATOM 6340 C C . LYS B 1 212 ? 1.431 30.796 -46.150 1.000 72.810 193 LYS BBB C 1
ATOM 6341 O O . LYS B 1 212 ? 0.753 29.796 -46.496 1.000 75.970 193 LYS BBB O 1
ATOM 6360 N N . ASN B 1 213 ? 2.773 30.829 -46.128 1.000 73.480 194 ASN BBB N 1
ATOM 6361 C CA . ASN B 1 213 ? 3.629 29.709 -46.600 1.000 68.000 194 ASN BBB CA 1
ATOM 6362 C C . ASN B 1 213 ? 3.497 28.508 -45.662 1.000 69.420 194 ASN BBB C 1
ATOM 6363 O O . ASN B 1 213 ? 3.314 27.379 -46.166 1.000 65.300 194 ASN BBB O 1
ATOM 6374 N N . ILE B 1 214 ? 3.542 28.709 -44.349 1.000 67.070 195 ILE BBB N 1
ATOM 6375 C CA . ILE B 1 214 ? 3.313 27.578 -43.403 1.000 72.630 195 ILE BBB CA 1
ATOM 6376 C C . ILE B 1 214 ? 1.989 26.894 -43.749 1.000 65.020 195 ILE BBB C 1
ATOM 6377 O O . ILE B 1 214 ? 1.971 25.656 -43.813 1.000 71.350 195 ILE BBB O 1
ATOM 6393 N N . LEU B 1 215 ? 0.923 27.664 -43.966 1.000 72.780 196 LEU BBB N 1
ATOM 6394 C CA . LEU B 1 215 ? -0.460 27.124 -44.180 1.000 74.930 196 LEU BBB CA 1
ATOM 6395 C C . LEU B 1 215 ? -0.573 26.451 -45.558 1.000 70.310 196 LEU BBB C 1
ATOM 6396 O O . LEU B 1 215 ? -1.357 25.488 -45.669 1.000 73.860 196 LEU BBB O 1
ATOM 6412 N N . ASN B 1 216 ? 0.223 26.881 -46.540 1.000 71.290 197 ASN BBB N 1
ATOM 6413 C CA . ASN B 1 216 ? 0.271 26.277 -47.902 1.000 76.030 197 ASN BBB CA 1
ATOM 6414 C C . ASN B 1 216 ? 1.393 25.227 -48.009 1.000 73.740 197 ASN BBB C 1
ATOM 6415 O O . ASN B 1 216 ? 1.683 24.839 -49.137 1.000 77.040 197 ASN BBB O 1
ATOM 6426 N N . ASP B 1 217 ? 1.996 24.796 -46.891 1.000 79.340 198 ASP BBB N 1
ATOM 6427 C CA . ASP B 1 217 ? 3.119 23.802 -46.814 1.000 83.180 198 ASP BBB CA 1
ATOM 642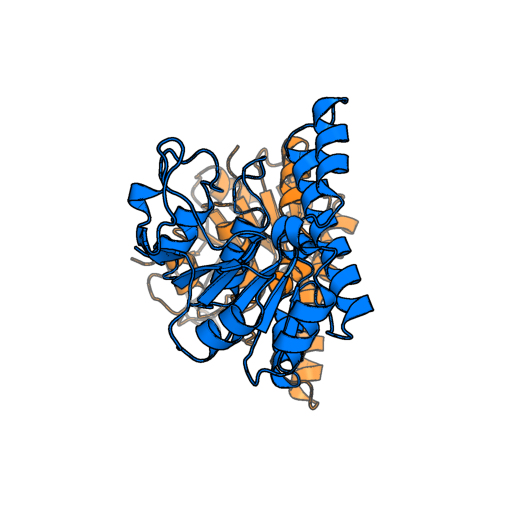8 C C . ASP B 1 217 ? 4.279 24.194 -47.739 1.000 70.430 198 ASP BBB C 1
ATOM 6429 O O . ASP B 1 217 ? 4.753 23.336 -48.495 1.000 69.700 198 ASP BBB O 1
ATOM 6438 N N . VAL B 1 218 ? 4.695 25.455 -47.682 1.000 63.470 199 VAL BBB N 1
ATOM 6439 C CA . VAL B 1 218 ? 5.788 26.049 -48.505 1.000 66.540 199 VAL BBB CA 1
ATOM 6440 C C . VAL B 1 218 ? 6.895 26.426 -47.522 1.000 75.840 199 VAL BBB C 1
ATOM 6441 O O . VAL B 1 218 ? 6.569 26.916 -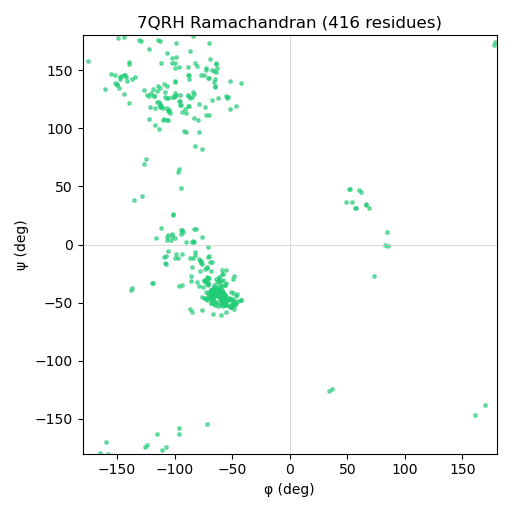46.411 1.000 82.180 199 VAL BBB O 1
ATOM 6454 N N . SER B 1 219 ? 8.135 26.124 -47.899 1.000 74.380 200 SER BBB N 1
ATOM 6455 C CA . SER B 1 219 ? 9.358 26.328 -47.091 1.000 70.460 200 SER BBB CA 1
ATOM 6456 C C . SER B 1 219 ? 9.383 27.772 -46.607 1.000 70.420 200 SER BBB C 1
ATOM 6457 O O . SER B 1 219 ? 9.086 28.685 -47.428 1.000 69.940 200 SER BBB O 1
ATOM 6465 N N . ASP B 1 220 ? 9.806 27.984 -45.370 1.000 64.360 201 ASP BBB N 1
ATOM 6466 C CA . ASP B 1 220 ? 9.999 29.357 -44.879 1.000 66.420 201 ASP BBB CA 1
ATOM 6467 C C . ASP B 1 220 ? 10.833 29.340 -43.596 1.000 67.090 201 ASP BBB C 1
ATOM 6468 O O . ASP B 1 220 ? 11.277 28.284 -43.187 1.000 57.660 201 ASP BBB O 1
ATOM 6477 N N . THR B 1 221 ? 11.072 30.527 -43.044 1.000 59.830 202 THR BBB N 1
ATOM 6478 C CA . THR B 1 221 ? 11.867 30.743 -41.831 1.000 57.510 202 THR BBB CA 1
ATOM 6479 C C . THR B 1 221 ? 10.935 30.627 -40.643 1.000 61.140 202 THR BBB C 1
ATOM 6480 O O . THR B 1 221 ? 9.915 31.387 -40.588 1.000 69.890 202 THR BBB O 1
ATOM 6491 N N . TYR B 1 222 ? 11.338 29.800 -39.681 1.000 69.070 203 TYR BBB N 1
ATOM 6492 C CA . TYR B 1 222 ? 10.631 29.631 -38.388 1.000 62.840 203 TYR BBB CA 1
ATOM 6493 C C . TYR B 1 222 ? 11.337 28.551 -37.567 1.000 58.730 203 TYR BBB C 1
ATOM 6494 O O . TYR B 1 222 ? 12.226 27.863 -38.088 1.000 65.040 203 TYR BBB O 1
ATOM 6512 N N . THR B 1 223 ? 10.914 28.417 -36.314 1.000 60.370 204 THR BBB N 1
ATOM 6513 C CA . THR B 1 223 ? 11.238 27.292 -35.417 1.000 63.570 204 THR BBB CA 1
ATOM 6514 C C . THR B 1 223 ? 9.997 26.417 -35.226 1.000 64.940 204 THR BBB C 1
ATOM 6515 O O . THR B 1 223 ? 8.943 26.974 -34.931 1.000 59.080 204 THR BBB O 1
ATOM 6526 N N . LYS B 1 224 ? 10.130 25.106 -35.383 1.000 64.610 205 LYS BBB N 1
ATOM 6527 C CA . LYS B 1 224 ? 9.061 24.122 -35.082 1.000 66.650 205 LYS BBB CA 1
ATOM 6528 C C . LYS B 1 224 ? 9.166 23.716 -33.609 1.000 70.250 205 LYS BBB C 1
ATOM 6529 O O . LYS B 1 224 ? 10.252 23.869 -33.022 1.000 65.370 205 LYS BBB O 1
ATOM 6548 N N . ILE B 1 225 ? 8.051 23.322 -33.012 1.000 67.300 206 ILE BBB N 1
ATOM 6549 C CA . ILE B 1 225 ? 8.029 22.655 -31.687 1.000 67.800 206 ILE BBB CA 1
ATOM 6550 C C . ILE B 1 225 ? 7.335 21.306 -31.858 1.000 71.930 206 ILE BBB C 1
ATOM 6551 O O . ILE B 1 225 ? 6.124 21.289 -32.136 1.000 84.200 206 ILE BBB O 1
ATOM 6567 N N . THR B 1 226 ? 8.116 20.237 -31.786 1.000 69.420 207 THR BBB N 1
ATOM 6568 C CA . THR B 1 226 ? 7.678 18.831 -31.980 1.000 80.120 207 THR BBB CA 1
ATOM 6569 C C . THR B 1 226 ? 8.415 18.031 -30.932 1.000 77.920 207 THR BBB C 1
ATOM 6570 O O . THR B 1 226 ? 9.627 18.158 -30.952 1.000 80.640 207 THR BBB O 1
ATOM 6581 N N . LEU B 1 227 ? 7.725 17.324 -30.041 1.000 98.420 208 LEU BBB N 1
ATOM 6582 C CA . LEU B 1 227 ? 8.416 16.422 -29.089 1.000 115.820 208 LEU BBB CA 1
ATOM 6583 C C . LEU B 1 227 ? 8.760 15.134 -29.844 1.000 124.200 208 LEU BBB C 1
ATOM 6584 O O . LEU B 1 227 ? 7.868 14.284 -30.068 1.000 119.400 208 LEU BBB O 1
ATOM 6600 N N . GLU B 1 228 ? 10.007 15.085 -30.313 1.000 135.350 209 GLU BBB N 1
ATOM 6601 C CA . GLU B 1 228 ? 10.739 13.870 -30.735 1.000 140.900 209 GLU BBB CA 1
ATOM 6602 C C . GLU B 1 228 ? 10.984 13.073 -29.448 1.000 141.080 209 GLU BBB C 1
ATOM 6603 O O . GLU B 1 228 ? 10.099 12.359 -28.966 1.000 139.180 209 GLU BBB O 1
#

Sequence (420 aa):
PMHVIKIGGSLTFNSKNLLSKLIELNKKIVLVPGGGNFADSVRELYDRTDLGELGAHKIATICTDITGIYFSEISGIKTANNLFDAKKILENENIVIILPSKIILSTDELPCSWSVTSDSFAAYIAKLLKSKVLIIATDVDGIYDKYPEGKLLNTINTKTIKGFTSVDKHLPKLISEYGIECFVVNGNHPERIKNILNDVSDTYTKITLGPMHVIKIGGSLTFNSKNLLSKLIELNKKIVLVPGGGNFADSVRELYDRTDLGELGAHKIATICTDITGIYFSEISGIKTANNLFDAKKILENENIVIILPSKIILSTDELPCSWSVTSDSFAAYIAKLLKSKVLIIATDVDGIYDKYPEGKLLNTINTKTIKGFTSVDKHLPKLISEYGIECFVVNGNHPERIKNILNDVSDTYTKITLE

Radius of gyration: 23.62 Å; Cα contacts (8 Å, |Δi|>4): 901; chains: 2; bounding box: 67×55×55 Å

Nearest PDB structures (foldseek):
  7qrh-assembly1_AAA  TM=9.682E-01  e=2.635E-39  Methanococcus vannielii
  2bmu-assembly1_B  TM=7.346E-01  e=9.551E-11  Pyrococcus furiosus
  2va1-assembly1_D  TM=7.304E-01  e=2.577E-10  Ureaplasma parvum
  4a7x-assembly2_D  TM=7.789E-01  e=1.558E-09  Helicobacter pylori 26695
  2v4y-assembly1_B  TM=7.311E-01  e=9.415E-09  Escherichia coli K-12

B-factor: mean 85.48, std 22.35, range [53.82, 195.74]

Secondary structure (P-SEA, 3-state):
cbbbbbbccccccccaaaaaaaaacccbbbbbbccccaaaaaaaaaacccccaaaaaaaaaaaaaaaaaaaaaaccbbbbccaaaaaaaaacccccccccaaaaaacccccccccccaaaaaaaaaaaacccbbbbbccccccccccccccccccccccccccccccccaaaaaaaaaccbbbbbccccaaaaaaaaaccccbbbbbcc/cbbbbbbbccccccaaaaaaaaaaacccbbbbbbccccaaaaaaaaaaaccccaaaaaaaaaaaaaaaaaaaaaaccbbbbccaaaaaaaaacccccccccaaaaaacccccccccccaaaaaaaaaaaacccbbbbbcccccccccccbbbbbccccccccccccccccaaaaaaaaabbbbbbbccccaaaaaaaaacccccccccccc